Protein AF-0000000074435686 (afdb_homodimer)

Radius of gyration: 21.26 Å; Cα contacts (8 Å, |Δi|>4): 760; chains: 2; bounding box: 57×52×47 Å

InterPro domains:
  IPR000595 Cyclic nucleotide-binding domain [PF00027] (15-99)
  IPR000595 Cyclic nucleotide-binding domain [PS50042] (17-116)
  IPR000595 Cyclic nucleotide-binding domain [SM00100] (2-114)
  IPR000595 Cyclic nucleotide-binding domain [cd00038] (12-105)
  IPR012318 Crp-type HTH domain [PF13545] (135-194)
  IPR012318 Crp-type HTH domain [PR00034] (158-174)
  IPR012318 Crp-type HTH domain [PR00034] (174-189)
  IPR012318 Crp-type HTH domain [PS51063] (130-198)
  IPR012318 Crp-type HTH domain [SM00419] (152-195)
  IPR014710 RmlC-like jelly roll fold [G3DSA:2.60.120.10] (7-198)
  IPR018490 Cyclic nucleotide-binding domain superfamily [SSF51206] (7-120)
  IPR036390 Winged helix DNA-binding domain superfamily [SSF46785] (133-196)
  IPR050397 Global Transcriptional Regulators in Environmental Response [PTHR24567] (13-187)

Sequence (396 aa):
MIHNELLLKYGAKTQEYTKNKIIFSENEYAKNYYQIISGAVKMSNFNDDGKEFIQGIFYKQQSFGEPPLFINVTYPANAITLVKTTLFILPKKALLQLLYAQPEIHLNITKSLANKLYYKAIIASEISNQEPTHRIIRFFDYLKNDVHHINGSFNFKVPYTRQQIADILGLRVETVIRTIKNLEQKKALKIINRKVFWMIHNELLLKYGAKTQEYTKNKIIFSENEYAKNYYQIISGAVKMSNFNDDGKEFIQGIFYKQQSFGEPPLFINVTYPANAITLVKTTLFILPKKALLQLLYAQPEIHLNITKSLANKLYYKAIIASEISNQEPTHRIIRFFDYLKNDVHHINGSFNFKVPYTRQQIADILGLRVETVIRTIKNLEQKKALKIINRKVFW

Secondary structure (DSSP, 8-state):
---HHHHHHTT-EEEEE-TT-EEE-TTSBP-EEEEEEESEEEEEEE-TT--EEEEEEEETT-EESHHHHHHT-B-SSEEEESSSEEEEEEEHHHHHHHHHH-HHHHHHHHHHHHHHHHHHHHHHHHHTT--HHHHHHHHHHIIIIIIS---STT--B--S-HHHHHHHHT--HHHHHHHHHHHHHTTSSEEETTEEE-/---HHHHHHTT-EEEEE-TT-EEE-TTSBP-EEEEEEES-EEEEEE-TT--EEEEEEE-TT-EESHHHHHHT-B-SSEEEESSSEEEEEEEHHHHHHHHHH-HHHHHHHHHHHHHHHHHHHHHHHHHTT--HHHHHHHHHHIIIIIIS---STT--B--S-HHHHHHHHT--HHHHHHHHHHHHHTTSSEEETTEEE-

Organism: NCBI:txid1349785

Nearest PDB structures (foldseek):
  4cyd-assembly2_A  TM=8.153E-01  e=1.118E-13  Corynebacterium glutamicum
  3i54-assembly2_C  TM=7.977E-01  e=1.118E-13  Mycobacterium tuberculosis
  5e44-assembly1_A-2  TM=8.253E-01  e=4.066E-12  Aliivibrio fischeri
  8qto-assembly1_A-2  TM=7.982E-01  e=2.727E-12  Aliivibrio fischeri
  7ff9-assembly4_H  TM=6.372E-01  e=3.627E-12  Pseudomonas aeruginosa PAO1

pLDDT: mean 81.06, std 16.25, range [44.53, 98.62]

Foldseek 3Di:
DDDPVLLVVLPWDKDKDAAFDWPDAFFAWDWKKKAWQAAKKWWWDADPVRDIATQDMDGHGDIDPCVSLVVGGTGHTIITTHHTTMITIGTSVSVVVSCVVDVVVVVVVVVVVVLVVVLVVQLVVQVVVPQLLSNLVSVQCSCQCVVVVHDDAQADWDPDALVNSCSNSVHDSVSSVVSLVVCVVVVRWDADPNIIGD/DDDPVLLVVLPWDKDKDAAFDWPDAFFAWDWKKKAWQAAKKWWWDADPVRDIFTQDMDGHGDIDPCVSLVVGGTGRTIITTHHTTMITIGTSVSVVVSCVVDVVVVVVVVVVVVLVVVLVVQLVVQVVVPQLLSNLVSVQCCCQCVVVVHDDAQADWDPDALVNSCSNSVHDSVSSVVSLVVCVVVVRWDADPNIIGD

Solvent-accessible surface area (backbone atoms only — not comparable to full-atom values): 20500 Å² total; per-residue (Å²): 107,72,58,65,69,57,43,47,74,58,63,31,43,78,49,77,42,54,55,69,35,73,78,48,47,51,69,37,70,44,58,47,40,38,34,27,69,38,46,28,38,34,30,32,39,64,50,98,88,61,50,70,34,45,79,46,74,42,40,60,47,34,66,54,67,47,38,30,41,64,63,71,35,45,31,81,33,23,33,32,23,71,32,61,24,33,30,37,41,28,49,48,71,43,48,53,53,48,37,59,75,31,46,69,57,36,49,50,53,43,29,52,52,20,50,54,48,46,49,50,51,50,47,51,61,36,54,59,65,64,48,67,52,57,40,53,49,50,52,49,47,42,46,27,47,70,68,61,59,49,77,72,82,54,67,31,70,52,92,60,53,56,58,53,48,8,36,57,69,56,44,53,44,67,54,40,50,51,37,52,51,49,34,33,73,66,66,68,32,42,72,57,95,91,36,48,18,55,108,71,59,66,68,57,43,48,73,59,62,32,43,77,49,78,43,54,55,70,36,74,78,46,49,52,68,37,71,42,58,46,39,38,35,26,68,38,45,30,37,33,29,33,38,65,47,96,85,61,50,69,34,48,80,46,74,43,40,60,48,33,64,55,68,47,37,30,41,64,64,71,36,43,31,83,32,22,31,31,23,70,31,62,24,33,30,38,41,28,48,47,70,44,48,52,51,46,36,59,76,30,45,68,59,37,49,49,52,43,28,54,53,20,51,54,46,46,50,51,50,52,48,54,62,35,53,60,65,63,47,68,54,57,39,54,50,51,52,50,46,43,47,28,48,70,70,60,58,50,76,72,80,54,67,31,71,54,92,61,52,57,57,53,48,9,37,57,70,56,44,55,45,66,55,41,49,52,37,52,50,50,33,33,74,66,65,68,30,43,73,58,94,92,37,48,18,55

Structure (mmCIF, N/CA/C/O backbone):
data_AF-0000000074435686-model_v1
#
loop_
_entity.id
_entity.type
_entity.pdbx_description
1 polymer 'Probable transcriptional regulatory protein, Crp/Fnr family'
#
loop_
_atom_site.group_PDB
_atom_site.id
_atom_site.type_symbol
_atom_site.label_atom_id
_atom_site.label_alt_id
_atom_site.label_comp_id
_atom_site.label_asym_id
_atom_site.label_entity_id
_atom_site.label_seq_id
_atom_site.pdbx_PDB_ins_code
_atom_site.Cartn_x
_atom_site.Cartn_y
_atom_site.Cartn_z
_atom_site.occupancy
_atom_site.B_iso_or_equiv
_atom_site.auth_seq_id
_atom_site.auth_comp_id
_atom_site.auth_asym_id
_atom_site.auth_atom_id
_atom_site.pdbx_PDB_model_num
ATOM 1 N N . MET A 1 1 ? 14.773 -9.242 -3.174 1 86.12 1 MET A N 1
ATOM 2 C CA . MET A 1 1 ? 13.398 -9.586 -3.529 1 86.12 1 MET A CA 1
ATOM 3 C C . MET A 1 1 ? 13.367 -10.781 -4.473 1 86.12 1 MET A C 1
ATOM 5 O O . MET A 1 1 ? 12.961 -11.875 -4.082 1 86.12 1 MET A O 1
ATOM 9 N N . ILE A 1 2 ? 13.82 -10.68 -5.648 1 93.44 2 ILE A N 1
ATOM 10 C CA . ILE A 1 2 ? 14.008 -11.781 -6.578 1 93.44 2 ILE A CA 1
ATOM 11 C C . ILE A 1 2 ? 15.492 -12.102 -6.715 1 93.44 2 ILE A C 1
ATOM 13 O O . ILE A 1 2 ? 16.312 -11.195 -6.887 1 93.44 2 ILE A O 1
ATOM 17 N N . HIS A 1 3 ? 15.758 -13.352 -6.609 1 93.69 3 HIS A N 1
ATOM 18 C CA . HIS A 1 3 ? 17.156 -13.766 -6.703 1 93.69 3 HIS A CA 1
ATOM 19 C C . HIS A 1 3 ? 17.766 -13.328 -8.023 1 93.69 3 HIS A C 1
ATOM 21 O O . HIS A 1 3 ? 17.125 -13.414 -9.078 1 93.69 3 HIS A O 1
ATOM 27 N N . ASN A 1 4 ? 19.031 -12.906 -7.934 1 93.56 4 ASN A N 1
ATOM 28 C CA . ASN A 1 4 ? 19.75 -12.359 -9.086 1 93.56 4 ASN A CA 1
ATOM 29 C C . ASN A 1 4 ? 19.75 -13.336 -10.258 1 93.56 4 ASN A C 1
ATOM 31 O O . ASN A 1 4 ? 19.469 -12.953 -11.391 1 93.56 4 ASN A O 1
ATOM 35 N N . GLU A 1 5 ? 20.109 -14.562 -9.977 1 94.5 5 GLU A N 1
ATOM 36 C CA . GLU A 1 5 ? 20.234 -15.57 -11.023 1 94.5 5 GLU A CA 1
ATOM 37 C C . GLU A 1 5 ? 18.906 -15.75 -11.773 1 94.5 5 GLU A C 1
ATOM 39 O O . GLU A 1 5 ? 18.906 -15.953 -12.992 1 94.5 5 GLU A O 1
ATOM 44 N N . LEU A 1 6 ? 17.891 -15.703 -11.055 1 95.69 6 LEU A N 1
ATOM 45 C CA . LEU A 1 6 ? 16.562 -15.859 -11.656 1 95.69 6 LEU A CA 1
ATOM 46 C C . LEU A 1 6 ? 16.234 -14.672 -12.547 1 95.69 6 LEU A C 1
ATOM 48 O O . LEU A 1 6 ? 15.664 -14.844 -13.633 1 95.69 6 LEU A O 1
ATOM 52 N N . LEU A 1 7 ? 16.531 -13.469 -12.07 1 97 7 LEU A N 1
ATOM 53 C CA . LEU A 1 7 ? 16.312 -12.273 -12.883 1 97 7 LEU A CA 1
ATOM 54 C C . LEU A 1 7 ? 17.062 -12.367 -14.203 1 97 7 LEU A C 1
ATOM 56 O O . LEU A 1 7 ? 16.5 -12.062 -15.266 1 97 7 LEU A O 1
ATOM 60 N N . LEU A 1 8 ? 18.281 -12.812 -14.078 1 96.75 8 LEU A N 1
ATOM 61 C CA . LEU A 1 8 ? 19.094 -12.945 -15.281 1 96.75 8 LEU A CA 1
ATOM 62 C C . LEU A 1 8 ? 18.531 -14.023 -16.203 1 96.75 8 LEU A C 1
ATOM 64 O O . LEU A 1 8 ? 18.516 -13.852 -17.422 1 96.75 8 LEU A O 1
ATOM 68 N N . LYS A 1 9 ? 18.109 -15.086 -15.664 1 96.94 9 LYS A N 1
ATOM 69 C CA . LYS A 1 9 ? 17.516 -16.188 -16.422 1 96.94 9 LYS A CA 1
ATOM 70 C C . LYS A 1 9 ? 16.312 -15.719 -17.234 1 96.94 9 LYS A C 1
ATOM 72 O O . LYS A 1 9 ? 16.062 -16.219 -18.328 1 96.94 9 LYS A O 1
ATOM 77 N N . TYR A 1 10 ? 15.602 -14.734 -16.734 1 97.56 10 TYR A N 1
ATOM 78 C CA . TYR A 1 10 ? 14.391 -14.281 -17.406 1 97.56 10 TYR A CA 1
ATOM 79 C C . TYR A 1 10 ? 14.664 -13.031 -18.234 1 97.56 10 TYR A C 1
ATOM 81 O O . TYR A 1 10 ? 13.727 -12.344 -18.656 1 97.56 10 TYR A O 1
ATOM 89 N N . GLY A 1 11 ? 15.945 -12.617 -18.328 1 97 11 GLY A N 1
ATOM 90 C CA . GLY A 1 11 ? 16.312 -11.625 -19.344 1 97 11 GLY A CA 1
ATOM 91 C C . GLY A 1 11 ? 16.531 -10.242 -18.766 1 97 11 GLY A C 1
ATOM 92 O O . GLY A 1 11 ? 16.531 -9.25 -19.5 1 97 11 GLY A O 1
ATOM 93 N N . ALA A 1 12 ? 16.688 -10.172 -17.469 1 98.06 12 ALA A N 1
ATOM 94 C CA . ALA A 1 12 ? 16.984 -8.867 -16.875 1 98.06 12 ALA A CA 1
ATOM 95 C C . ALA A 1 12 ? 18.312 -8.336 -17.391 1 98.06 12 ALA A C 1
ATOM 97 O O . ALA A 1 12 ? 19.266 -9.094 -17.562 1 98.06 12 ALA A O 1
ATOM 98 N N . LYS A 1 13 ? 18.406 -7.059 -17.609 1 98.25 13 LYS A N 1
ATOM 99 C CA . LYS A 1 13 ? 19.656 -6.371 -17.938 1 98.25 13 LYS A CA 1
ATOM 100 C C . LYS A 1 13 ? 20.188 -5.582 -16.75 1 98.25 13 LYS A C 1
ATOM 102 O O . LYS A 1 13 ? 19.422 -5.246 -15.836 1 98.25 13 LYS A O 1
ATOM 107 N N . THR A 1 14 ? 21.469 -5.375 -16.781 1 98.19 14 THR A N 1
ATOM 108 C CA . THR A 1 14 ? 22.078 -4.543 -15.758 1 98.19 14 THR A CA 1
ATOM 109 C C . THR A 1 14 ? 22.422 -3.162 -16.312 1 98.19 14 THR A C 1
ATOM 111 O O . THR A 1 14 ? 22.875 -3.035 -17.438 1 98.19 14 THR A O 1
ATOM 114 N N . GLN A 1 15 ? 22.125 -2.141 -15.547 1 98.38 15 GLN A N 1
ATOM 115 C CA . GLN A 1 15 ? 22.438 -0.77 -15.953 1 98.38 15 GLN A CA 1
ATOM 116 C C . GLN A 1 15 ? 23 0.031 -14.781 1 98.38 15 GLN A C 1
ATOM 118 O O . GLN A 1 15 ? 22.516 -0.068 -13.656 1 98.38 15 GLN A O 1
ATOM 123 N N . GLU A 1 16 ? 24 0.733 -15.039 1 98.38 16 GLU A N 1
ATOM 124 C CA . GLU A 1 16 ? 24.609 1.599 -14.039 1 98.38 16 GLU A CA 1
ATOM 125 C C . GLU A 1 16 ? 24.141 3.043 -14.195 1 98.38 16 GLU A C 1
ATOM 127 O O . GLU A 1 16 ? 24 3.537 -15.312 1 98.38 16 GLU A O 1
ATOM 132 N N . TYR A 1 17 ? 23.969 3.688 -13.109 1 98.25 17 TYR A N 1
ATOM 133 C CA . TYR A 1 17 ? 23.578 5.094 -13.055 1 98.25 17 TYR A CA 1
ATOM 134 C C . TYR A 1 17 ? 24.516 5.875 -12.133 1 98.25 17 TYR A C 1
ATOM 136 O O . TYR A 1 17 ? 24.906 5.375 -11.078 1 98.25 17 TYR A O 1
ATOM 144 N N . THR A 1 18 ? 24.812 7.066 -12.523 1 97.81 18 THR A N 1
ATOM 145 C CA . THR A 1 18 ? 25.547 7.957 -11.633 1 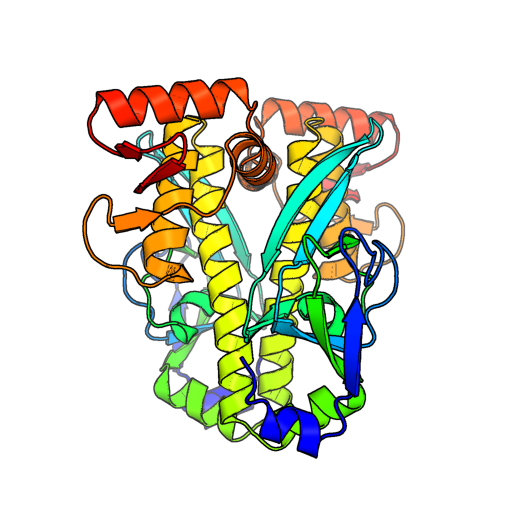97.81 18 THR A CA 1
ATOM 146 C C . THR A 1 18 ? 24.625 8.578 -10.594 1 97.81 18 THR A C 1
ATOM 148 O O . THR A 1 18 ? 23.406 8.398 -10.664 1 97.81 18 THR A O 1
ATOM 151 N N . LYS A 1 19 ? 25.203 9.195 -9.656 1 94.69 19 LYS A N 1
ATOM 152 C CA . LYS A 1 19 ? 24.438 9.891 -8.625 1 94.69 19 LYS A CA 1
ATOM 153 C C . LYS A 1 19 ? 23.531 10.953 -9.234 1 94.69 19 LYS A C 1
ATOM 155 O O . LYS A 1 19 ? 23.922 11.648 -10.172 1 94.69 19 LYS A O 1
ATOM 160 N N . ASN A 1 20 ? 22.344 11.039 -8.695 1 94.25 20 ASN A N 1
ATOM 161 C CA . ASN A 1 20 ? 21.359 12.07 -9.023 1 94.25 20 ASN A CA 1
ATOM 162 C C . ASN A 1 20 ? 20.828 11.906 -10.445 1 94.25 20 ASN A C 1
ATOM 164 O O . ASN A 1 20 ? 20.516 12.898 -11.109 1 94.25 20 ASN A O 1
ATOM 168 N N . LYS A 1 21 ? 20.844 10.703 -10.93 1 97.94 21 LYS A N 1
ATOM 169 C CA . LYS A 1 21 ? 20.266 10.43 -12.242 1 97.94 21 LYS A CA 1
ATOM 170 C C . LYS A 1 21 ? 18.812 9.984 -12.125 1 97.94 21 LYS A C 1
ATOM 172 O O . LYS A 1 21 ? 18.469 9.219 -11.227 1 97.94 21 LYS A O 1
ATOM 177 N N . ILE A 1 22 ? 17.984 10.414 -13.023 1 97.88 22 ILE A N 1
ATOM 178 C CA . ILE A 1 22 ? 16.578 10.016 -13.078 1 97.88 22 ILE A CA 1
ATOM 179 C C . ILE A 1 22 ? 16.453 8.672 -13.789 1 97.88 22 ILE A C 1
ATOM 181 O O . ILE A 1 22 ? 16.906 8.523 -14.93 1 97.88 22 ILE A O 1
ATOM 185 N N . ILE A 1 23 ? 15.922 7.746 -13.117 1 98.38 23 ILE A N 1
ATOM 186 C CA . ILE A 1 23 ? 15.664 6.434 -13.695 1 98.38 23 ILE A CA 1
ATOM 187 C C . ILE A 1 23 ? 14.352 6.469 -14.477 1 98.38 23 ILE A C 1
ATOM 189 O O . ILE A 1 23 ? 14.273 5.965 -15.602 1 98.38 23 ILE A O 1
ATOM 193 N N . PHE A 1 24 ? 13.336 6.973 -13.875 1 97.88 24 PHE A N 1
ATOM 194 C CA . PHE A 1 24 ? 12.062 7.281 -14.523 1 97.88 24 PHE A CA 1
ATOM 195 C C . PHE A 1 24 ? 11.422 8.516 -13.891 1 97.88 24 PHE A C 1
ATOM 197 O O . PHE A 1 24 ? 11.773 8.906 -12.781 1 97.88 24 PHE A O 1
ATOM 204 N N . SER A 1 25 ? 10.484 9.07 -14.625 1 96.69 25 SER A N 1
ATOM 205 C CA . SER A 1 25 ? 9.875 10.312 -14.188 1 96.69 25 SER A CA 1
ATOM 206 C C . SER A 1 25 ? 8.406 10.117 -13.812 1 96.69 25 SER A C 1
ATOM 208 O O . SER A 1 25 ? 7.742 9.227 -14.352 1 96.69 25 SER A O 1
ATOM 210 N N . GLU A 1 26 ? 8.07 10.914 -12.945 1 93.19 26 GLU A N 1
ATOM 211 C CA . GLU A 1 26 ? 6.641 10.992 -12.648 1 93.19 26 GLU A CA 1
ATOM 212 C C . GLU A 1 26 ? 5.816 11.164 -13.922 1 93.19 26 GLU A C 1
ATOM 214 O O . GLU A 1 26 ? 6.219 11.883 -14.836 1 93.19 26 GLU A O 1
ATOM 219 N N . ASN A 1 27 ? 4.699 10.383 -14.055 1 92.12 27 ASN A N 1
ATOM 220 C CA . ASN A 1 27 ? 3.729 10.461 -15.141 1 92.12 27 ASN A CA 1
ATOM 221 C C . ASN A 1 27 ? 4.199 9.695 -16.375 1 92.12 27 ASN A C 1
ATOM 223 O O . ASN A 1 27 ? 3.531 9.711 -17.406 1 92.12 27 ASN A O 1
ATOM 227 N N . GLU A 1 28 ? 5.359 9.141 -16.328 1 95.88 28 GLU A N 1
ATOM 228 C CA . GLU A 1 28 ? 5.738 8.164 -17.344 1 95.88 28 GLU A CA 1
ATOM 229 C C . GLU A 1 28 ? 5.105 6.801 -17.078 1 95.88 28 GLU A C 1
ATOM 231 O O . GLU A 1 28 ? 4.965 6.398 -15.922 1 95.88 28 GLU A O 1
ATOM 236 N N . TYR A 1 29 ? 4.785 6.105 -18.125 1 96.25 29 TYR A N 1
ATOM 237 C CA . TYR A 1 29 ? 4.211 4.777 -17.938 1 96.25 29 TYR A CA 1
ATOM 238 C C . TYR A 1 29 ? 5.254 3.793 -17.422 1 96.25 29 TYR A C 1
ATOM 240 O O . TYR A 1 29 ? 6.398 3.797 -17.891 1 96.25 29 TYR A O 1
ATOM 248 N N . ALA A 1 30 ? 4.84 3.008 -16.469 1 96.75 30 ALA A N 1
ATOM 249 C CA . ALA A 1 30 ? 5.719 1.967 -15.945 1 96.75 30 ALA A CA 1
ATOM 250 C C . ALA A 1 30 ? 5.906 0.844 -16.953 1 96.75 30 ALA A C 1
ATOM 252 O O . ALA A 1 30 ? 4.926 0.272 -17.453 1 96.75 30 ALA A O 1
ATOM 253 N N . LYS A 1 31 ? 7.172 0.453 -17.234 1 96.62 31 LYS A N 1
ATOM 254 C CA . LYS A 1 31 ? 7.426 -0.537 -18.281 1 96.62 31 LYS A CA 1
ATOM 255 C C . LYS A 1 31 ? 8.312 -1.664 -17.766 1 96.62 31 LYS A C 1
ATOM 257 O O . LYS A 1 31 ? 8.344 -2.754 -18.328 1 96.62 31 LYS A O 1
ATOM 262 N N . ASN A 1 32 ? 8.992 -1.293 -16.688 1 97.94 32 ASN A N 1
ATOM 263 C CA . ASN A 1 32 ? 9.992 -2.256 -16.234 1 97.94 32 ASN A CA 1
ATOM 264 C C . ASN A 1 32 ? 9.938 -2.457 -14.719 1 97.94 32 ASN A C 1
ATOM 266 O O . ASN A 1 32 ? 9.461 -1.585 -13.992 1 97.94 32 ASN A O 1
ATOM 270 N N . TYR A 1 33 ? 10.328 -3.623 -14.367 1 98.06 33 TYR A N 1
ATOM 271 C CA . TYR A 1 33 ? 10.68 -3.938 -12.984 1 98.06 33 TYR A CA 1
ATOM 272 C C . TYR A 1 33 ? 12.125 -3.557 -12.695 1 98.06 33 TYR A C 1
ATOM 274 O O . TYR A 1 33 ? 13.023 -3.865 -13.477 1 98.06 33 TYR A O 1
ATOM 282 N N . TYR A 1 34 ? 12.352 -2.834 -11.609 1 98.44 34 TYR A N 1
ATOM 283 C CA . TYR A 1 34 ? 13.68 -2.406 -11.195 1 98.44 34 TYR A CA 1
ATOM 284 C C . TYR A 1 34 ? 14.062 -3.018 -9.852 1 98.44 34 TYR A C 1
ATOM 286 O O . TYR A 1 34 ? 13.273 -2.982 -8.906 1 98.44 34 TYR A O 1
ATOM 294 N N . GLN A 1 35 ? 15.234 -3.57 -9.758 1 97.75 35 GLN A N 1
ATOM 295 C CA . GLN A 1 35 ? 15.789 -4.062 -8.5 1 97.75 35 GLN A CA 1
ATOM 296 C C . GLN A 1 35 ? 17.234 -3.611 -8.32 1 97.75 35 GLN A C 1
ATOM 298 O O . GLN A 1 35 ? 18.031 -3.695 -9.258 1 97.75 35 GLN A O 1
ATOM 303 N N . ILE A 1 36 ? 17.562 -3.211 -7.102 1 96.44 36 ILE A N 1
ATOM 304 C CA . ILE A 1 36 ? 18.859 -2.594 -6.852 1 96.44 36 ILE A CA 1
ATOM 305 C C . ILE A 1 36 ? 19.906 -3.676 -6.586 1 96.44 36 ILE A C 1
ATOM 307 O O . ILE A 1 36 ? 19.719 -4.531 -5.719 1 96.44 36 ILE A O 1
ATOM 311 N N . ILE A 1 37 ? 20.906 -3.689 -7.352 1 96.94 37 ILE A N 1
ATOM 312 C CA . ILE A 1 37 ? 22.062 -4.547 -7.109 1 96.94 37 ILE A CA 1
ATOM 313 C C . ILE A 1 37 ? 22.984 -3.893 -6.082 1 96.94 37 ILE A C 1
ATOM 315 O O . ILE A 1 37 ? 23.391 -4.527 -5.105 1 96.94 37 ILE A O 1
ATOM 319 N N . SER A 1 38 ? 23.281 -2.643 -6.344 1 95.81 38 SER A N 1
ATOM 320 C CA . SER A 1 38 ? 24.062 -1.806 -5.453 1 95.81 38 SER A CA 1
ATOM 321 C C . SER A 1 38 ? 23.672 -0.338 -5.57 1 95.81 38 SER A C 1
ATOM 323 O O . SER A 1 38 ? 23.219 0.103 -6.625 1 95.81 38 SER A O 1
ATOM 325 N N . GLY A 1 39 ? 23.797 0.399 -4.391 1 94.06 39 GLY A N 1
ATOM 326 C CA . GLY A 1 39 ? 23.469 1.814 -4.367 1 94.06 39 GLY A CA 1
ATOM 327 C C . GLY A 1 39 ? 22.141 2.107 -3.678 1 94.06 39 GLY A C 1
ATOM 328 O O . GLY A 1 39 ? 21.766 1.415 -2.73 1 94.06 39 GLY A O 1
ATOM 329 N N . ALA A 1 40 ? 21.531 3.305 -4.117 1 90.25 40 ALA A N 1
ATOM 330 C CA . ALA A 1 40 ? 20.297 3.76 -3.469 1 90.25 40 ALA A CA 1
ATOM 331 C C . ALA A 1 40 ? 19.484 4.648 -4.402 1 90.25 40 ALA A C 1
ATOM 333 O O . ALA A 1 40 ? 20.047 5.441 -5.164 1 90.25 40 ALA A O 1
ATOM 334 N N . VAL A 1 41 ? 18.203 4.445 -4.305 1 93.44 41 VAL A N 1
ATOM 335 C CA . VAL A 1 41 ? 17.281 5.199 -5.148 1 93.44 41 VAL A CA 1
ATOM 336 C C . VAL A 1 41 ? 16.203 5.84 -4.285 1 93.44 41 VAL A C 1
ATOM 338 O O . VAL A 1 41 ? 15.68 5.211 -3.363 1 93.44 41 VAL A O 1
ATOM 341 N N . LYS A 1 42 ? 15.906 7.078 -4.527 1 87.25 42 LYS A N 1
ATOM 342 C CA . LYS A 1 42 ? 14.758 7.719 -3.889 1 87.25 42 LYS A CA 1
ATOM 343 C C . LYS A 1 42 ? 13.625 7.934 -4.883 1 87.25 42 LYS A C 1
ATOM 345 O O . LYS A 1 42 ? 13.867 8.234 -6.055 1 87.25 42 LYS A O 1
ATOM 350 N N . MET A 1 43 ? 12.438 7.73 -4.438 1 91.25 43 MET A N 1
ATOM 351 C CA . MET A 1 43 ? 11.25 8.133 -5.18 1 91.25 43 MET A CA 1
ATOM 352 C C . MET A 1 43 ? 10.648 9.406 -4.594 1 91.25 43 MET A C 1
ATOM 354 O O . MET A 1 43 ? 10.336 9.461 -3.404 1 91.25 43 MET A O 1
ATOM 358 N N . SER A 1 44 ? 10.508 10.422 -5.418 1 83.38 44 SER A N 1
ATOM 359 C CA . SER A 1 44 ? 10.086 11.695 -4.855 1 83.38 44 SER A CA 1
ATOM 360 C C . SER A 1 44 ? 9.266 12.5 -5.863 1 83.38 44 SER A C 1
ATOM 362 O O . SER A 1 44 ? 9.352 12.258 -7.07 1 83.38 44 SER A O 1
ATOM 364 N N . ASN A 1 45 ? 8.414 13.312 -5.242 1 81.56 45 ASN A N 1
ATOM 365 C CA . ASN A 1 45 ? 7.633 14.305 -5.969 1 81.56 45 ASN A CA 1
ATOM 366 C C . ASN A 1 45 ? 8.078 15.727 -5.625 1 81.56 45 ASN A C 1
ATOM 368 O O . ASN A 1 45 ? 8.695 15.953 -4.586 1 81.56 45 ASN A O 1
ATOM 372 N N . PHE A 1 46 ? 7.812 16.578 -6.594 1 74.69 46 PHE A N 1
ATOM 373 C CA . PHE A 1 46 ? 8.031 17.984 -6.344 1 74.69 46 PHE A CA 1
ATOM 374 C C . PHE A 1 46 ? 6.734 18.781 -6.492 1 74.69 46 PHE A C 1
ATOM 376 O O . PHE A 1 46 ? 5.961 18.531 -7.418 1 74.69 46 PHE A O 1
ATOM 383 N N . ASN A 1 47 ? 6.469 19.562 -5.473 1 66.19 47 ASN A N 1
ATOM 384 C CA . ASN A 1 47 ? 5.277 20.391 -5.598 1 66.19 47 ASN A CA 1
ATOM 385 C C . ASN A 1 47 ? 5.535 21.609 -6.484 1 66.19 47 ASN A C 1
ATOM 387 O O . ASN A 1 47 ? 6.62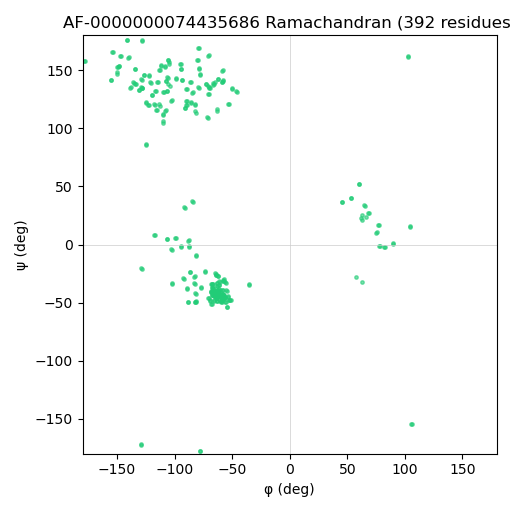1 21.75 -7.047 1 66.19 47 ASN A O 1
ATOM 391 N N . ASP A 1 48 ? 4.469 22.422 -6.582 1 66.06 48 ASP A N 1
ATOM 392 C CA . ASP A 1 48 ? 4.551 23.578 -7.48 1 66.06 48 ASP A CA 1
ATOM 393 C C . ASP A 1 48 ? 5.613 24.562 -7.012 1 66.06 48 ASP A C 1
ATOM 395 O O . ASP A 1 48 ? 6.184 25.297 -7.82 1 66.06 48 ASP A O 1
ATOM 399 N N . ASP A 1 49 ? 5.922 24.594 -5.746 1 62.59 49 ASP A N 1
ATOM 400 C CA . ASP A 1 49 ? 6.922 25.5 -5.18 1 62.59 49 ASP A CA 1
ATOM 401 C C . ASP A 1 49 ? 8.312 24.875 -5.242 1 62.59 49 ASP A C 1
ATOM 403 O O . ASP A 1 49 ? 9.289 25.484 -4.781 1 62.59 49 ASP A O 1
ATOM 407 N N . GLY A 1 50 ? 8.367 23.703 -5.723 1 65.06 50 GLY A N 1
ATOM 408 C CA . GLY A 1 50 ? 9.648 23.031 -5.863 1 65.06 50 GLY A CA 1
ATOM 409 C C . GLY A 1 50 ? 10.039 22.234 -4.633 1 65.06 50 GLY A C 1
ATOM 410 O O . GLY A 1 50 ? 11.164 21.719 -4.547 1 65.06 50 GLY A O 1
ATOM 411 N N . LYS A 1 51 ? 9.219 22.266 -3.736 1 65.06 51 LYS A N 1
ATOM 412 C CA . LYS A 1 51 ? 9.5 21.484 -2.537 1 65.06 51 LYS A CA 1
ATOM 413 C C . LYS A 1 51 ? 9.398 19.984 -2.822 1 65.06 51 LYS A C 1
ATOM 415 O O . LYS A 1 51 ? 8.438 19.547 -3.453 1 65.06 51 LYS A O 1
ATOM 420 N N . GLU A 1 52 ? 10.414 19.266 -2.316 1 71.5 52 GLU A N 1
ATOM 421 C CA . GLU A 1 52 ? 10.5 17.828 -2.586 1 71.5 52 GLU A CA 1
ATOM 422 C C . GLU A 1 52 ? 9.75 17.016 -1.531 1 71.5 52 GLU A C 1
ATOM 424 O O . GLU A 1 52 ? 9.82 17.328 -0.339 1 71.5 52 GLU A O 1
ATOM 429 N N . PHE A 1 53 ? 8.945 16.031 -1.979 1 71.69 53 PHE A N 1
ATOM 430 C CA . PHE A 1 53 ? 8.305 15.031 -1.127 1 71.69 53 PHE A CA 1
ATOM 431 C C . PHE A 1 53 ? 8.82 13.633 -1.445 1 71.69 53 PHE A C 1
ATOM 433 O O . PHE A 1 53 ? 8.609 13.125 -2.547 1 71.69 53 PHE A O 1
ATOM 440 N N . ILE A 1 54 ? 9.461 13.055 -0.481 1 74.75 54 ILE A N 1
ATOM 441 C CA . ILE A 1 54 ? 10.062 11.742 -0.697 1 74.75 54 ILE A CA 1
ATOM 442 C C . ILE A 1 54 ? 9.062 10.656 -0.318 1 74.75 54 ILE A C 1
ATOM 444 O O . ILE A 1 54 ? 8.633 10.562 0.837 1 74.75 54 ILE A O 1
ATOM 448 N N . GLN A 1 55 ? 8.695 9.875 -1.27 1 76.62 55 GLN A N 1
ATOM 449 C CA . GLN A 1 55 ? 7.77 8.766 -1.066 1 76.62 55 GLN A CA 1
ATOM 450 C C . GLN A 1 55 ? 8.461 7.582 -0.399 1 76.62 55 GLN A C 1
ATOM 452 O O . GLN A 1 55 ? 7.836 6.832 0.353 1 76.62 55 GLN A O 1
ATOM 457 N N . GLY A 1 56 ? 9.742 7.371 -0.773 1 78.25 56 GLY A N 1
ATOM 458 C CA . GLY A 1 56 ? 10.516 6.266 -0.234 1 78.25 56 GLY A CA 1
ATOM 459 C C . GLY A 1 56 ? 11.938 6.219 -0.762 1 78.25 56 GLY A C 1
ATOM 460 O O . GLY A 1 56 ? 12.242 6.836 -1.785 1 78.25 56 GLY A O 1
ATOM 461 N N . ILE A 1 57 ? 12.75 5.551 0.043 1 80.75 57 ILE A N 1
ATOM 462 C CA . ILE A 1 57 ? 14.125 5.277 -0.356 1 80.75 57 ILE A CA 1
ATOM 463 C C . ILE A 1 57 ? 14.367 3.77 -0.381 1 80.75 57 ILE A C 1
ATOM 465 O O . ILE A 1 57 ? 13.93 3.049 0.518 1 80.75 57 ILE A O 1
ATOM 469 N N . PHE A 1 58 ? 15.047 3.344 -1.33 1 86.38 58 PHE A N 1
ATOM 470 C CA . PHE A 1 58 ? 15.258 1.92 -1.564 1 86.38 58 PHE A CA 1
ATOM 471 C C . PHE A 1 58 ? 16.75 1.603 -1.672 1 86.38 58 PHE A C 1
ATOM 473 O O . PHE A 1 58 ? 17.516 2.385 -2.236 1 86.38 58 PHE A O 1
ATOM 480 N N . TYR A 1 59 ? 17.047 0.438 -1.188 1 86.25 59 TYR A N 1
ATOM 481 C CA . TYR A 1 59 ? 18.438 0.053 -1.102 1 86.25 59 TYR A CA 1
ATOM 482 C C . TYR A 1 59 ? 18.672 -1.318 -1.727 1 86.25 59 TYR A C 1
ATOM 484 O O . TYR A 1 59 ? 17.781 -1.876 -2.361 1 86.25 59 TYR A O 1
ATOM 492 N N . LYS A 1 60 ? 19.906 -1.811 -1.537 1 88.88 60 LYS A N 1
ATOM 493 C CA . LYS A 1 60 ? 20.359 -3.07 -2.119 1 88.88 60 LYS A CA 1
ATOM 494 C C . LYS A 1 60 ? 19.312 -4.172 -1.925 1 88.88 60 LYS A C 1
ATOM 496 O O . LYS A 1 60 ? 18.75 -4.316 -0.837 1 88.88 60 LYS A O 1
ATOM 501 N N . GLN A 1 61 ? 18.984 -4.895 -2.994 1 89.31 61 GLN A N 1
ATOM 502 C CA . GLN A 1 61 ? 18.125 -6.078 -3.049 1 89.31 61 GLN A CA 1
ATOM 503 C C . GLN A 1 61 ? 16.656 -5.699 -3.004 1 89.31 61 GLN A C 1
ATOM 505 O O . GLN A 1 61 ? 15.781 -6.562 -3.111 1 89.31 61 GLN A O 1
ATOM 510 N N . GLN A 1 62 ? 16.359 -4.406 -2.902 1 89.75 62 GLN A N 1
ATOM 511 C CA . GLN A 1 62 ? 14.984 -3.945 -2.926 1 89.75 62 GLN A CA 1
ATOM 512 C C . GLN A 1 62 ? 14.562 -3.539 -4.336 1 89.75 62 GLN A C 1
ATOM 514 O O . GLN A 1 62 ? 15.406 -3.193 -5.164 1 89.75 62 GLN A O 1
ATOM 519 N N . SER A 1 63 ? 13.305 -3.693 -4.551 1 95.56 63 SER A N 1
ATOM 520 C CA . SER A 1 63 ? 12.711 -3.242 -5.809 1 95.56 63 SER A CA 1
ATOM 521 C C . SER A 1 63 ? 11.898 -1.969 -5.609 1 95.56 63 SER A C 1
ATOM 523 O O . SER A 1 63 ? 11.562 -1.609 -4.48 1 95.56 63 SER A O 1
ATOM 525 N N . PHE A 1 64 ? 11.688 -1.257 -6.672 1 93.56 64 PHE A N 1
ATOM 526 C CA . PHE A 1 64 ? 10.906 -0.028 -6.617 1 93.56 64 PHE A CA 1
ATOM 527 C C . PHE A 1 64 ? 10.148 0.193 -7.922 1 93.56 64 PHE A C 1
ATOM 529 O O . PHE A 1 64 ? 10.531 -0.344 -8.961 1 93.56 64 PHE A O 1
ATOM 536 N N . GLY A 1 65 ? 9.031 0.917 -7.816 1 94.31 65 GLY A N 1
ATOM 537 C CA . GLY A 1 65 ? 8.25 1.272 -8.992 1 94.31 65 GLY A CA 1
ATOM 538 C C . GLY A 1 65 ? 7.402 0.127 -9.516 1 94.31 65 GLY A C 1
ATOM 539 O O . GLY A 1 65 ? 6.922 0.172 -10.648 1 94.31 65 GLY A O 1
ATOM 540 N N . GLU A 1 66 ? 7.203 -0.861 -8.734 1 94.88 66 GLU A N 1
ATOM 541 C CA . GLU A 1 66 ? 6.523 -2.059 -9.227 1 94.88 66 GLU A CA 1
ATOM 542 C C . GLU A 1 66 ? 5.008 -1.888 -9.195 1 94.88 66 GLU A C 1
ATOM 544 O O . GLU A 1 66 ? 4.301 -2.449 -10.031 1 94.88 66 GLU A O 1
ATOM 549 N N . PRO A 1 67 ? 4.457 -1.134 -8.203 1 94.94 67 PRO A N 1
ATOM 550 C CA . PRO A 1 67 ? 2.994 -1.094 -8.125 1 94.94 67 PRO A CA 1
ATOM 551 C C . PRO A 1 67 ? 2.35 -0.555 -9.398 1 94.94 67 PRO A C 1
ATOM 553 O O . PRO A 1 67 ? 1.466 -1.2 -9.969 1 94.94 67 PRO A O 1
ATOM 556 N N . PRO A 1 68 ? 2.791 0.57 -9.93 1 94.81 68 PRO A N 1
ATOM 557 C CA . PRO A 1 68 ? 2.168 1.036 -11.172 1 94.81 68 PRO A CA 1
ATOM 558 C C . PRO A 1 68 ? 2.363 0.063 -12.328 1 94.81 68 PRO A C 1
ATOM 560 O O . PRO A 1 68 ? 1.553 0.032 -13.258 1 94.81 68 PRO A O 1
ATOM 563 N N . LEU A 1 69 ? 3.416 -0.715 -12.297 1 96.44 69 LEU A N 1
ATOM 564 C CA . LEU A 1 69 ? 3.688 -1.707 -13.328 1 96.44 69 LEU A CA 1
ATOM 565 C C . LEU A 1 69 ? 2.576 -2.752 -13.383 1 96.44 69 LEU A C 1
ATOM 567 O O . LEU A 1 69 ? 2.131 -3.133 -14.469 1 96.44 69 LEU A O 1
ATOM 571 N N . PHE A 1 70 ? 2.09 -3.17 -12.242 1 96.56 70 PHE A N 1
ATOM 572 C CA . PHE A 1 70 ? 1.098 -4.23 -12.133 1 96.56 70 PHE A CA 1
ATOM 573 C C . PHE A 1 70 ? -0.275 -3.734 -12.57 1 96.56 70 PHE A C 1
ATOM 575 O O . PHE A 1 70 ? -1.126 -4.527 -12.984 1 96.56 70 PHE A O 1
ATOM 582 N N . ILE A 1 71 ? -0.495 -2.426 -12.508 1 93.06 71 ILE A N 1
ATOM 583 C CA . ILE A 1 71 ? -1.845 -1.939 -12.766 1 93.06 71 ILE A CA 1
ATOM 584 C C . ILE A 1 71 ? -1.838 -1.04 -14 1 93.06 71 ILE A C 1
ATOM 586 O O . ILE A 1 71 ? -2.805 -0.319 -14.258 1 93.06 71 ILE A O 1
ATOM 590 N N . ASN A 1 72 ? -0.786 -0.979 -14.672 1 93.38 72 ASN A N 1
ATOM 591 C CA . ASN A 1 72 ? -0.655 -0.328 -15.977 1 93.38 72 ASN A CA 1
ATOM 592 C C . ASN A 1 72 ? -0.991 1.158 -15.898 1 93.38 72 ASN A C 1
ATOM 594 O O . ASN A 1 72 ? -1.808 1.656 -16.672 1 93.38 72 ASN A O 1
ATOM 598 N N . VAL A 1 73 ? -0.382 1.854 -14.992 1 89.44 73 VAL A N 1
ATOM 599 C CA . VAL A 1 73 ? -0.557 3.295 -14.844 1 89.44 73 VAL A CA 1
ATOM 600 C C . VAL A 1 73 ? 0.806 3.98 -14.82 1 89.44 73 VAL A C 1
ATOM 602 O O . VAL A 1 73 ? 1.844 3.318 -14.891 1 89.44 73 VAL A O 1
ATOM 605 N N . THR A 1 74 ? 0.805 5.297 -14.773 1 92.94 74 THR A N 1
ATOM 606 C CA . THR A 1 74 ? 2.029 6.09 -14.766 1 92.94 74 THR A CA 1
ATOM 607 C C . THR A 1 74 ? 2.631 6.129 -13.359 1 92.94 74 THR A C 1
ATOM 609 O O . THR A 1 74 ? 1.94 5.863 -12.375 1 92.94 74 THR A O 1
ATOM 612 N N . TYR A 1 75 ? 3.871 6.406 -13.289 1 94.81 75 TYR A N 1
ATOM 613 C CA . TYR A 1 75 ? 4.539 6.516 -12 1 94.81 75 TYR A CA 1
ATOM 614 C C . TYR A 1 75 ? 4.008 7.707 -11.211 1 94.81 75 TYR A C 1
ATOM 616 O O . TYR A 1 75 ? 3.793 8.789 -11.773 1 94.81 75 TYR A O 1
ATOM 624 N N . PRO A 1 76 ? 3.787 7.562 -9.938 1 88.88 76 PRO A N 1
ATOM 625 C CA . PRO A 1 76 ? 3.32 8.672 -9.102 1 88.88 76 PRO A CA 1
ATOM 626 C C . PRO A 1 76 ? 4.453 9.594 -8.664 1 88.88 76 PRO A C 1
ATOM 628 O O . PRO A 1 76 ? 4.199 10.648 -8.078 1 88.88 76 PRO A O 1
ATOM 631 N N . ALA A 1 77 ? 5.664 9.195 -8.891 1 89.94 77 ALA A N 1
ATOM 632 C CA . ALA A 1 77 ? 6.84 9.945 -8.453 1 89.94 77 ALA A CA 1
ATOM 633 C C . ALA A 1 77 ? 8.039 9.664 -9.352 1 89.94 77 ALA A C 1
ATOM 635 O O . ALA A 1 77 ? 8.031 8.703 -10.117 1 89.94 77 ALA A O 1
ATOM 636 N N . ASN A 1 78 ? 9.023 10.516 -9.203 1 94.06 78 ASN A N 1
ATOM 637 C CA . ASN A 1 78 ? 10.305 10.266 -9.859 1 94.06 78 ASN A CA 1
ATOM 638 C C . ASN A 1 78 ? 11.133 9.234 -9.094 1 94.06 78 ASN A C 1
ATOM 640 O O . ASN A 1 78 ? 10.969 9.078 -7.879 1 94.06 78 ASN A O 1
ATOM 644 N N . ALA A 1 79 ? 11.906 8.562 -9.797 1 97.19 79 ALA A N 1
ATOM 645 C CA . ALA A 1 79 ? 12.945 7.754 -9.172 1 97.19 79 ALA A CA 1
ATOM 646 C C . ALA A 1 79 ? 14.336 8.297 -9.5 1 97.19 79 ALA A C 1
ATOM 648 O O . ALA A 1 79 ? 14.703 8.398 -10.672 1 97.19 79 ALA A O 1
ATOM 649 N N . ILE A 1 80 ? 15.078 8.68 -8.484 1 95.38 80 ILE A N 1
ATOM 650 C CA . ILE A 1 80 ? 16.359 9.344 -8.656 1 95.38 80 ILE A CA 1
ATOM 651 C C . ILE A 1 80 ? 17.438 8.625 -7.832 1 95.38 80 ILE A C 1
ATOM 653 O O . ILE A 1 80 ? 17.203 8.266 -6.676 1 95.38 80 ILE A O 1
ATOM 657 N N . THR A 1 81 ? 18.609 8.398 -8.438 1 96.44 81 THR A N 1
ATOM 658 C CA . THR A 1 81 ? 19.703 7.75 -7.719 1 96.44 81 THR A CA 1
ATOM 659 C C . THR A 1 81 ? 20.312 8.703 -6.691 1 96.44 81 THR A C 1
ATOM 661 O O . THR A 1 81 ? 20.469 9.891 -6.961 1 96.44 81 THR A O 1
ATOM 664 N N . LEU A 1 82 ? 20.578 8.133 -5.559 1 87.75 82 LEU A N 1
ATOM 665 C CA . LEU A 1 82 ? 21.188 8.922 -4.496 1 87.75 82 LEU A CA 1
ATOM 666 C C . LEU A 1 82 ? 22.703 8.812 -4.543 1 87.75 82 LEU A C 1
ATOM 668 O O . LEU A 1 82 ? 23.406 9.703 -4.059 1 87.75 82 LEU A O 1
ATOM 672 N N . VAL A 1 83 ? 23.234 7.738 -5.008 1 90.06 83 VAL A N 1
ATOM 673 C CA . VAL A 1 83 ? 24.656 7.414 -5.203 1 90.06 83 VAL A CA 1
ATOM 674 C C . VAL A 1 83 ? 24.828 6.625 -6.5 1 90.06 83 VAL A C 1
ATOM 676 O O . VAL A 1 83 ? 23.844 6.359 -7.207 1 90.06 83 VAL A O 1
ATOM 679 N N . LYS A 1 84 ? 26.078 6.359 -6.797 1 97 84 LYS A N 1
ATOM 680 C CA . LYS A 1 84 ? 26.281 5.426 -7.898 1 97 84 LYS A CA 1
ATOM 681 C C . LYS A 1 84 ? 25.5 4.133 -7.676 1 97 84 LYS A C 1
ATOM 683 O O . LYS A 1 84 ? 25.625 3.5 -6.625 1 97 84 LYS A O 1
ATOM 688 N N . THR A 1 85 ? 24.594 3.82 -8.633 1 97.88 85 THR A N 1
ATOM 689 C CA . THR A 1 85 ? 23.641 2.742 -8.422 1 97.88 85 THR A CA 1
ATOM 690 C C . THR A 1 85 ? 23.625 1.792 -9.617 1 97.88 85 THR A C 1
ATOM 692 O O . THR A 1 85 ? 23.672 2.232 -10.766 1 97.88 85 THR A O 1
ATOM 695 N N . THR A 1 86 ? 23.672 0.523 -9.391 1 98.56 86 THR A N 1
ATOM 696 C CA . THR A 1 86 ? 23.484 -0.508 -10.406 1 98.56 86 THR A CA 1
ATOM 697 C C . THR A 1 86 ? 22.156 -1.23 -10.211 1 98.56 86 THR A C 1
ATOM 699 O O . THR A 1 86 ? 21.828 -1.652 -9.102 1 98.56 86 THR A O 1
ATOM 702 N N . LEU A 1 87 ? 21.391 -1.362 -11.328 1 98.62 87 LEU A N 1
ATOM 703 C CA . LEU A 1 87 ? 20.047 -1.929 -11.25 1 98.62 87 LEU A CA 1
ATOM 704 C C . LEU A 1 87 ? 19.922 -3.148 -12.156 1 98.62 87 LEU A C 1
ATOM 706 O O . LEU A 1 87 ? 20.547 -3.213 -13.211 1 98.62 87 LEU A O 1
ATOM 710 N N . PHE A 1 88 ? 19.141 -4.102 -11.727 1 98.56 88 PHE A N 1
ATOM 711 C CA . PHE A 1 88 ? 18.5 -5.008 -12.664 1 98.56 88 PHE A CA 1
ATOM 712 C C . PHE A 1 88 ? 17.266 -4.359 -13.281 1 98.56 88 PHE A C 1
ATOM 714 O O . PHE A 1 88 ? 16.484 -3.715 -12.586 1 98.56 88 PHE 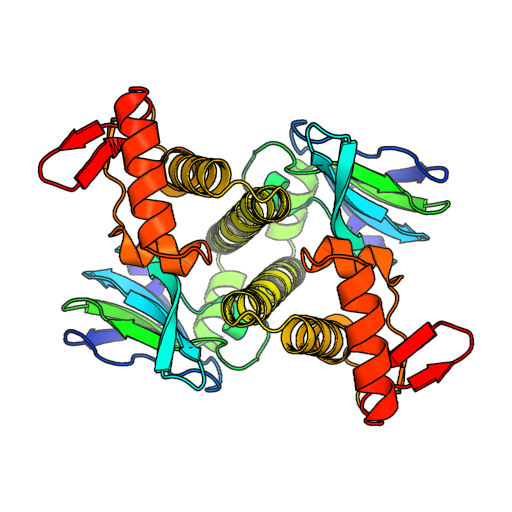A O 1
ATOM 721 N N . ILE A 1 89 ? 17.125 -4.488 -14.508 1 98.62 89 ILE A N 1
ATOM 722 C CA . ILE A 1 89 ? 15.953 -4.02 -15.234 1 98.62 89 ILE A CA 1
ATOM 723 C C . ILE A 1 89 ? 15.312 -5.184 -15.984 1 98.62 89 ILE A C 1
ATOM 725 O O . ILE A 1 89 ? 15.953 -5.832 -16.812 1 98.62 89 ILE A O 1
ATOM 729 N N . LEU A 1 90 ? 14.086 -5.492 -15.695 1 98.44 90 LEU A N 1
ATOM 730 C CA . LEU A 1 90 ? 13.352 -6.59 -16.312 1 98.44 90 LEU A CA 1
ATOM 731 C C . LEU A 1 90 ? 12.047 -6.09 -16.922 1 98.44 90 LEU A C 1
ATOM 733 O O . LEU A 1 90 ? 11.219 -5.496 -16.219 1 98.44 90 LEU A O 1
ATOM 737 N N . PRO A 1 91 ? 11.812 -6.285 -18.219 1 98.12 91 PRO A N 1
ATOM 738 C CA . PRO A 1 91 ? 10.562 -5.844 -18.844 1 98.12 91 PRO A CA 1
ATOM 739 C C . PRO A 1 91 ? 9.328 -6.477 -18.203 1 98.12 91 PRO A C 1
ATOM 741 O O . PRO A 1 91 ? 9.383 -7.621 -17.75 1 98.12 91 PRO A O 1
ATOM 744 N N . LYS A 1 92 ? 8.25 -5.789 -18.203 1 97.81 92 LYS A N 1
ATOM 745 C CA . LYS A 1 92 ? 7.004 -6.219 -17.578 1 97.81 92 LYS A CA 1
ATOM 746 C C . LYS A 1 92 ? 6.609 -7.621 -18.031 1 97.81 92 LYS A C 1
ATOM 748 O O . LYS A 1 92 ? 6.27 -8.477 -17.203 1 97.81 92 LYS A O 1
ATOM 753 N N . LYS A 1 93 ? 6.656 -7.84 -19.328 1 97.56 93 LYS A N 1
ATOM 754 C CA . LYS A 1 93 ? 6.25 -9.133 -19.875 1 97.56 93 LYS A CA 1
ATOM 755 C C . LYS A 1 93 ? 7.059 -10.273 -19.266 1 97.56 93 LYS A C 1
ATOM 757 O O . LYS A 1 93 ? 6.5 -11.297 -18.891 1 97.56 93 LYS A O 1
ATOM 762 N N . ALA A 1 94 ? 8.336 -10.117 -19.172 1 98.12 94 ALA A N 1
ATOM 763 C CA . ALA A 1 94 ? 9.211 -11.133 -18.594 1 98.12 94 ALA A CA 1
ATOM 764 C C . ALA A 1 94 ? 8.93 -11.312 -17.109 1 98.12 94 ALA A C 1
ATOM 766 O O . ALA A 1 94 ? 8.977 -12.438 -16.594 1 98.12 94 ALA A O 1
ATOM 767 N N . LEU A 1 95 ? 8.688 -10.203 -16.391 1 97.94 95 LEU A N 1
ATOM 768 C CA . LEU A 1 95 ? 8.344 -10.297 -14.977 1 97.94 95 LEU A CA 1
ATOM 769 C C . LEU A 1 95 ? 7.09 -11.141 -14.773 1 97.94 95 LEU A C 1
ATOM 771 O O . LEU A 1 95 ? 7.066 -12.031 -13.922 1 97.94 95 LEU A O 1
ATOM 775 N N . LEU A 1 96 ? 6.07 -10.867 -15.555 1 97.44 96 LEU A N 1
ATOM 776 C CA . LEU A 1 96 ? 4.812 -11.594 -15.422 1 97.44 96 LEU A CA 1
ATOM 777 C C . LEU A 1 96 ? 5.008 -13.078 -15.695 1 97.44 96 LEU A C 1
ATOM 779 O O . LEU A 1 96 ? 4.422 -13.922 -15.016 1 97.44 96 LEU A O 1
ATOM 783 N N . GLN A 1 97 ? 5.844 -13.391 -16.656 1 97.62 97 GLN A N 1
ATOM 784 C CA . GLN A 1 97 ? 6.168 -14.789 -16.938 1 97.62 97 GLN A CA 1
ATOM 785 C C . GLN A 1 97 ? 6.871 -15.438 -15.758 1 97.62 97 GLN A C 1
ATOM 787 O O . GLN A 1 97 ? 6.57 -16.578 -15.398 1 97.62 97 GLN A O 1
ATOM 792 N N . LEU A 1 98 ? 7.77 -14.711 -15.227 1 97.62 98 LEU A N 1
ATOM 793 C CA . LEU A 1 98 ? 8.508 -15.188 -14.062 1 97.62 98 LEU A CA 1
ATOM 794 C C . LEU A 1 98 ? 7.559 -15.477 -12.898 1 97.62 98 LEU A C 1
ATOM 796 O O . LEU A 1 98 ? 7.633 -16.531 -12.281 1 97.62 98 LEU A O 1
ATOM 800 N N . LEU A 1 99 ? 6.637 -14.555 -12.625 1 96.94 99 LEU A N 1
ATOM 801 C CA . LEU A 1 99 ? 5.711 -14.695 -11.508 1 96.94 99 LEU A CA 1
ATOM 802 C C . LEU A 1 99 ? 4.75 -15.859 -11.734 1 96.94 99 LEU A C 1
ATOM 804 O O . LEU A 1 99 ? 4.363 -16.547 -10.781 1 96.94 99 LEU A O 1
ATOM 808 N N . TYR A 1 100 ? 4.398 -16.078 -12.953 1 96.56 100 TYR A N 1
ATOM 809 C CA . TYR A 1 100 ? 3.529 -17.188 -13.305 1 96.56 100 TYR A CA 1
ATOM 810 C C . TYR A 1 100 ? 4.23 -18.516 -13.07 1 96.56 100 TYR A C 1
ATOM 812 O O . TYR A 1 100 ? 3.617 -19.469 -12.586 1 96.56 100 TYR A O 1
ATOM 820 N N . ALA A 1 101 ? 5.504 -18.578 -13.344 1 96.19 101 ALA A N 1
ATOM 821 C CA . ALA A 1 101 ? 6.277 -19.828 -13.305 1 96.19 101 ALA A CA 1
ATOM 822 C C . ALA A 1 101 ? 6.805 -20.094 -11.898 1 96.19 101 ALA A C 1
ATOM 824 O O . ALA A 1 101 ? 7.129 -21.234 -11.562 1 96.19 101 ALA A O 1
ATOM 825 N N . GLN A 1 102 ? 6.926 -19.062 -11.133 1 96.56 102 GLN A N 1
ATOM 826 C CA . GLN A 1 102 ? 7.543 -19.188 -9.82 1 96.56 102 GLN A CA 1
ATOM 827 C C . GLN A 1 102 ? 6.621 -18.672 -8.727 1 96.56 102 GLN A C 1
ATOM 829 O O . GLN A 1 102 ? 6.816 -17.562 -8.211 1 96.56 102 GLN A O 1
ATOM 834 N N . PRO A 1 103 ? 5.738 -19.5 -8.234 1 96.25 103 PRO A N 1
ATOM 835 C CA . PRO A 1 103 ? 4.742 -19.047 -7.254 1 96.25 103 PRO A CA 1
ATOM 836 C C . PRO A 1 103 ? 5.371 -18.562 -5.953 1 96.25 103 PRO A C 1
ATOM 838 O O . PRO A 1 103 ? 4.844 -17.641 -5.32 1 96.25 103 PRO A O 1
ATOM 841 N N . GLU A 1 104 ? 6.449 -19.141 -5.578 1 95.62 104 GLU A N 1
ATOM 842 C CA . GLU A 1 104 ? 7.102 -18.719 -4.34 1 95.62 104 GLU A CA 1
ATOM 843 C C . GLU A 1 104 ? 7.652 -17.312 -4.461 1 95.62 104 GLU A C 1
ATOM 845 O O . GLU A 1 104 ? 7.562 -16.516 -3.518 1 95.62 104 GLU A O 1
ATOM 850 N N . ILE A 1 105 ? 8.18 -17.016 -5.594 1 95.88 105 ILE A N 1
ATOM 851 C CA . ILE A 1 105 ? 8.695 -15.68 -5.844 1 95.88 105 ILE A CA 1
ATOM 852 C C . ILE A 1 105 ? 7.539 -14.688 -5.906 1 95.88 105 ILE A C 1
ATOM 854 O O . ILE A 1 105 ? 7.641 -13.57 -5.379 1 95.88 105 ILE A O 1
ATOM 858 N N . HIS A 1 106 ? 6.48 -15.117 -6.527 1 97.25 106 HIS A N 1
ATOM 859 C CA . HIS A 1 106 ? 5.289 -14.273 -6.574 1 97.25 106 HIS A CA 1
ATOM 860 C C . HIS A 1 106 ? 4.797 -13.938 -5.172 1 97.25 106 HIS A C 1
ATOM 862 O O . HIS A 1 106 ? 4.441 -12.789 -4.895 1 97.25 106 HIS A O 1
ATOM 868 N N . LEU A 1 107 ? 4.801 -14.922 -4.348 1 96.62 107 LEU A N 1
ATOM 869 C CA . LEU A 1 107 ? 4.367 -14.695 -2.975 1 96.62 107 LEU A CA 1
ATOM 870 C C . LEU A 1 107 ? 5.285 -13.703 -2.27 1 96.62 107 LEU A C 1
ATOM 872 O O . LEU A 1 107 ? 4.82 -12.875 -1.488 1 96.62 107 LEU A O 1
ATOM 876 N N . ASN A 1 108 ? 6.543 -13.75 -2.566 1 94.06 108 ASN A N 1
ATOM 877 C CA . ASN A 1 108 ? 7.484 -12.805 -1.974 1 94.06 108 ASN A CA 1
ATOM 878 C C . ASN A 1 108 ? 7.184 -11.367 -2.4 1 94.06 108 ASN A C 1
ATOM 880 O O . ASN A 1 108 ? 7.285 -10.445 -1.595 1 94.06 108 ASN A O 1
ATOM 884 N N . ILE A 1 109 ? 6.832 -11.203 -3.631 1 95.56 109 ILE A N 1
ATOM 885 C CA . ILE A 1 109 ? 6.441 -9.891 -4.133 1 95.56 109 ILE A CA 1
ATOM 886 C C . ILE A 1 109 ? 5.176 -9.422 -3.42 1 95.56 109 ILE A C 1
ATOM 888 O O . ILE A 1 109 ? 5.09 -8.273 -2.984 1 95.56 109 ILE A O 1
ATOM 892 N N . THR A 1 110 ? 4.27 -10.352 -3.299 1 96.62 110 THR A N 1
ATOM 893 C CA . THR A 1 110 ? 3.021 -10.055 -2.604 1 96.62 110 THR A CA 1
ATOM 894 C C . THR A 1 110 ? 3.291 -9.617 -1.168 1 96.62 110 THR A C 1
ATOM 896 O O . THR A 1 110 ? 2.734 -8.625 -0.703 1 96.62 110 THR A O 1
ATOM 899 N N . LYS A 1 111 ? 4.156 -10.312 -0.534 1 94.31 111 LYS A N 1
ATOM 900 C CA . LYS A 1 111 ? 4.523 -9.984 0.841 1 94.31 111 LYS A CA 1
ATOM 901 C C . LYS A 1 111 ? 5.16 -8.602 0.924 1 94.31 111 LYS A C 1
ATOM 903 O O . LYS A 1 111 ? 4.895 -7.848 1.862 1 94.31 111 LYS A O 1
ATOM 908 N N . SER A 1 112 ? 5.949 -8.297 -0.01 1 91 112 SER A N 1
ATOM 909 C CA . SER A 1 112 ? 6.602 -6.992 -0.039 1 91 112 SER A CA 1
ATOM 910 C C . SER A 1 112 ? 5.586 -5.863 -0.167 1 91 112 SER A C 1
ATOM 912 O O . SER A 1 112 ? 5.66 -4.871 0.555 1 91 112 SER A O 1
ATOM 914 N N . LEU A 1 113 ? 4.648 -6.062 -1.083 1 93.69 113 LEU A N 1
ATOM 915 C CA . LEU A 1 113 ? 3.588 -5.078 -1.26 1 93.69 113 LEU A CA 1
ATOM 916 C C . LEU A 1 113 ? 2.738 -4.961 0.001 1 93.69 113 LEU A C 1
ATOM 918 O O . LEU A 1 113 ? 2.396 -3.852 0.424 1 93.69 113 LEU A O 1
ATOM 922 N N . ALA A 1 114 ? 2.439 -6.102 0.574 1 94.19 114 ALA A N 1
ATOM 923 C CA . ALA A 1 114 ? 1.645 -6.141 1.8 1 94.19 114 ALA A CA 1
ATOM 924 C C . ALA A 1 114 ? 2.344 -5.395 2.932 1 94.19 114 ALA A C 1
ATOM 926 O O . ALA A 1 114 ? 1.705 -4.656 3.684 1 94.19 114 ALA A O 1
ATOM 927 N N . ASN A 1 115 ? 3.598 -5.625 3.021 1 88.69 115 ASN A N 1
ATOM 928 C CA . ASN A 1 115 ? 4.395 -4.953 4.043 1 88.69 115 ASN A CA 1
ATOM 929 C C . ASN A 1 115 ? 4.332 -3.436 3.896 1 88.69 115 ASN A C 1
ATOM 931 O O . ASN A 1 115 ? 4.188 -2.717 4.887 1 88.69 115 ASN A O 1
ATOM 935 N N . LYS A 1 116 ? 4.457 -2.99 2.713 1 85.81 116 LYS A N 1
ATOM 936 C CA . LYS A 1 116 ? 4.398 -1.556 2.447 1 85.81 116 LYS A CA 1
ATOM 937 C C . LYS A 1 116 ? 3.035 -0.984 2.822 1 85.81 116 LYS A C 1
ATOM 939 O O . LYS A 1 116 ? 2.949 0.094 3.412 1 85.81 116 LYS A O 1
ATOM 944 N N . LEU A 1 117 ? 2.006 -1.709 2.479 1 89.81 117 LEU A N 1
ATOM 945 C CA . LEU A 1 117 ? 0.65 -1.274 2.799 1 89.81 117 LEU A CA 1
ATOM 946 C C . LEU A 1 117 ? 0.429 -1.252 4.309 1 89.81 117 LEU A C 1
ATOM 948 O O . LEU A 1 117 ? -0.189 -0.325 4.836 1 89.81 117 LEU A O 1
ATOM 952 N N . TYR A 1 118 ? 0.904 -2.297 4.93 1 86.31 118 TYR A N 1
ATOM 953 C CA . TYR A 1 118 ? 0.759 -2.395 6.379 1 86.31 118 TYR A CA 1
ATOM 954 C C . TYR A 1 118 ? 1.408 -1.204 7.074 1 86.31 118 TYR A C 1
ATOM 956 O O . TYR A 1 118 ? 0.805 -0.586 7.953 1 86.31 118 TYR A O 1
ATOM 964 N N . TYR A 1 119 ? 2.514 -0.896 6.605 1 74.5 119 TYR A N 1
ATOM 965 C CA . TYR A 1 119 ? 3.258 0.219 7.18 1 74.5 119 TYR A CA 1
ATOM 966 C C . TYR A 1 119 ? 2.512 1.532 6.984 1 74.5 119 TYR A C 1
ATOM 968 O O . TYR A 1 119 ? 2.418 2.344 7.91 1 74.5 119 TYR A O 1
ATOM 976 N N . LYS A 1 120 ? 2.068 1.714 5.855 1 76.88 120 LYS A N 1
ATOM 977 C CA . LYS A 1 120 ? 1.331 2.938 5.559 1 76.88 120 LYS A CA 1
ATOM 978 C C . LYS A 1 120 ? 0.075 3.047 6.418 1 76.88 120 LYS A C 1
ATOM 980 O O . LYS A 1 120 ? -0.305 4.145 6.836 1 76.88 120 LYS A O 1
ATOM 985 N N . ALA A 1 121 ? -0.546 1.956 6.703 1 81.94 121 ALA A N 1
ATOM 986 C CA . ALA A 1 121 ? -1.742 1.941 7.543 1 81.94 121 ALA A CA 1
ATOM 987 C C . ALA A 1 121 ? -1.412 2.35 8.977 1 81.94 121 ALA A C 1
ATOM 989 O O . ALA A 1 121 ? -2.156 3.109 9.594 1 81.94 121 ALA A O 1
ATOM 990 N N . ILE A 1 122 ? -0.357 1.865 9.445 1 74.31 122 ILE A N 1
ATOM 991 C CA . ILE A 1 122 ? 0.068 2.17 10.812 1 74.31 122 ILE A CA 1
ATOM 992 C C . ILE A 1 122 ? 0.386 3.658 10.93 1 74.31 122 ILE A C 1
ATOM 994 O O . ILE A 1 122 ? -0.035 4.312 11.883 1 74.31 122 ILE A O 1
ATOM 998 N N . ILE A 1 123 ? 1.032 4.168 9.93 1 63.94 123 ILE A N 1
ATOM 999 C CA . ILE A 1 123 ? 1.447 5.566 9.945 1 63.94 123 ILE A CA 1
ATOM 1000 C C . ILE A 1 123 ? 0.223 6.473 9.812 1 63.94 123 ILE A C 1
ATOM 1002 O O . ILE A 1 123 ? 0.143 7.516 10.461 1 63.94 123 ILE A O 1
ATOM 1006 N N . ALA A 1 124 ? -0.66 6.16 8.883 1 66.38 124 ALA A N 1
ATOM 1007 C CA . ALA A 1 124 ? -1.852 6.969 8.633 1 66.38 124 ALA A CA 1
ATOM 1008 C C . ALA A 1 124 ? -2.648 7.18 9.914 1 66.38 124 ALA A C 1
ATOM 1010 O O . ALA A 1 124 ? -3.201 8.258 10.141 1 66.38 124 ALA A O 1
ATOM 1011 N N . SER A 1 125 ? -2.822 6.152 10.672 1 64.25 125 SER A N 1
ATOM 1012 C CA . SER A 1 125 ? -3.578 6.254 11.914 1 64.25 125 SER A CA 1
ATOM 1013 C C . SER A 1 125 ? -2.875 7.168 12.914 1 64.25 125 SER A C 1
ATOM 1015 O O . SER A 1 125 ? -3.52 7.754 13.789 1 64.25 125 SER A O 1
ATOM 1017 N N . GLU A 1 126 ? -1.59 7.289 12.766 1 55.88 126 GLU A N 1
ATOM 1018 C CA . GLU A 1 126 ? -0.795 8.117 13.664 1 55.88 126 GLU A CA 1
ATOM 1019 C C . GLU A 1 126 ? -0.859 9.594 13.258 1 55.88 126 GLU A C 1
ATOM 1021 O O . GLU A 1 126 ? -0.851 10.477 14.117 1 55.88 126 GLU A O 1
ATOM 1026 N N . ILE A 1 127 ? -0.784 9.82 11.984 1 48.44 127 ILE A N 1
ATOM 1027 C CA . ILE A 1 127 ? -0.796 11.172 11.445 1 48.44 127 ILE A CA 1
ATOM 1028 C C . ILE A 1 127 ? -2.074 11.891 11.883 1 48.44 127 ILE A C 1
ATOM 1030 O O . ILE A 1 127 ? -2.039 13.07 12.25 1 48.44 127 ILE A O 1
ATOM 1034 N N . SER A 1 128 ? -3.156 11.125 11.734 1 45.44 128 SER A N 1
ATOM 1035 C CA . SER A 1 128 ? -4.414 11.766 12.109 1 45.44 128 SER A CA 1
ATOM 1036 C C . SER A 1 128 ? -4.387 12.25 13.555 1 45.44 128 SER A C 1
ATOM 1038 O O . SER A 1 128 ? -5.109 13.18 13.914 1 45.44 128 SER A O 1
ATOM 1040 N N . ASN A 1 129 ? -3.604 11.531 14.375 1 44.75 129 ASN A N 1
ATOM 1041 C CA . ASN A 1 129 ? -3.645 11.867 15.797 1 44.75 129 ASN A CA 1
ATOM 1042 C C . ASN A 1 129 ? -2.574 12.891 16.156 1 44.75 129 ASN A C 1
ATOM 1044 O O . ASN A 1 129 ? -2.402 13.234 17.328 1 44.75 129 ASN A O 1
ATOM 1048 N N . GLN A 1 130 ? -2.203 13.781 15.32 1 48.03 130 GLN A N 1
ATOM 1049 C CA . GLN A 1 130 ? -1.67 15.133 15.234 1 48.03 130 GLN A CA 1
ATOM 1050 C C . GLN A 1 130 ? -0.288 15.219 15.875 1 48.03 130 GLN A C 1
ATOM 1052 O O . GLN A 1 130 ? 0.475 16.156 15.602 1 48.03 130 GLN A O 1
ATOM 1057 N N . GLU A 1 131 ? 0.165 14.445 17 1 52.06 131 GLU A N 1
ATOM 1058 C CA . GLU A 1 131 ? 1.38 15.008 17.578 1 52.06 131 GLU A CA 1
ATOM 1059 C C . GLU A 1 131 ? 2.617 14.562 16.812 1 52.06 131 GLU A C 1
ATOM 1061 O O . GLU A 1 131 ? 2.779 13.383 16.516 1 52.06 131 GLU A O 1
ATOM 1066 N N . PRO A 1 132 ? 3.34 15.414 16.172 1 55.88 132 PRO A N 1
ATOM 1067 C CA . PRO A 1 132 ? 4.582 15.156 15.438 1 55.88 132 PRO A CA 1
ATOM 1068 C C . PRO A 1 132 ? 5.445 14.078 16.094 1 55.88 132 PRO A C 1
ATOM 1070 O O . PRO A 1 132 ? 6.035 13.25 15.398 1 55.88 132 PRO A O 1
ATOM 1073 N N . THR A 1 133 ? 5.453 13.992 17.391 1 55.09 133 THR A N 1
ATOM 1074 C CA . THR A 1 133 ? 6.285 13.039 18.125 1 55.09 133 THR A CA 1
ATOM 1075 C C . THR A 1 133 ? 5.848 11.609 17.844 1 55.09 133 THR A C 1
ATOM 1077 O O . THR A 1 133 ? 6.68 10.75 17.531 1 55.09 133 THR A O 1
ATOM 1080 N N . HIS A 1 134 ? 4.648 11.508 17.875 1 55.97 134 HIS A N 1
ATOM 1081 C CA . HIS A 1 134 ? 4.133 10.156 17.703 1 55.97 134 HIS A CA 1
ATOM 1082 C C . HIS A 1 134 ? 4.383 9.648 16.281 1 55.97 134 HIS A C 1
ATOM 1084 O O . HIS A 1 134 ? 4.711 8.477 16.094 1 55.97 134 HIS A O 1
ATOM 1090 N N . ARG A 1 135 ? 4.324 10.508 15.383 1 57.28 135 ARG A N 1
ATOM 1091 C CA . ARG A 1 135 ? 4.578 10.156 13.992 1 57.28 135 ARG A CA 1
ATOM 1092 C C . ARG A 1 135 ? 6.02 9.703 13.789 1 57.28 135 ARG A C 1
ATOM 1094 O O . ARG A 1 135 ? 6.277 8.695 13.125 1 57.28 135 ARG A O 1
ATOM 1101 N N . ILE A 1 136 ? 6.902 10.422 14.383 1 57.06 136 ILE A N 1
ATOM 1102 C CA . ILE A 1 136 ? 8.328 10.141 14.234 1 57.06 136 ILE A CA 1
ATOM 1103 C C . ILE A 1 136 ? 8.664 8.805 14.891 1 57.06 136 ILE A C 1
ATOM 1105 O O . ILE A 1 136 ? 9.383 7.988 14.312 1 57.06 136 ILE A O 1
ATOM 1109 N N . ILE A 1 137 ? 8.055 8.5 15.992 1 55.91 137 ILE A N 1
ATOM 1110 C CA . ILE A 1 137 ? 8.32 7.277 16.734 1 55.91 137 ILE A CA 1
ATOM 1111 C C . ILE A 1 137 ? 7.82 6.07 15.953 1 55.91 137 ILE A C 1
ATOM 1113 O O . ILE A 1 137 ? 8.531 5.07 15.82 1 55.91 137 ILE A O 1
ATOM 1117 N N . ARG A 1 138 ? 6.648 6.234 15.523 1 57.88 138 ARG A N 1
ATOM 1118 C CA . ARG A 1 138 ? 6.066 5.125 14.781 1 57.88 138 ARG A CA 1
ATOM 1119 C C . ARG A 1 138 ? 6.859 4.836 13.516 1 57.88 138 ARG A C 1
ATOM 1121 O O . ARG A 1 138 ? 7.039 3.678 13.133 1 57.88 138 ARG A O 1
ATOM 1128 N N . PHE A 1 139 ? 7.242 5.879 12.883 1 58.09 139 PHE A N 1
ATOM 1129 C CA . PHE A 1 139 ? 8.086 5.754 11.703 1 58.09 139 PHE A CA 1
ATOM 1130 C C . PHE A 1 139 ? 9.383 5.016 12.039 1 58.09 139 PHE A C 1
ATOM 1132 O O . PHE A 1 139 ? 9.781 4.098 11.32 1 58.09 139 PHE A O 1
ATOM 1139 N N . PHE A 1 140 ? 9.969 5.344 13.164 1 60.16 140 PHE A N 1
ATOM 1140 C CA . PHE A 1 140 ? 11.211 4.703 13.578 1 60.16 140 PHE A CA 1
ATOM 1141 C C . PHE A 1 140 ? 10.977 3.238 13.922 1 60.16 140 PHE A C 1
ATOM 1143 O O . PHE A 1 140 ? 11.781 2.375 13.555 1 60.16 140 PHE A O 1
ATOM 1150 N N . ASP A 1 141 ? 9.906 2.971 14.57 1 57 141 ASP A N 1
ATOM 1151 C CA . ASP A 1 141 ? 9.57 1.603 14.953 1 57 141 ASP A CA 1
ATOM 1152 C C . ASP A 1 141 ? 9.359 0.724 13.727 1 57 141 ASP A C 1
ATOM 1154 O O . ASP A 1 141 ? 9.828 -0.416 13.68 1 57 141 ASP A O 1
ATOM 1158 N N . TYR A 1 142 ? 8.617 1.27 12.938 1 54.12 142 TYR A N 1
ATOM 1159 C CA . TYR A 1 142 ? 8.375 0.56 11.688 1 54.12 142 TYR A CA 1
ATOM 1160 C C . TYR A 1 142 ? 9.68 0.224 10.984 1 54.12 142 TYR A C 1
ATOM 1162 O O . TYR A 1 142 ? 9.891 -0.913 10.555 1 54.12 142 TYR A O 1
ATOM 1170 N N . LEU A 1 143 ? 10.523 1.242 10.75 1 54.22 143 LEU A N 1
ATOM 1171 C CA . LEU A 1 143 ? 11.812 1.014 10.109 1 54.22 143 LEU A CA 1
ATOM 1172 C C . LEU A 1 143 ? 12.586 -0.081 10.828 1 54.22 143 LEU A C 1
ATOM 1174 O O . LEU A 1 143 ? 13.117 -0.999 10.195 1 54.22 143 LEU A O 1
ATOM 1178 N N . LYS A 1 144 ? 12.633 0.043 12.062 1 55.47 144 LYS A N 1
ATOM 1179 C CA . LYS A 1 144 ? 13.453 -0.842 12.883 1 55.47 144 LYS A CA 1
ATOM 1180 C C . LYS A 1 144 ? 12.914 -2.268 12.867 1 55.47 144 LYS A C 1
ATOM 1182 O O . LYS A 1 144 ? 13.641 -3.211 12.555 1 55.47 144 LYS A O 1
ATOM 1187 N N . ASN A 1 145 ? 11.703 -2.342 13.141 1 54.34 145 ASN A N 1
ATOM 1188 C CA . ASN A 1 145 ? 11.125 -3.648 13.43 1 54.34 145 ASN A CA 1
ATOM 1189 C C . ASN A 1 145 ? 10.625 -4.332 12.156 1 54.34 145 ASN A C 1
ATOM 1191 O O . ASN A 1 145 ? 10.812 -5.535 11.977 1 54.34 145 ASN A O 1
ATOM 1195 N N . ASP A 1 146 ? 10.117 -3.605 11.383 1 47.12 146 ASP A N 1
ATOM 1196 C CA . ASP A 1 146 ? 9.375 -4.238 10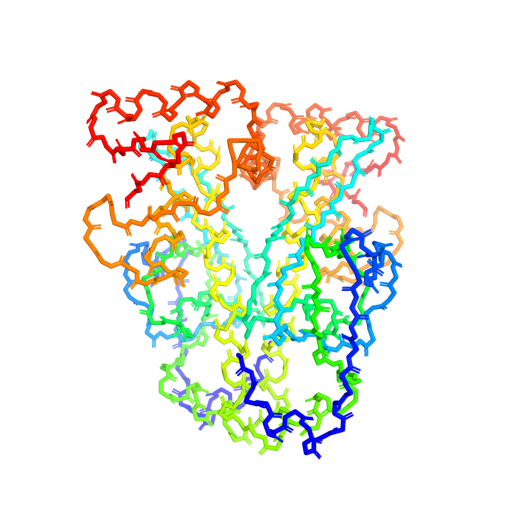.305 1 47.12 146 ASP A CA 1
ATOM 1197 C C . ASP A 1 146 ? 10.188 -4.234 9.008 1 47.12 146 ASP A C 1
ATOM 1199 O O . ASP A 1 146 ? 10.094 -5.172 8.211 1 47.12 146 ASP A O 1
ATOM 1203 N N . VAL A 1 147 ? 10.984 -3.162 8.844 1 46.69 147 VAL A N 1
ATOM 1204 C CA . VAL A 1 147 ? 11.797 -3.055 7.645 1 46.69 147 VAL A CA 1
ATOM 1205 C C . VAL A 1 147 ? 13.141 -3.742 7.867 1 46.69 147 VAL A C 1
ATOM 1207 O O . VAL A 1 147 ? 13.562 -4.57 7.055 1 46.69 147 VAL A O 1
ATOM 1210 N N . HIS A 1 148 ? 13.695 -3.391 8.922 1 51.91 148 HIS A N 1
ATOM 1211 C CA . HIS A 1 148 ? 15.07 -3.842 9.148 1 51.91 148 HIS A CA 1
ATOM 1212 C C . HIS A 1 148 ? 15.109 -5.008 10.133 1 51.91 148 HIS A C 1
ATOM 1214 O O . HIS A 1 148 ? 16.156 -5.641 10.305 1 51.91 148 HIS A O 1
ATOM 1220 N N . HIS A 1 149 ? 13.906 -5.355 10.688 1 53.75 149 HIS A N 1
ATOM 1221 C CA . HIS A 1 149 ? 13.781 -6.477 11.609 1 53.75 149 HIS A CA 1
ATOM 1222 C C . HIS A 1 149 ? 14.883 -6.457 12.656 1 53.75 149 HIS A C 1
ATOM 1224 O O . HIS A 1 149 ? 15.539 -7.477 12.898 1 53.75 149 HIS A O 1
ATOM 1230 N N . ILE A 1 150 ? 15.281 -5.348 13.102 1 55.19 150 ILE A N 1
ATOM 1231 C CA . ILE A 1 150 ? 16.281 -5.176 14.148 1 55.19 150 ILE A CA 1
ATOM 1232 C C . ILE A 1 150 ? 15.602 -5.141 15.508 1 55.19 150 ILE A C 1
ATOM 1234 O O . ILE A 1 150 ? 14.594 -4.449 15.695 1 55.19 150 ILE A O 1
ATOM 1238 N N . ASN A 1 151 ? 16.094 -6.086 16.344 1 59.69 151 ASN A N 1
ATOM 1239 C CA . ASN A 1 151 ? 15.578 -6.133 17.703 1 59.69 151 ASN A CA 1
ATOM 1240 C C . ASN A 1 151 ? 16.469 -5.355 18.656 1 59.69 151 ASN A C 1
ATOM 1242 O O . ASN A 1 151 ? 17.641 -5.113 18.375 1 59.69 151 ASN A O 1
ATOM 1246 N N . GLY A 1 152 ? 16.016 -4.852 19.781 1 59.5 152 GLY A N 1
ATOM 1247 C CA . GLY A 1 152 ? 16.812 -4.172 20.797 1 59.5 152 GLY A CA 1
ATOM 1248 C C . GLY A 1 152 ? 16.656 -2.662 20.766 1 59.5 152 GLY A C 1
ATOM 1249 O O . GLY A 1 152 ? 16.094 -2.113 19.812 1 59.5 152 GLY A O 1
ATOM 1250 N N . SER A 1 153 ? 17.031 -2.039 21.844 1 60.41 153 SER A N 1
ATOM 1251 C CA . SER A 1 153 ? 16.906 -0.59 21.953 1 60.41 153 SER A CA 1
ATOM 1252 C C . SER A 1 153 ? 18.125 0.117 21.375 1 60.41 153 SER A C 1
ATOM 1254 O O . SER A 1 153 ? 19.25 -0.352 21.547 1 60.41 153 SER A O 1
ATOM 1256 N N . PHE A 1 154 ? 17.953 1.24 20.656 1 63 154 PHE A N 1
ATOM 1257 C CA . PHE A 1 154 ? 18.969 2.188 20.203 1 63 154 PHE A CA 1
ATOM 1258 C C . PHE A 1 154 ? 19.953 1.509 19.25 1 63 154 PHE A C 1
ATOM 1260 O O . PHE A 1 154 ? 21.125 1.889 19.203 1 63 154 PHE A O 1
ATOM 1267 N N . ASN A 1 155 ? 19.516 0.359 18.641 1 63.53 155 ASN A N 1
ATOM 1268 C CA . ASN A 1 155 ? 20.453 -0.37 17.781 1 63.53 155 ASN A CA 1
ATOM 1269 C C . ASN A 1 155 ? 20.109 -0.204 16.312 1 63.53 155 ASN A C 1
ATOM 1271 O O . ASN A 1 155 ? 20.688 -0.869 15.453 1 63.53 155 ASN A O 1
ATOM 1275 N N . PHE A 1 156 ? 19.172 0.591 16.188 1 65.94 156 PHE A N 1
ATOM 1276 C CA . PHE A 1 156 ? 18.766 0.84 14.812 1 65.94 156 PHE A CA 1
ATOM 1277 C C . PHE A 1 156 ? 19.141 2.252 14.383 1 65.94 156 PHE A C 1
ATOM 1279 O O . PHE A 1 156 ? 18.625 3.23 14.922 1 65.94 156 PHE A O 1
ATOM 1286 N N . LYS A 1 157 ? 20.234 2.26 13.555 1 68.75 157 LYS A N 1
ATOM 1287 C CA . LYS A 1 157 ? 20.609 3.541 12.961 1 68.75 157 LYS A CA 1
ATOM 1288 C C . LYS A 1 157 ? 19.594 3.977 11.906 1 68.75 157 LYS A C 1
ATOM 1290 O O . LYS A 1 157 ? 19.453 3.326 10.875 1 68.75 157 LYS A O 1
ATOM 1295 N N . VAL A 1 158 ? 18.797 5.008 12.195 1 68.06 158 VAL A N 1
ATOM 1296 C CA . VAL A 1 158 ? 17.797 5.504 11.258 1 68.06 158 VAL A CA 1
ATOM 1297 C C . VAL A 1 158 ? 18.484 6.043 10 1 68.06 158 VAL A C 1
ATOM 1299 O O . VAL A 1 158 ? 19.312 6.957 10.086 1 68.06 158 VAL A O 1
ATOM 1302 N N . PRO A 1 159 ? 18.25 5.469 8.945 1 58.28 159 PRO A N 1
ATOM 1303 C CA . PRO A 1 159 ? 18.984 5.816 7.723 1 58.28 159 PRO A CA 1
ATOM 1304 C C . PRO A 1 159 ? 18.375 7.008 6.988 1 58.28 159 PRO A C 1
ATOM 1306 O O . PRO A 1 159 ? 18.219 6.969 5.766 1 58.28 159 PRO A O 1
ATOM 1309 N N . TYR A 1 160 ? 17.891 7.969 7.703 1 67.5 160 TYR A N 1
ATOM 1310 C CA . TYR A 1 160 ? 17.281 9.156 7.121 1 67.5 160 TYR A CA 1
ATOM 1311 C C . TYR A 1 160 ? 17.75 10.414 7.84 1 67.5 160 TYR A C 1
ATOM 1313 O O . TYR A 1 160 ? 17.969 10.406 9.055 1 67.5 160 TYR A O 1
ATOM 1321 N N . THR A 1 161 ? 18.016 11.492 7.094 1 66.12 161 THR A N 1
ATOM 1322 C CA . THR A 1 161 ? 18.281 12.797 7.703 1 66.12 161 THR A CA 1
ATOM 1323 C C . THR A 1 161 ? 17.016 13.391 8.289 1 66.12 161 THR A C 1
ATOM 1325 O O . THR A 1 161 ? 15.914 12.898 8.016 1 66.12 161 THR A O 1
ATOM 1328 N N . ARG A 1 162 ? 17.219 14.375 9.164 1 70.31 162 ARG A N 1
ATOM 1329 C CA . ARG A 1 162 ? 16.078 15.07 9.75 1 70.31 162 ARG A CA 1
ATOM 1330 C C . ARG A 1 162 ? 15.164 15.617 8.664 1 70.31 162 ARG A C 1
ATOM 1332 O O . ARG A 1 162 ? 13.938 15.562 8.789 1 70.31 162 ARG A O 1
ATOM 1339 N N . GLN A 1 163 ? 15.797 16.125 7.625 1 66.25 163 GLN A N 1
ATOM 1340 C CA . GLN A 1 163 ? 15.031 16.672 6.508 1 66.25 163 GLN A CA 1
ATOM 1341 C C . GLN A 1 163 ? 14.242 15.578 5.793 1 66.25 163 GLN A C 1
ATOM 1343 O O . GLN A 1 163 ? 13.07 15.766 5.461 1 66.25 163 GLN A O 1
ATOM 1348 N N . GLN A 1 164 ? 14.836 14.492 5.598 1 56.59 164 GLN A N 1
ATOM 1349 C CA . GLN A 1 164 ? 14.172 13.359 4.949 1 56.59 164 GLN A CA 1
ATOM 1350 C C . GLN A 1 164 ? 12.992 12.867 5.785 1 56.59 164 GLN A C 1
ATOM 1352 O O . GLN A 1 164 ? 11.93 12.555 5.246 1 56.59 164 GLN A O 1
ATOM 1357 N N . ILE A 1 165 ? 13.234 12.742 7.062 1 66.38 165 ILE A N 1
ATOM 1358 C CA . ILE A 1 165 ? 12.172 12.328 7.98 1 66.38 165 ILE A CA 1
ATOM 1359 C C . ILE A 1 165 ? 11.008 13.305 7.891 1 66.38 165 ILE A C 1
ATOM 1361 O O . ILE A 1 165 ? 9.844 12.891 7.805 1 66.38 165 ILE A O 1
ATOM 1365 N N . ALA A 1 166 ? 11.344 14.625 7.918 1 63.25 166 ALA A N 1
ATOM 1366 C CA . ALA A 1 166 ? 10.328 15.672 7.805 1 63.25 166 ALA A CA 1
ATOM 1367 C C . ALA A 1 166 ? 9.516 15.508 6.527 1 63.25 166 ALA A C 1
ATOM 1369 O O . ALA A 1 166 ? 8.281 15.562 6.559 1 63.25 166 ALA A O 1
ATOM 1370 N N . ASP A 1 167 ? 10.18 15.297 5.496 1 57.91 167 ASP A N 1
ATOM 1371 C CA . ASP A 1 167 ? 9.547 15.172 4.184 1 57.91 167 ASP A CA 1
ATOM 1372 C C . ASP A 1 167 ? 8.633 13.953 4.125 1 57.91 167 ASP A C 1
ATOM 1374 O O . ASP A 1 167 ? 7.527 14.023 3.586 1 57.91 167 ASP A O 1
ATOM 1378 N N . ILE A 1 168 ? 9.109 12.852 4.707 1 52.06 168 ILE A N 1
ATOM 1379 C CA . ILE A 1 168 ? 8.375 11.586 4.703 1 52.06 168 ILE A CA 1
ATOM 1380 C C . ILE A 1 168 ? 7.109 11.727 5.547 1 52.06 168 ILE A C 1
ATOM 1382 O O . ILE A 1 168 ? 6.043 11.25 5.16 1 52.06 168 ILE A O 1
ATOM 1386 N N . LEU A 1 169 ? 7.242 12.391 6.648 1 59.56 169 LEU A N 1
ATOM 1387 C CA . LEU A 1 169 ? 6.16 12.422 7.625 1 59.56 169 LEU A CA 1
ATOM 1388 C C . LEU A 1 169 ? 5.285 13.648 7.43 1 59.56 169 LEU A C 1
ATOM 1390 O O . LEU A 1 169 ? 4.266 13.805 8.109 1 59.56 169 LEU A O 1
ATOM 1394 N N . GLY A 1 170 ? 5.699 14.5 6.422 1 57.47 170 GLY A N 1
ATOM 1395 C CA . GLY A 1 170 ? 4.957 15.727 6.203 1 57.47 170 GLY A CA 1
ATOM 1396 C C . GLY A 1 170 ? 5.055 16.703 7.367 1 57.47 170 GLY A C 1
ATOM 1397 O O . GLY A 1 170 ? 4.055 17.297 7.762 1 57.47 170 GLY A O 1
ATOM 1398 N N . LEU A 1 171 ? 6.137 16.703 8 1 60.12 171 LEU A N 1
ATOM 1399 C CA . LEU A 1 171 ? 6.406 17.609 9.117 1 60.12 171 LEU A CA 1
ATOM 1400 C C . LEU A 1 171 ? 7.418 18.672 8.719 1 60.12 171 LEU A C 1
ATOM 1402 O O . LEU A 1 171 ? 8.094 18.547 7.695 1 60.12 171 LEU A O 1
ATOM 1406 N N . ARG A 1 172 ? 7.316 19.781 9.383 1 64.94 172 ARG A N 1
ATOM 1407 C CA . ARG A 1 172 ? 8.422 20.719 9.281 1 64.94 172 ARG A CA 1
ATOM 1408 C C . ARG A 1 172 ? 9.695 20.141 9.898 1 64.94 172 ARG A C 1
ATOM 1410 O O . ARG A 1 172 ? 9.641 19.469 10.93 1 64.94 172 ARG A O 1
ATOM 1417 N N . VAL A 1 173 ? 10.875 20.438 9.148 1 72.44 173 VAL A N 1
ATOM 1418 C CA . VAL A 1 173 ? 12.148 19.906 9.633 1 72.44 173 VAL A CA 1
ATOM 1419 C C . VAL A 1 173 ? 12.383 20.375 11.062 1 72.44 173 VAL A C 1
ATOM 1421 O O . VAL A 1 173 ? 12.93 19.625 11.883 1 72.44 173 VAL A O 1
ATOM 1424 N N . GLU A 1 174 ? 11.891 21.547 11.312 1 76.38 174 GLU A N 1
ATOM 1425 C CA . GLU A 1 174 ? 12.047 22.078 12.664 1 76.38 174 GLU A CA 1
ATOM 1426 C C . GLU A 1 174 ? 11.312 21.219 13.688 1 76.38 174 GLU A C 1
ATOM 1428 O O . GLU A 1 174 ? 11.812 21 14.789 1 76.38 174 GLU A O 1
ATOM 1433 N N . THR A 1 175 ? 10.203 20.812 13.359 1 74.12 175 THR A N 1
ATOM 1434 C CA . THR A 1 175 ? 9.398 19.969 14.227 1 74.12 175 THR A CA 1
ATOM 1435 C C . THR A 1 175 ? 10.078 18.625 14.453 1 74.12 175 THR A C 1
ATOM 1437 O O . THR A 1 175 ? 10.109 18.109 15.578 1 74.12 175 THR A O 1
ATOM 1440 N N . VAL A 1 176 ? 10.625 18.016 13.414 1 72.62 176 VAL A N 1
ATOM 1441 C CA . VAL A 1 176 ? 11.352 16.766 13.516 1 72.62 176 VAL A CA 1
ATOM 1442 C C . VAL A 1 176 ? 12.539 16.922 14.453 1 72.62 176 VAL A C 1
ATOM 1444 O O . VAL A 1 176 ? 12.758 16.109 15.344 1 72.62 176 VAL A O 1
ATOM 1447 N N . ILE A 1 177 ? 13.258 18.031 14.148 1 78.06 177 ILE A N 1
ATOM 1448 C CA . ILE A 1 177 ? 14.453 18.281 14.953 1 78.06 177 ILE A CA 1
ATOM 1449 C C . ILE A 1 177 ? 14.07 18.406 16.422 1 78.06 177 ILE A C 1
ATOM 1451 O O . ILE A 1 177 ? 14.672 17.766 17.281 1 78.06 177 ILE A O 1
ATOM 1455 N N . ARG A 1 178 ? 12.977 19.156 16.672 1 78.94 178 ARG A N 1
ATOM 1456 C CA . ARG A 1 178 ? 12.539 19.391 18.047 1 78.94 178 ARG A CA 1
ATOM 1457 C C . ARG A 1 178 ? 12.055 18.078 18.688 1 78.94 178 ARG A C 1
ATOM 1459 O O . ARG A 1 178 ? 12.352 17.812 19.859 1 78.94 178 ARG A O 1
ATOM 1466 N N . THR A 1 179 ? 11.344 17.359 17.969 1 77.81 179 THR A N 1
ATOM 1467 C CA . THR A 1 179 ? 10.781 16.109 18.469 1 77.81 179 THR A CA 1
ATOM 1468 C C . THR A 1 179 ? 11.891 15.102 18.766 1 77.81 179 THR A C 1
ATOM 1470 O O . THR A 1 179 ? 11.867 14.438 19.812 1 77.81 179 THR A O 1
ATOM 1473 N N . ILE A 1 180 ? 12.773 14.961 17.812 1 78.12 180 ILE A N 1
ATOM 1474 C CA . ILE A 1 180 ? 13.883 14.031 18 1 78.12 180 ILE A CA 1
ATOM 1475 C C . ILE A 1 180 ? 14.703 14.445 19.219 1 78.12 180 ILE A C 1
ATOM 1477 O O . ILE A 1 180 ? 15.125 13.594 20 1 78.12 180 ILE A O 1
ATOM 1481 N N . LYS A 1 181 ? 14.93 15.758 19.281 1 79.12 181 LYS A N 1
ATOM 1482 C CA . LYS A 1 181 ? 15.656 16.266 20.453 1 79.12 181 LYS A CA 1
ATOM 1483 C C . LYS A 1 181 ? 14.914 15.922 21.75 1 79.12 181 LYS A C 1
ATOM 1485 O O . LYS A 1 181 ? 15.531 15.492 22.719 1 79.12 181 LYS A O 1
ATOM 1490 N N . ASN A 1 182 ? 13.68 16.078 21.719 1 75.88 182 ASN A N 1
ATOM 1491 C CA . ASN A 1 182 ? 12.867 15.758 22.875 1 75.88 182 ASN A CA 1
ATOM 1492 C C . ASN A 1 182 ? 12.93 14.266 23.203 1 75.88 182 ASN A C 1
ATOM 1494 O O . ASN A 1 182 ? 13 13.891 24.375 1 75.88 182 ASN A O 1
ATOM 1498 N N . LEU A 1 183 ? 12.844 13.492 22.188 1 75.81 183 LEU A N 1
ATOM 1499 C CA . LEU A 1 183 ? 12.93 12.047 22.359 1 75.81 183 LEU A CA 1
ATOM 1500 C C . LEU A 1 183 ? 14.297 11.656 22.922 1 75.81 183 LEU A C 1
ATOM 1502 O O . LEU A 1 183 ? 14.398 10.727 23.734 1 75.81 183 LEU A O 1
ATOM 1506 N N . GLU A 1 184 ? 15.266 12.328 22.438 1 79.94 184 GLU A N 1
ATOM 1507 C CA . GLU A 1 184 ? 16.609 12.078 22.969 1 79.94 184 GLU A CA 1
ATOM 1508 C C . GLU A 1 184 ? 16.703 12.438 24.438 1 79.94 184 GLU A C 1
ATOM 1510 O O . GLU A 1 184 ? 17.281 11.688 25.234 1 79.94 184 GLU A O 1
ATOM 1515 N N . GLN A 1 185 ? 16.141 13.516 24.766 1 74.5 185 GLN A N 1
ATOM 1516 C CA . GLN A 1 185 ? 16.125 13.977 26.156 1 74.5 185 GLN A CA 1
ATOM 1517 C C . GLN A 1 185 ? 15.414 12.977 27.062 1 74.5 185 GLN A C 1
ATOM 1519 O O . GLN A 1 185 ? 15.812 12.766 28.203 1 74.5 185 GLN A O 1
ATOM 1524 N N . LYS A 1 186 ? 14.508 12.398 26.453 1 72.19 186 LYS A N 1
ATOM 1525 C CA . LYS A 1 186 ? 13.742 11.414 27.203 1 72.19 186 LYS A CA 1
ATOM 1526 C C . LYS A 1 186 ? 14.398 10.039 27.141 1 72.19 186 LYS A C 1
ATOM 1528 O O . LYS A 1 186 ? 13.797 9.039 27.547 1 72.19 186 LYS A O 1
ATOM 1533 N N . LYS A 1 187 ? 15.492 9.984 26.547 1 73 187 LYS A N 1
ATOM 1534 C CA . LYS A 1 187 ? 16.297 8.766 26.391 1 73 187 LYS A CA 1
ATOM 1535 C C . LYS A 1 187 ? 15.555 7.719 25.578 1 73 187 LYS A C 1
ATOM 1537 O O . LYS A 1 187 ? 15.719 6.516 25.797 1 73 187 LYS A O 1
ATOM 1542 N N . ALA A 1 188 ? 14.664 8.227 24.766 1 72 188 ALA A N 1
ATOM 1543 C CA . ALA A 1 188 ? 13.914 7.312 23.906 1 72 188 ALA A CA 1
ATOM 1544 C C . ALA A 1 188 ? 14.703 6.973 22.656 1 72 188 ALA A C 1
ATOM 1546 O O . ALA A 1 188 ? 14.422 5.977 21.984 1 72 188 ALA A O 1
ATOM 1547 N N . LEU A 1 189 ? 15.547 7.848 22.234 1 72.69 189 LEU A N 1
ATOM 1548 C CA . LEU A 1 189 ? 16.484 7.605 21.141 1 72.69 189 LEU A CA 1
ATOM 1549 C C . LEU A 1 189 ? 17.844 8.211 21.453 1 72.69 189 LEU A C 1
ATOM 1551 O O . LEU A 1 189 ? 18 8.922 22.438 1 72.69 189 LEU A O 1
ATOM 1555 N N . LYS A 1 190 ? 18.875 7.777 20.781 1 75.19 190 LYS A N 1
ATOM 1556 C CA . LYS A 1 190 ? 20.234 8.305 20.953 1 75.19 190 LYS A CA 1
ATOM 1557 C C . LYS A 1 190 ? 20.719 8.992 19.672 1 75.19 190 LYS A C 1
ATOM 1559 O O . LYS A 1 190 ? 20.359 8.578 18.562 1 75.19 190 LYS A O 1
ATOM 1564 N N . ILE A 1 191 ? 21.359 10.047 19.922 1 76.81 191 ILE A N 1
ATOM 1565 C CA . ILE A 1 191 ? 22 10.734 18.812 1 76.81 191 ILE A CA 1
ATOM 1566 C C . ILE A 1 191 ? 23.516 10.602 18.922 1 76.81 191 ILE A C 1
ATOM 1568 O O . ILE A 1 191 ? 24.109 11.047 19.906 1 76.81 191 ILE A O 1
ATOM 1572 N N . ILE A 1 192 ? 24.109 9.883 18.031 1 74.62 192 ILE A N 1
ATOM 1573 C CA . ILE A 1 192 ? 25.547 9.695 17.969 1 74.62 192 ILE A CA 1
ATOM 1574 C C . ILE A 1 192 ? 26.094 10.258 16.672 1 74.62 192 ILE A C 1
ATOM 1576 O O . ILE A 1 192 ? 25.688 9.836 15.586 1 74.62 192 ILE A O 1
ATOM 1580 N N . ASN A 1 193 ? 26.969 11.203 16.703 1 70.44 193 ASN A N 1
ATOM 1581 C CA . ASN A 1 193 ? 27.531 11.836 15.508 1 70.44 193 ASN A CA 1
ATOM 1582 C C . ASN A 1 193 ? 26.438 12.352 14.586 1 70.44 193 ASN A C 1
ATOM 1584 O O . ASN A 1 193 ? 26.438 12.047 13.391 1 70.44 193 ASN A O 1
ATOM 1588 N N . ARG A 1 194 ? 25.453 12.891 15.109 1 75.06 194 ARG A N 1
ATOM 1589 C CA . ARG A 1 194 ? 24.359 13.57 14.438 1 75.06 194 ARG A CA 1
ATOM 1590 C C . ARG A 1 194 ? 23.406 12.555 13.797 1 75.06 194 ARG A C 1
ATOM 1592 O O . ARG A 1 194 ? 22.531 12.93 13.008 1 75.06 194 ARG A O 1
ATOM 1599 N N . LYS A 1 195 ? 23.594 11.258 14.141 1 72.12 195 LYS A N 1
ATOM 1600 C CA . LYS A 1 195 ? 22.734 10.203 13.609 1 72.12 195 LYS A CA 1
ATOM 1601 C C . LYS A 1 195 ? 21.781 9.688 14.68 1 72.12 195 LYS A C 1
ATOM 1603 O O . LYS A 1 195 ? 22.156 9.562 15.852 1 72.12 195 LYS A O 1
ATOM 1608 N N . VAL A 1 196 ? 20.562 9.359 14.234 1 74.56 196 VAL A N 1
ATOM 1609 C CA . VAL A 1 196 ? 19.531 8.914 15.164 1 74.56 196 VAL A CA 1
ATOM 1610 C C . VAL A 1 196 ? 19.594 7.395 15.312 1 74.56 196 VAL A C 1
ATOM 1612 O O . VAL A 1 196 ? 19.656 6.664 14.32 1 74.56 196 VAL A O 1
ATOM 1615 N N . PHE A 1 197 ? 19.812 7.004 16.516 1 71 197 PHE A N 1
ATOM 1616 C CA . PHE A 1 197 ? 19.781 5.586 16.859 1 71 197 PHE A CA 1
ATOM 1617 C C . PHE A 1 197 ? 18.531 5.262 17.672 1 71 197 PHE A C 1
ATOM 1619 O O . PHE A 1 197 ? 18.281 5.875 18.719 1 71 197 PHE A O 1
ATOM 1626 N N . TRP A 1 198 ? 17.781 4.473 17.031 1 71.38 198 TRP A N 1
ATOM 1627 C CA . TRP A 1 198 ? 16.516 4.062 17.641 1 71.38 198 TRP A CA 1
ATOM 1628 C C . TRP A 1 198 ? 16.609 2.635 18.156 1 71.38 198 TRP A C 1
ATOM 1630 O O . TRP A 1 198 ? 17.297 1.795 17.594 1 71.38 198 TRP A O 1
ATOM 1640 N N . MET B 1 1 ? -12.836 -10.031 -6.258 1 86.19 1 MET B N 1
ATOM 1641 C CA . MET B 1 1 ? -11.414 -10.336 -6.207 1 86.19 1 MET B CA 1
ATOM 1642 C C . MET B 1 1 ? -11.156 -11.797 -6.555 1 86.19 1 MET B C 1
ATOM 1644 O O . MET B 1 1 ? -10.625 -12.102 -7.625 1 86.19 1 MET B O 1
ATOM 1648 N N . ILE B 1 2 ? -11.547 -12.711 -5.781 1 93.5 2 ILE B N 1
ATOM 1649 C CA . ILE B 1 2 ? -11.523 -14.141 -6.086 1 93.5 2 ILE B CA 1
ATOM 1650 C C . ILE B 1 2 ? -12.938 -14.633 -6.348 1 93.5 2 ILE B C 1
ATOM 1652 O O . ILE B 1 2 ? -13.867 -14.328 -5.59 1 93.5 2 ILE B O 1
ATOM 1656 N N . HIS B 1 3 ? -13.039 -15.336 -7.41 1 93.69 3 HIS B N 1
ATOM 1657 C CA . HIS B 1 3 ? -14.359 -15.852 -7.773 1 93.69 3 HIS B CA 1
ATOM 1658 C C . HIS B 1 3 ? -14.938 -16.719 -6.656 1 93.69 3 HIS B C 1
ATOM 1660 O O . HIS B 1 3 ? -14.219 -17.516 -6.043 1 93.69 3 HIS B O 1
ATOM 1666 N N . ASN B 1 4 ? -16.25 -16.562 -6.465 1 93.56 4 ASN B N 1
ATOM 1667 C CA . ASN B 1 4 ? -16.953 -17.234 -5.371 1 93.56 4 ASN B CA 1
ATOM 1668 C C . ASN B 1 4 ? -16.75 -18.734 -5.422 1 93.56 4 ASN B C 1
ATOM 1670 O O . ASN B 1 4 ? -16.453 -19.359 -4.402 1 93.56 4 ASN B O 1
ATOM 1674 N N . GLU B 1 5 ? -16.969 -19.312 -6.586 1 94.56 5 GLU B N 1
ATOM 1675 C CA . GLU B 1 5 ? -16.875 -20.766 -6.746 1 94.56 5 GLU B CA 1
ATOM 1676 C C . GLU B 1 5 ? -15.5 -21.281 -6.344 1 94.56 5 GLU B C 1
ATOM 1678 O O . GLU B 1 5 ? -15.383 -22.359 -5.75 1 94.56 5 GLU B O 1
ATOM 1683 N N . LEU B 1 6 ? -14.547 -20.547 -6.676 1 95.75 6 LEU B N 1
ATOM 1684 C CA . LEU B 1 6 ? -13.172 -20.922 -6.344 1 95.75 6 LEU B CA 1
ATOM 1685 C C . LEU B 1 6 ? -12.938 -20.859 -4.84 1 95.75 6 LEU B C 1
ATOM 1687 O O . LEU B 1 6 ? -12.289 -21.75 -4.27 1 95.75 6 LEU B O 1
ATOM 1691 N N . LEU B 1 7 ? -13.438 -19.797 -4.199 1 97 7 LEU B N 1
ATOM 1692 C CA . LEU B 1 7 ? -13.328 -19.688 -2.75 1 97 7 LEU B CA 1
ATOM 1693 C C . LEU B 1 7 ? -13.969 -20.891 -2.059 1 97 7 LEU B C 1
ATOM 1695 O O . LEU B 1 7 ? -13.383 -21.453 -1.137 1 97 7 LEU B O 1
ATOM 1699 N N . LEU B 1 8 ? -15.117 -21.234 -2.562 1 96.81 8 LEU B N 1
ATOM 1700 C CA . LEU B 1 8 ? -15.82 -22.375 -1.983 1 96.81 8 LEU B CA 1
ATOM 1701 C C . LEU B 1 8 ? -15.055 -23.672 -2.225 1 96.81 8 LEU B C 1
ATOM 1703 O O . LEU B 1 8 ? -14.977 -24.516 -1.339 1 96.81 8 LEU B O 1
ATOM 1707 N N . LYS B 1 9 ? -14.531 -23.828 -3.369 1 97 9 LYS B N 1
ATOM 1708 C CA . LYS B 1 9 ? -13.758 -25 -3.729 1 97 9 LYS B CA 1
ATOM 1709 C C . LYS B 1 9 ? -12.57 -25.188 -2.785 1 97 9 LYS B C 1
ATOM 1711 O O . LYS B 1 9 ? -12.188 -26.328 -2.48 1 97 9 LYS B O 1
ATOM 1716 N N . TYR B 1 10 ? -12.031 -24.125 -2.271 1 97.56 10 TYR B N 1
ATOM 1717 C CA . TYR B 1 10 ? -10.844 -24.203 -1.423 1 97.56 10 TYR B CA 1
ATOM 1718 C C . TYR B 1 10 ? -11.227 -24.141 0.051 1 97.56 10 TYR B C 1
ATOM 1720 O O . TYR B 1 10 ? -10.367 -23.938 0.913 1 97.56 10 TYR B O 1
ATOM 1728 N N . GLY B 1 11 ? -12.547 -24.141 0.348 1 97 11 GLY B N 1
ATOM 1729 C CA . GLY B 1 11 ? -12.969 -24.375 1.716 1 97 11 GLY B CA 1
ATOM 1730 C C . GLY B 1 11 ? -13.422 -23.125 2.434 1 97 11 GLY B C 1
ATOM 1731 O O . GLY B 1 11 ? -13.508 -23.094 3.662 1 97 11 GLY B O 1
ATOM 1732 N N . ALA B 1 12 ? -13.664 -22.078 1.692 1 98 12 ALA B N 1
ATOM 1733 C CA . ALA B 1 12 ? -14.172 -20.875 2.336 1 98 12 ALA B CA 1
ATOM 1734 C C . ALA B 1 12 ? -15.531 -21.125 2.98 1 98 12 ALA B C 1
ATOM 1736 O O . ALA B 1 12 ? -16.359 -21.844 2.424 1 98 12 ALA B O 1
ATOM 1737 N N . LYS B 1 13 ? -15.797 -20.562 4.094 1 98.25 13 LYS B N 1
ATOM 1738 C CA . LYS B 1 13 ? -17.109 -20.562 4.754 1 98.25 13 LYS B CA 1
ATOM 1739 C C . LYS B 1 13 ? -17.797 -19.219 4.609 1 98.25 13 LYS B C 1
ATOM 1741 O O . LYS B 1 13 ? -17.156 -18.203 4.363 1 98.25 13 LYS B O 1
ATOM 1746 N N . THR B 1 14 ? -19.094 -19.297 4.738 1 98.19 14 THR B N 1
ATOM 1747 C CA . THR B 1 14 ? -19.875 -18.062 4.723 1 98.19 14 THR B CA 1
ATOM 1748 C C . THR B 1 14 ? -20.344 -17.719 6.125 1 98.19 14 THR B C 1
ATOM 1750 O O . THR B 1 14 ? -20.75 -18.594 6.891 1 98.19 14 THR B O 1
ATOM 1753 N N . GLN B 1 15 ? -20.266 -16.469 6.477 1 98.38 15 GLN B N 1
ATOM 1754 C CA . GLN B 1 15 ? -20.719 -16 7.781 1 98.38 15 GLN B CA 1
ATOM 1755 C C . GLN B 1 15 ? -21.469 -14.672 7.656 1 98.38 15 GLN B C 1
ATOM 1757 O O . GLN B 1 15 ? -21.031 -13.773 6.926 1 98.38 15 GLN B O 1
ATOM 1762 N N . GLU B 1 16 ? -22.531 -14.602 8.305 1 98.38 16 GLU B N 1
ATOM 1763 C CA . GLU B 1 16 ? -23.312 -13.367 8.328 1 98.38 16 GLU B CA 1
ATOM 1764 C C . GLU B 1 16 ? -23.031 -12.562 9.594 1 98.38 16 GLU B C 1
ATOM 1766 O O . GLU B 1 16 ? -22.875 -13.125 10.68 1 98.38 16 GLU B O 1
ATOM 1771 N N . TYR B 1 17 ? -23 -11.281 9.438 1 98.31 17 TYR B N 1
ATOM 1772 C CA . TYR B 1 17 ? -22.812 -10.336 10.531 1 98.31 17 TYR B CA 1
ATOM 1773 C C . TYR B 1 17 ? -23.906 -9.266 10.523 1 98.31 17 TYR B C 1
ATOM 1775 O O . TYR B 1 17 ? -24.312 -8.797 9.453 1 98.31 17 TYR B O 1
ATOM 1783 N N . THR B 1 18 ? -24.328 -8.906 11.672 1 97.88 18 THR B N 1
ATOM 1784 C CA . THR B 1 18 ? -25.234 -7.77 11.781 1 97.88 18 THR B CA 1
ATOM 1785 C C . THR B 1 18 ? -24.469 -6.453 11.688 1 97.88 18 THR B C 1
ATOM 1787 O O . THR B 1 18 ? -23.234 -6.449 11.672 1 97.88 18 THR B O 1
ATOM 1790 N N . LYS B 1 19 ? -25.188 -5.414 11.562 1 94.81 19 LYS B N 1
ATOM 1791 C CA . LYS B 1 19 ? -24.594 -4.082 11.531 1 94.81 19 LYS B CA 1
ATOM 1792 C C . LYS B 1 19 ? -23.797 -3.801 12.797 1 94.81 19 LYS B C 1
ATOM 1794 O O . LYS B 1 19 ? -24.219 -4.172 13.898 1 94.81 19 LYS B O 1
ATOM 1799 N N . ASN B 1 20 ? -22.672 -3.168 12.617 1 94.38 20 ASN B N 1
ATOM 1800 C CA . ASN B 1 20 ? -21.828 -2.674 13.695 1 94.38 20 ASN B CA 1
ATOM 1801 C C . ASN B 1 20 ? -21.188 -3.818 14.484 1 94.38 20 ASN B C 1
ATOM 1803 O O . ASN B 1 20 ? -20.969 -3.707 15.688 1 94.38 20 ASN B O 1
ATOM 1807 N N . LYS B 1 21 ? -21 -4.93 13.828 1 97.94 21 LYS B N 1
ATOM 1808 C CA . LYS B 1 21 ? -20.297 -6.051 14.453 1 97.94 21 LYS B CA 1
ATOM 1809 C C . LYS B 1 21 ? -18.812 -6.031 14.133 1 97.94 21 LYS B C 1
ATOM 1811 O O . LYS B 1 21 ? -18.422 -5.746 12.992 1 97.94 21 LYS B O 1
ATOM 1816 N N . ILE B 1 22 ? -18 -6.371 15.078 1 97.88 22 ILE B N 1
ATOM 1817 C CA . ILE B 1 22 ? -16.547 -6.469 14.898 1 97.88 22 ILE B CA 1
ATOM 1818 C C . ILE B 1 22 ? -16.203 -7.82 14.281 1 97.88 22 ILE B C 1
ATOM 1820 O O . ILE B 1 22 ? -16.547 -8.867 14.828 1 97.88 22 ILE B O 1
ATOM 1824 N N . ILE B 1 23 ? -15.609 -7.77 13.164 1 98.38 23 ILE B N 1
ATOM 1825 C CA . ILE B 1 23 ? -15.133 -8.984 12.508 1 98.38 23 ILE B CA 1
ATOM 1826 C C . ILE B 1 23 ? -13.789 -9.406 13.102 1 98.38 23 ILE B C 1
ATOM 1828 O O . ILE B 1 23 ? -13.578 -10.578 13.398 1 98.38 23 ILE B O 1
ATOM 1832 N N . PHE B 1 24 ? -12.883 -8.484 13.211 1 97.88 24 PHE B N 1
ATOM 1833 C CA . PHE B 1 24 ? -11.625 -8.641 13.93 1 97.88 24 PHE B CA 1
ATOM 1834 C C . PHE B 1 24 ? -11.195 -7.316 14.562 1 97.88 24 PHE B C 1
ATOM 1836 O O . PHE B 1 24 ? -11.664 -6.25 14.156 1 97.88 24 PHE B O 1
ATOM 1843 N N . SER B 1 25 ? -10.297 -7.438 15.5 1 96.69 25 SER B N 1
ATOM 1844 C CA . SER B 1 25 ? -9.891 -6.254 16.25 1 96.69 25 SER B CA 1
ATOM 1845 C C . SER B 1 25 ? -8.438 -5.891 15.961 1 96.69 25 SER B C 1
ATOM 1847 O O . SER B 1 25 ? -7.629 -6.758 15.633 1 96.69 25 SER B O 1
ATOM 1849 N N . GLU B 1 26 ? -8.266 -4.676 16.078 1 93.19 26 GLU B N 1
ATOM 1850 C CA . GLU B 1 26 ? -6.887 -4.199 16.047 1 93.19 26 GLU B CA 1
ATOM 1851 C C . GLU B 1 26 ? -6.008 -4.992 17.016 1 93.19 26 GLU B C 1
ATOM 1853 O O . GLU B 1 26 ? -6.438 -5.336 18.109 1 93.19 26 GLU B O 1
ATOM 1858 N N . ASN B 1 27 ? -4.789 -5.422 16.547 1 92.12 27 ASN B N 1
ATOM 1859 C CA . ASN B 1 27 ? -3.764 -6.094 17.344 1 92.12 27 ASN B CA 1
ATOM 1860 C C . ASN B 1 27 ? -4.039 -7.59 17.469 1 92.12 27 ASN B C 1
ATOM 1862 O O . ASN B 1 27 ? -3.301 -8.305 18.141 1 92.12 27 ASN B O 1
ATOM 1866 N N . GLU B 1 28 ? -5.125 -8.047 16.922 1 95.81 28 GLU B N 1
ATOM 1867 C CA . GLU B 1 28 ? -5.301 -9.484 16.75 1 95.81 28 GLU B CA 1
ATOM 1868 C C . GLU B 1 28 ? -4.508 -10.008 15.547 1 95.81 28 GLU B C 1
ATOM 1870 O O . GLU B 1 28 ? -4.391 -9.32 14.531 1 95.81 28 GLU B O 1
ATOM 1875 N N . TYR B 1 29 ? -4.02 -11.203 15.664 1 96.25 29 TYR B N 1
ATOM 1876 C CA . TYR B 1 29 ? -3.281 -11.789 14.547 1 96.25 29 TYR B CA 1
ATOM 1877 C C . TYR B 1 29 ? -4.215 -12.117 13.383 1 96.25 29 TYR B C 1
ATOM 1879 O O .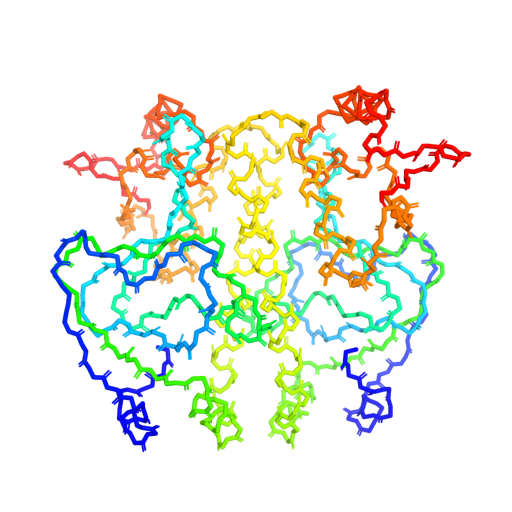 TYR B 1 29 ? -5.316 -12.633 13.594 1 96.25 29 TYR B O 1
ATOM 1887 N N . ALA B 1 30 ? -3.777 -11.766 12.211 1 96.75 30 ALA B N 1
ATOM 1888 C CA . ALA B 1 30 ? -4.543 -12.094 11.016 1 96.75 30 ALA B CA 1
ATOM 1889 C C . ALA B 1 30 ? -4.512 -13.594 10.734 1 96.75 30 ALA B C 1
ATOM 1891 O O . ALA B 1 30 ? -3.438 -14.195 10.648 1 96.75 30 ALA B O 1
ATOM 1892 N N . LYS B 1 31 ? -5.691 -14.219 10.523 1 96.56 31 LYS B N 1
ATOM 1893 C CA . LYS B 1 31 ? -5.742 -15.664 10.367 1 96.56 31 LYS B CA 1
ATOM 1894 C C . LYS B 1 31 ? -6.504 -16.062 9.102 1 96.56 31 LYS B C 1
ATOM 1896 O O . LYS B 1 31 ? -6.348 -17.172 8.594 1 96.56 31 LYS B O 1
ATOM 1901 N N . ASN B 1 32 ? -7.305 -15.086 8.695 1 97.94 32 ASN B N 1
ATOM 1902 C CA . ASN B 1 32 ? -8.195 -15.445 7.594 1 97.94 32 ASN B CA 1
ATOM 1903 C C . ASN B 1 32 ? -8.211 -14.367 6.512 1 97.94 32 ASN B C 1
ATOM 1905 O O . ASN B 1 32 ? -7.906 -13.203 6.785 1 97.94 32 ASN B O 1
ATOM 1909 N N . TYR B 1 33 ? -8.453 -14.836 5.355 1 98.06 33 TYR B N 1
ATOM 1910 C CA . TYR B 1 33 ? -8.859 -13.984 4.238 1 98.06 33 TYR B CA 1
ATOM 1911 C C . TYR B 1 33 ? -10.359 -13.727 4.266 1 98.06 33 TYR B C 1
ATOM 1913 O O . TYR B 1 33 ? -11.156 -14.648 4.449 1 98.06 33 TYR B O 1
ATOM 1921 N N . TYR B 1 34 ? -10.75 -12.469 4.141 1 98.44 34 TYR B N 1
ATOM 1922 C CA . TYR B 1 34 ? -12.148 -12.07 4.137 1 98.44 34 TYR B CA 1
ATOM 1923 C C . TYR B 1 34 ? -12.531 -11.43 2.807 1 98.44 34 TYR B C 1
ATOM 1925 O O . TYR B 1 34 ? -11.812 -10.562 2.301 1 98.44 34 TYR B O 1
ATOM 1933 N N . GLN B 1 35 ? -13.633 -11.852 2.248 1 97.69 35 GLN B N 1
ATOM 1934 C CA . GLN B 1 35 ? -14.203 -11.234 1.054 1 97.69 35 GLN B CA 1
ATOM 1935 C C . GLN B 1 35 ? -15.703 -11.023 1.21 1 97.69 35 GLN B C 1
ATOM 1937 O O . GLN B 1 35 ? -16.422 -11.914 1.668 1 97.69 35 GLN B O 1
ATOM 1942 N N . ILE B 1 36 ? -16.156 -9.859 0.75 1 96.38 36 ILE B N 1
ATOM 1943 C CA . ILE B 1 36 ? -17.547 -9.469 1.001 1 96.38 36 ILE B CA 1
ATOM 1944 C C . ILE B 1 36 ? -18.453 -10.055 -0.08 1 96.38 36 ILE B C 1
ATOM 1946 O O . ILE B 1 36 ? -18.203 -9.859 -1.273 1 96.38 36 ILE B O 1
ATOM 1950 N N . ILE B 1 37 ? -19.391 -10.797 0.317 1 97 37 ILE B N 1
ATOM 1951 C CA . ILE B 1 37 ? -20.422 -11.281 -0.579 1 97 37 ILE B CA 1
ATOM 1952 C C . ILE B 1 37 ? -21.5 -10.203 -0.751 1 97 37 ILE B C 1
ATOM 1954 O O . ILE B 1 37 ? -21.875 -9.867 -1.877 1 97 37 ILE B O 1
ATOM 1958 N N . SER B 1 38 ? -21.938 -9.695 0.373 1 95.88 38 SER B N 1
ATOM 1959 C CA . SER B 1 38 ? -22.891 -8.602 0.431 1 95.88 38 SER B CA 1
ATOM 1960 C C . SER B 1 38 ? -22.688 -7.75 1.683 1 95.88 38 SER B C 1
ATOM 1962 O O . SER B 1 38 ? -22.234 -8.258 2.711 1 95.88 38 SER B O 1
ATOM 1964 N N . GLY B 1 39 ? -22.969 -6.391 1.522 1 94.12 39 GLY B N 1
ATOM 1965 C CA . GLY B 1 39 ? -22.828 -5.477 2.643 1 94.12 39 GLY B CA 1
ATOM 1966 C C . GLY B 1 39 ? -21.609 -4.578 2.535 1 94.12 39 GLY B C 1
ATOM 1967 O O . GLY B 1 39 ? -21.219 -4.203 1.433 1 94.12 39 GLY B O 1
ATOM 1968 N N . ALA B 1 40 ? -21.141 -4.125 3.781 1 90.38 40 ALA B N 1
ATOM 1969 C CA . ALA B 1 40 ? -20.031 -3.176 3.818 1 90.38 40 ALA B CA 1
ATOM 1970 C C . ALA B 1 40 ? -19.281 -3.264 5.145 1 90.38 40 ALA B C 1
ATOM 1972 O O . ALA B 1 40 ? -19.891 -3.461 6.199 1 90.38 40 ALA B O 1
ATOM 1973 N N . VAL B 1 41 ? -18 -3.133 5.016 1 93.56 41 VAL B N 1
ATOM 1974 C CA . VAL B 1 41 ? -17.125 -3.219 6.184 1 93.56 41 VAL B CA 1
ATOM 1975 C C . VAL B 1 41 ? -16.203 -2.008 6.23 1 93.56 41 VAL B C 1
ATOM 1977 O O . VAL B 1 41 ? -15.656 -1.594 5.203 1 93.56 41 VAL B O 1
ATOM 1980 N N . LYS B 1 42 ? -16.062 -1.41 7.371 1 87.38 42 LYS B N 1
ATOM 1981 C CA . LYS B 1 42 ? -15.055 -0.367 7.559 1 87.38 42 LYS B CA 1
ATOM 1982 C C . LYS B 1 42 ? -13.898 -0.869 8.406 1 87.38 42 LYS B C 1
ATOM 1984 O O . LYS B 1 42 ? -14.094 -1.642 9.352 1 87.38 42 LYS B O 1
ATOM 1989 N N . MET B 1 43 ? -12.727 -0.486 8.055 1 91.19 43 MET B N 1
ATOM 1990 C CA . MET B 1 43 ? -11.555 -0.666 8.906 1 91.19 43 MET B CA 1
ATOM 1991 C C . MET B 1 43 ? -11.172 0.644 9.586 1 91.19 43 MET B C 1
ATOM 1993 O O . MET B 1 43 ? -10.953 1.655 8.914 1 91.19 43 MET B O 1
ATOM 1997 N N . SER B 1 44 ? -11.102 0.624 10.898 1 83.5 44 SER B N 1
ATOM 1998 C CA . SER B 1 44 ? -10.891 1.893 11.586 1 83.5 44 SER B CA 1
ATOM 1999 C C . SER B 1 44 ? -10.117 1.691 12.891 1 83.5 44 SER B C 1
ATOM 2001 O O . SER B 1 44 ? -10.086 0.586 13.438 1 83.5 44 SER B O 1
ATOM 2003 N N . ASN B 1 45 ? -9.438 2.795 13.203 1 81.69 45 ASN B N 1
ATOM 2004 C CA . ASN B 1 45 ? -8.75 2.928 14.477 1 81.69 45 ASN B CA 1
ATOM 2005 C C . ASN B 1 45 ? -9.406 3.984 15.359 1 81.69 45 ASN B C 1
ATOM 2007 O O . ASN B 1 45 ? -10.117 4.855 14.867 1 81.69 45 ASN B O 1
ATOM 2011 N N . PHE B 1 46 ? -9.195 3.76 16.641 1 75 46 PHE B N 1
ATOM 2012 C CA . PHE B 1 46 ? -9.625 4.777 17.594 1 75 46 PHE B CA 1
ATOM 2013 C C . PHE B 1 46 ? -8.438 5.305 18.391 1 75 46 PHE B C 1
ATOM 2015 O O . PHE B 1 46 ? -7.578 4.531 18.828 1 75 46 PHE B O 1
ATOM 2022 N N . ASN B 1 47 ? -8.336 6.621 18.406 1 66.38 47 ASN B N 1
ATOM 2023 C CA . ASN B 1 47 ? -7.27 7.18 19.219 1 66.38 47 ASN B CA 1
ATOM 2024 C C . ASN B 1 47 ? -7.633 7.172 20.703 1 66.38 47 ASN B C 1
ATOM 2026 O O . ASN B 1 47 ? -8.688 6.668 21.078 1 66.38 47 ASN B O 1
ATOM 2030 N N . ASP B 1 48 ? -6.68 7.73 21.469 1 66.5 48 ASP B N 1
ATOM 2031 C CA . ASP B 1 48 ? -6.863 7.707 22.922 1 66.5 48 ASP B CA 1
ATOM 2032 C C . ASP B 1 48 ? -8.078 8.531 23.344 1 66.5 48 ASP B C 1
ATOM 2034 O O . ASP B 1 48 ? -8.688 8.266 24.375 1 66.5 48 ASP B O 1
ATOM 2038 N N . ASP B 1 49 ? -8.453 9.5 22.562 1 62.69 49 ASP B N 1
ATOM 2039 C CA . ASP B 1 49 ? -9.602 10.359 22.859 1 62.69 49 ASP B CA 1
ATOM 2040 C C . ASP B 1 49 ? -10.891 9.758 22.312 1 62.69 49 ASP B C 1
ATOM 2042 O O . ASP B 1 49 ? -11.969 10.352 22.453 1 62.69 49 ASP B O 1
ATOM 2046 N N . GLY B 1 50 ? -10.766 8.68 21.688 1 65.12 50 GLY B N 1
ATOM 2047 C CA . GLY B 1 50 ? -11.938 7.992 21.156 1 65.12 50 GLY B CA 1
ATOM 2048 C C . GLY B 1 50 ? -12.289 8.43 19.734 1 65.12 50 GLY B C 1
ATOM 2049 O O . GLY B 1 50 ? -13.336 8.039 19.203 1 65.12 50 GLY B O 1
ATOM 2050 N N . LYS B 1 51 ? -11.539 9.266 19.281 1 65.06 51 LYS B N 1
ATOM 2051 C CA . LYS B 1 51 ? -11.781 9.695 17.906 1 65.06 51 LYS B CA 1
ATOM 2052 C C . LYS B 1 51 ? -11.461 8.586 16.922 1 65.06 51 LYS B C 1
ATOM 2054 O O . LYS B 1 51 ? -10.414 7.934 17.016 1 65.06 51 LYS B O 1
ATOM 2059 N N . GLU B 1 52 ? -12.398 8.406 15.961 1 71.56 52 GLU B N 1
ATOM 2060 C CA . GLU B 1 52 ? -12.273 7.32 14.992 1 71.56 52 GLU B CA 1
ATOM 2061 C C . GLU B 1 52 ? -11.5 7.766 13.758 1 71.56 52 GLU B C 1
ATOM 2063 O O . GLU B 1 52 ? -11.688 8.875 13.266 1 71.56 52 GLU B O 1
ATOM 2068 N N . PHE B 1 53 ? -10.531 6.922 13.305 1 71.69 53 PHE B N 1
ATOM 2069 C CA . PHE B 1 53 ? -9.82 7.078 12.047 1 71.69 53 PHE B CA 1
ATOM 2070 C C . PHE B 1 53 ? -10.125 5.918 11.102 1 71.69 53 PHE B C 1
ATOM 2072 O O . PHE B 1 53 ? -9.773 4.773 11.391 1 71.69 53 PHE B O 1
ATOM 2079 N N . ILE B 1 54 ? -10.75 6.246 10.016 1 74.69 54 ILE B N 1
ATOM 2080 C CA . ILE B 1 54 ? -11.156 5.207 9.078 1 74.69 54 ILE B CA 1
ATOM 2081 C C . ILE B 1 54 ? -10.039 4.984 8.055 1 74.69 54 ILE B C 1
ATOM 2083 O O . ILE B 1 54 ? -9.688 5.895 7.301 1 74.69 54 ILE B O 1
ATOM 2087 N N . GLN B 1 55 ? -9.508 3.826 8.039 1 76.69 55 GLN B N 1
ATOM 2088 C CA . GLN B 1 55 ? -8.453 3.441 7.102 1 76.69 55 GLN B CA 1
ATOM 2089 C C . GLN B 1 55 ? -9.031 3.16 5.715 1 76.69 55 GLN B C 1
ATOM 2091 O O . GLN B 1 55 ? -8.359 3.389 4.707 1 76.69 55 GLN B O 1
ATOM 2096 N N . GLY B 1 56 ? -10.234 2.553 5.699 1 78.44 56 GLY B N 1
ATOM 2097 C CA . GLY B 1 56 ? -10.891 2.205 4.449 1 78.44 56 GLY B CA 1
ATOM 2098 C C . GLY B 1 56 ? -12.258 1.571 4.645 1 78.44 56 GLY B C 1
ATOM 2099 O O . GLY B 1 56 ? -12.57 1.094 5.738 1 78.44 56 GLY B O 1
ATOM 2100 N N . ILE B 1 57 ? -13.023 1.682 3.57 1 80.94 57 ILE B N 1
ATOM 2101 C CA . ILE B 1 57 ? -14.32 1.019 3.51 1 80.94 57 ILE B CA 1
ATOM 2102 C C . ILE B 1 57 ? -14.359 0.059 2.322 1 80.94 57 ILE B C 1
ATOM 2104 O O . ILE B 1 57 ? -13.891 0.393 1.232 1 80.94 57 ILE B O 1
ATOM 2108 N N . PHE B 1 58 ? -14.922 -1.035 2.533 1 86.31 58 PHE B N 1
ATOM 2109 C CA . PHE B 1 58 ? -14.922 -2.104 1.541 1 86.31 58 PHE B CA 1
ATOM 2110 C C . PHE B 1 58 ? -16.344 -2.58 1.262 1 86.31 58 PHE B C 1
ATOM 2112 O O . PHE B 1 58 ? -17.172 -2.656 2.174 1 86.31 58 PHE B O 1
ATOM 2119 N N . TYR B 1 59 ? -16.516 -2.945 0.032 1 86.31 59 TYR B N 1
ATOM 2120 C CA . TYR B 1 59 ? -17.859 -3.299 -0.414 1 86.31 59 TYR B CA 1
ATOM 2121 C C . TYR B 1 59 ? -17.859 -4.648 -1.123 1 86.31 59 TYR B C 1
ATOM 2123 O O . TYR B 1 59 ? -16.859 -5.363 -1.11 1 86.31 59 TYR B O 1
ATOM 2131 N N . LYS B 1 60 ? -19.016 -4.953 -1.715 1 88.81 60 LYS B N 1
ATOM 2132 C CA . LYS B 1 60 ? -19.266 -6.23 -2.375 1 88.81 60 LYS B CA 1
ATOM 2133 C C . LYS B 1 60 ? -18.094 -6.605 -3.291 1 88.81 60 LYS B C 1
ATOM 2135 O O . LYS B 1 60 ? -17.594 -5.766 -4.035 1 88.81 60 LYS B O 1
ATOM 2140 N N . GLN B 1 61 ? -17.609 -7.844 -3.188 1 89.31 61 GLN B N 1
ATOM 2141 C CA . GLN B 1 61 ? -16.594 -8.492 -4.027 1 89.31 61 GLN B CA 1
ATOM 2142 C C . GLN B 1 61 ? -15.195 -8.023 -3.656 1 89.31 61 GLN B C 1
ATOM 2144 O O . GLN B 1 61 ? -14.211 -8.516 -4.203 1 89.31 61 GLN B O 1
ATOM 2149 N N . GLN B 1 62 ? -15.094 -7.121 -2.688 1 89.88 62 GLN B N 1
ATOM 2150 C CA . GLN B 1 62 ? -13.789 -6.676 -2.221 1 89.88 62 GLN B CA 1
ATOM 2151 C C . GLN B 1 62 ? -13.328 -7.48 -1.01 1 89.88 62 GLN B C 1
ATOM 2153 O O . GLN B 1 62 ? -14.156 -8.047 -0.285 1 89.88 62 GLN B O 1
ATOM 2158 N N . SER B 1 63 ? -12.055 -7.57 -0.913 1 95.62 63 SER B N 1
ATOM 2159 C CA . SER B 1 63 ? -11.445 -8.203 0.251 1 95.62 63 SER B CA 1
ATOM 2160 C C . SER B 1 63 ? -10.82 -7.172 1.183 1 95.62 63 SER B C 1
ATOM 2162 O O . SER B 1 63 ? -10.609 -6.02 0.793 1 95.62 63 SER B O 1
ATOM 2164 N N . PHE B 1 64 ? -10.633 -7.551 2.404 1 93.5 64 PHE B N 1
ATOM 2165 C CA . PHE B 1 64 ? -10.023 -6.664 3.387 1 93.5 64 PHE B CA 1
ATOM 2166 C C . PHE B 1 64 ? -9.219 -7.457 4.41 1 93.5 64 PHE B C 1
ATOM 2168 O O . PHE B 1 64 ? -9.453 -8.648 4.602 1 93.5 64 PHE B O 1
ATOM 2175 N N . GLY B 1 65 ? -8.211 -6.773 4.984 1 94.25 65 GLY B N 1
ATOM 2176 C CA . GLY B 1 65 ? -7.402 -7.375 6.031 1 94.25 65 GLY B CA 1
ATOM 2177 C C . GLY B 1 65 ? -6.387 -8.367 5.5 1 94.25 65 GLY B C 1
ATOM 2178 O O . GLY B 1 65 ? -5.848 -9.18 6.258 1 94.25 65 GLY B O 1
ATOM 2179 N N . GLU B 1 66 ? -6.109 -8.328 4.258 1 94.88 66 GLU B N 1
ATOM 2180 C CA . GLU B 1 66 ? -5.25 -9.344 3.656 1 94.88 66 GLU B CA 1
ATOM 2181 C C . GLU B 1 66 ? -3.775 -9.016 3.877 1 94.88 66 GLU B C 1
ATOM 2183 O O . GLU B 1 66 ? -2.945 -9.922 3.986 1 94.88 66 GLU B O 1
ATOM 2188 N N . PRO B 1 67 ? -3.387 -7.703 3.896 1 94.94 67 PRO B N 1
ATOM 2189 C CA . PRO B 1 67 ? -1.95 -7.426 3.979 1 94.94 67 PRO B CA 1
ATOM 2190 C C . PRO B 1 67 ? -1.304 -8.016 5.227 1 94.94 67 PRO B C 1
ATOM 2192 O O . PRO B 1 67 ? -0.308 -8.742 5.129 1 94.94 67 PRO B O 1
ATOM 2195 N N . PRO B 1 68 ? -1.857 -7.809 6.41 1 94.75 68 PRO B N 1
ATOM 2196 C CA . PRO B 1 68 ? -1.226 -8.422 7.578 1 94.75 68 PRO B CA 1
ATOM 2197 C C . PRO B 1 68 ? -1.213 -9.945 7.512 1 94.75 68 PRO B C 1
ATOM 2199 O O . PRO B 1 68 ? -0.343 -10.586 8.109 1 94.75 68 PRO B O 1
ATOM 2202 N N . LEU B 1 69 ? -2.158 -10.531 6.812 1 96.38 69 LEU B N 1
ATOM 2203 C CA . LEU B 1 69 ? -2.225 -11.984 6.648 1 96.38 69 LEU B CA 1
ATOM 2204 C C . LEU B 1 69 ? -0.983 -12.5 5.93 1 96.38 69 LEU B C 1
ATOM 2206 O O . LEU B 1 69 ? -0.418 -13.523 6.324 1 96.38 69 LEU B O 1
ATOM 2210 N N . PHE B 1 70 ? -0.522 -11.789 4.926 1 96.56 70 PHE B N 1
ATOM 2211 C CA . PHE B 1 70 ? 0.594 -12.211 4.09 1 96.56 70 PHE B CA 1
ATOM 2212 C C . PHE B 1 70 ? 1.915 -12.07 4.836 1 96.56 70 PHE B C 1
ATOM 2214 O O . PHE B 1 70 ? 2.889 -12.758 4.52 1 96.56 70 PHE B O 1
ATOM 2221 N N . ILE B 1 71 ? 1.955 -11.203 5.848 1 93.06 71 ILE B N 1
ATOM 2222 C CA . ILE B 1 71 ? 3.244 -10.938 6.48 1 93.06 71 ILE B CA 1
ATOM 2223 C C . ILE B 1 71 ? 3.201 -11.367 7.941 1 93.06 71 ILE B C 1
ATOM 2225 O O . ILE B 1 71 ? 4.082 -11.008 8.727 1 93.06 71 ILE B O 1
ATOM 2229 N N . ASN B 1 72 ? 2.199 -12 8.344 1 93.38 72 ASN B N 1
ATOM 2230 C CA . ASN B 1 72 ? 2.072 -12.648 9.648 1 93.38 72 ASN B CA 1
ATOM 2231 C C . ASN B 1 72 ? 2.203 -11.648 10.789 1 93.38 72 ASN B C 1
ATOM 2233 O O . ASN B 1 72 ? 2.992 -11.852 11.711 1 93.38 72 ASN B O 1
ATOM 2237 N N . VAL B 1 73 ? 1.445 -10.602 10.742 1 89.38 73 VAL B N 1
ATOM 2238 C CA . VAL B 1 73 ? 1.415 -9.594 11.789 1 89.38 73 VAL B CA 1
ATOM 2239 C C . VAL B 1 73 ? -0.027 -9.344 12.227 1 89.38 73 VAL B C 1
ATOM 2241 O O . VAL B 1 73 ? -0.958 -9.945 11.688 1 89.38 73 VAL B O 1
ATOM 2244 N N . THR B 1 74 ? -0.212 -8.523 13.234 1 92.94 74 THR B N 1
ATOM 2245 C CA . THR B 1 74 ? -1.53 -8.195 13.766 1 92.94 74 THR B CA 1
ATOM 2246 C C . THR B 1 74 ? -2.225 -7.152 12.898 1 92.94 74 THR B C 1
ATOM 2248 O O . THR B 1 74 ? -1.572 -6.453 12.125 1 92.94 74 THR B O 1
ATOM 2251 N N . TYR B 1 75 ? -3.492 -7.098 13 1 94.75 75 TYR B N 1
ATOM 2252 C CA . TYR B 1 75 ? -4.254 -6.105 12.25 1 94.75 75 TYR B CA 1
ATOM 2253 C C . TYR B 1 75 ? -3.939 -4.695 12.734 1 94.75 75 TYR B C 1
ATOM 2255 O O . TYR B 1 75 ? -3.836 -4.457 13.945 1 94.75 75 TYR B O 1
ATOM 2263 N N . PRO B 1 76 ? -3.775 -3.758 11.844 1 88.88 76 PRO B N 1
ATOM 2264 C CA . PRO B 1 76 ? -3.514 -2.369 12.234 1 88.88 76 PRO B CA 1
ATOM 2265 C C . PRO B 1 76 ? -4.781 -1.613 12.617 1 88.88 76 PRO B C 1
ATOM 2267 O O . PRO B 1 76 ? -4.711 -0.481 13.102 1 88.88 76 PRO B O 1
ATOM 2270 N N . ALA B 1 77 ? -5.922 -2.197 12.383 1 89.94 77 ALA B N 1
ATOM 2271 C CA . ALA B 1 77 ? -7.211 -1.556 12.625 1 89.94 77 ALA B CA 1
ATOM 2272 C C . ALA B 1 77 ? -8.297 -2.594 12.875 1 89.94 77 ALA B C 1
ATOM 2274 O O . ALA B 1 77 ? -8.109 -3.781 12.602 1 89.94 77 ALA B O 1
ATOM 2275 N N . ASN B 1 78 ? -9.391 -2.096 13.391 1 94.12 78 ASN B N 1
ATOM 2276 C CA . ASN B 1 78 ? -10.578 -2.932 13.508 1 94.12 78 ASN B CA 1
ATOM 2277 C C . ASN B 1 78 ? -11.312 -3.061 12.18 1 94.12 78 ASN B C 1
ATOM 2279 O O . ASN B 1 78 ? -11.203 -2.186 11.32 1 94.12 78 ASN B O 1
ATOM 2283 N N . ALA B 1 79 ? -11.953 -4.125 12.039 1 97.25 79 ALA B N 1
ATOM 2284 C CA . ALA B 1 79 ? -12.914 -4.254 10.945 1 97.25 79 ALA B CA 1
ATOM 2285 C C . ALA B 1 79 ? -14.336 -4.371 11.492 1 97.25 79 ALA B C 1
ATOM 2287 O O . ALA B 1 79 ? -14.641 -5.277 12.273 1 97.25 79 ALA B O 1
ATOM 2288 N N . ILE B 1 80 ? -15.188 -3.447 11.109 1 95.56 80 ILE B N 1
ATOM 2289 C CA . ILE B 1 80 ? -16.547 -3.352 11.656 1 95.56 80 ILE B CA 1
ATOM 2290 C C . ILE B 1 80 ? -17.547 -3.283 10.516 1 95.56 80 ILE B C 1
ATOM 2292 O O . ILE B 1 80 ? -17.344 -2.559 9.531 1 95.56 80 ILE B O 1
ATOM 2296 N N . THR B 1 81 ? -18.641 -4.055 10.633 1 96.5 81 THR B N 1
ATOM 2297 C CA . THR B 1 81 ? -19.688 -4.023 9.609 1 96.5 81 THR B CA 1
ATOM 2298 C C . THR B 1 81 ? -20.484 -2.725 9.688 1 96.5 81 THR B C 1
ATOM 2300 O O . THR B 1 81 ? -20.781 -2.24 10.781 1 96.5 81 THR B O 1
ATOM 2303 N N . LEU B 1 82 ? -20.75 -2.211 8.531 1 87.81 82 LEU B N 1
ATOM 2304 C CA . LEU B 1 82 ? -21.531 -0.98 8.453 1 87.81 82 LEU B CA 1
ATOM 2305 C C . LEU B 1 82 ? -23.016 -1.289 8.305 1 87.81 82 LEU B C 1
ATOM 2307 O O . LEU B 1 82 ? -23.859 -0.466 8.656 1 87.81 82 LEU B O 1
ATOM 2311 N N . VAL B 1 83 ? -23.359 -2.381 7.699 1 90.38 83 VAL B N 1
ATOM 2312 C CA . VAL B 1 83 ? -24.703 -2.92 7.469 1 90.38 83 VAL B CA 1
ATOM 2313 C C . VAL B 1 83 ? -24.688 -4.438 7.633 1 90.38 83 VAL B C 1
ATOM 2315 O O . VAL B 1 83 ? -23.641 -5.023 7.93 1 90.38 83 VAL B O 1
ATOM 2318 N N . LYS B 1 84 ? -25.859 -5 7.523 1 97.06 84 LYS B N 1
ATOM 2319 C CA . LYS B 1 84 ? -25.859 -6.457 7.449 1 97.06 84 LYS B CA 1
ATOM 2320 C C . LYS B 1 84 ? -24.938 -6.957 6.352 1 97.06 84 LYS B C 1
ATOM 2322 O O . LYS B 1 84 ? -25.047 -6.531 5.199 1 97.06 84 LYS B O 1
ATOM 2327 N N . THR B 1 85 ? -23.938 -7.777 6.75 1 97.94 85 THR B N 1
ATOM 2328 C CA . THR B 1 85 ? -22.859 -8.141 5.836 1 97.94 85 THR B CA 1
ATOM 2329 C C . THR B 1 85 ? -22.641 -9.648 5.828 1 97.94 85 THR B C 1
ATOM 2331 O O . THR B 1 85 ? -22.672 -10.289 6.879 1 97.94 85 THR B O 1
ATOM 2334 N N . THR B 1 86 ? -22.531 -10.227 4.691 1 98.56 86 THR B N 1
ATOM 2335 C CA . THR B 1 86 ? -22.156 -11.625 4.52 1 98.56 86 THR B CA 1
ATOM 2336 C C . THR B 1 86 ? -20.75 -11.734 3.92 1 98.56 86 THR B C 1
ATOM 2338 O O . THR B 1 86 ? -20.438 -11.078 2.926 1 98.56 86 THR B O 1
ATOM 2341 N N . LEU B 1 87 ? -19.906 -12.594 4.559 1 98.62 87 LEU B N 1
ATOM 2342 C CA . LEU B 1 87 ? -18.516 -12.688 4.148 1 98.62 87 LEU B CA 1
ATOM 2343 C C . LEU B 1 87 ? -18.156 -14.117 3.752 1 98.62 87 LEU B C 1
ATOM 2345 O O . LEU B 1 87 ? -18.719 -15.07 4.309 1 98.62 87 LEU B O 1
ATOM 2349 N N . PHE B 1 88 ? -17.297 -14.25 2.781 1 98.56 88 PHE B N 1
ATOM 2350 C CA . PHE B 1 88 ? -16.469 -15.445 2.68 1 98.56 88 PHE B CA 1
ATOM 2351 C C . PHE B 1 88 ? -15.297 -15.375 3.646 1 98.56 88 PHE B C 1
ATOM 2353 O O . PHE B 1 88 ? -14.648 -14.336 3.773 1 98.56 88 PHE B O 1
ATOM 2360 N N . ILE B 1 89 ? -15.062 -16.406 4.309 1 98.62 89 ILE B N 1
ATOM 2361 C CA . ILE B 1 89 ? -13.914 -16.531 5.199 1 98.62 89 ILE B CA 1
ATOM 2362 C C . ILE B 1 89 ? -13.07 -17.734 4.781 1 98.62 89 ILE B C 1
ATOM 2364 O O . ILE B 1 89 ? -13.57 -18.859 4.734 1 98.62 89 ILE B O 1
ATOM 2368 N N . LEU B 1 90 ? -11.844 -17.531 4.438 1 98.44 90 LEU B N 1
ATOM 2369 C CA . LEU B 1 90 ? -10.922 -18.562 4 1 98.44 90 LEU B CA 1
ATOM 2370 C C . LEU B 1 90 ? -9.656 -18.562 4.855 1 98.44 90 LEU B C 1
ATOM 2372 O O . LEU B 1 90 ? -8.969 -17.547 4.953 1 98.44 90 LEU B O 1
ATOM 2376 N N . PRO B 1 91 ? -9.32 -19.672 5.52 1 98.06 91 PRO B N 1
ATOM 2377 C CA . PRO B 1 91 ? -8.102 -19.734 6.332 1 98.06 91 PRO B CA 1
ATOM 2378 C C . PRO B 1 91 ? -6.84 -19.438 5.52 1 98.06 91 PRO B C 1
ATOM 2380 O O . PRO B 1 91 ? -6.77 -19.781 4.34 1 98.06 91 PRO B O 1
ATOM 2383 N N . LYS B 1 92 ? -5.863 -18.891 6.145 1 97.81 92 LYS B N 1
ATOM 2384 C CA . LYS B 1 92 ? -4.617 -18.484 5.504 1 97.81 92 LYS B CA 1
ATOM 2385 C C . LYS B 1 92 ? -4.012 -19.641 4.707 1 97.81 92 LYS B C 1
ATOM 2387 O O . LYS B 1 92 ? -3.613 -19.453 3.553 1 97.81 92 LYS B O 1
ATOM 2392 N N . LYS B 1 93 ? -3.939 -20.797 5.32 1 97.56 93 LYS B N 1
ATOM 2393 C CA . LYS B 1 93 ? -3.328 -21.953 4.668 1 97.56 93 LYS B CA 1
ATOM 2394 C C . LYS B 1 93 ? -4.02 -22.266 3.346 1 97.56 93 LYS B C 1
ATOM 2396 O O . LYS B 1 93 ? -3.355 -22.516 2.336 1 97.56 93 LYS B O 1
ATOM 2401 N N . ALA B 1 94 ? -5.309 -22.266 3.328 1 98.12 94 ALA B N 1
ATOM 2402 C CA . ALA B 1 94 ? -6.082 -22.547 2.119 1 98.12 94 ALA B CA 1
ATOM 2403 C C . ALA B 1 94 ? -5.879 -21.438 1.078 1 98.12 94 ALA B C 1
ATOM 2405 O O . ALA B 1 94 ? -5.805 -21.719 -0.121 1 98.12 94 ALA B O 1
ATOM 2406 N N . LEU B 1 95 ? -5.832 -20.188 1.528 1 97.94 95 LEU B N 1
ATOM 2407 C CA . LEU B 1 95 ? -5.57 -19.078 0.609 1 97.94 95 LEU B CA 1
ATOM 2408 C C . LEU B 1 95 ? -4.23 -19.266 -0.097 1 97.94 95 LEU B C 1
ATOM 2410 O O . LEU B 1 95 ? -4.145 -19.125 -1.319 1 97.94 95 LEU B O 1
ATOM 2414 N N . LEU B 1 96 ? -3.203 -19.578 0.667 1 97.38 96 LEU B N 1
ATOM 2415 C CA . LEU B 1 96 ? -1.868 -19.75 0.099 1 97.38 96 LEU B CA 1
ATOM 2416 C C . LEU B 1 96 ? -1.845 -20.875 -0.917 1 97.38 96 LEU B C 1
ATOM 2418 O O . LEU B 1 96 ? -1.197 -20.766 -1.961 1 97.38 96 LEU B O 1
ATOM 2422 N N . GLN B 1 97 ? -2.566 -21.938 -0.628 1 97.62 97 GLN B N 1
ATOM 2423 C CA . GLN B 1 97 ? -2.682 -23.047 -1.571 1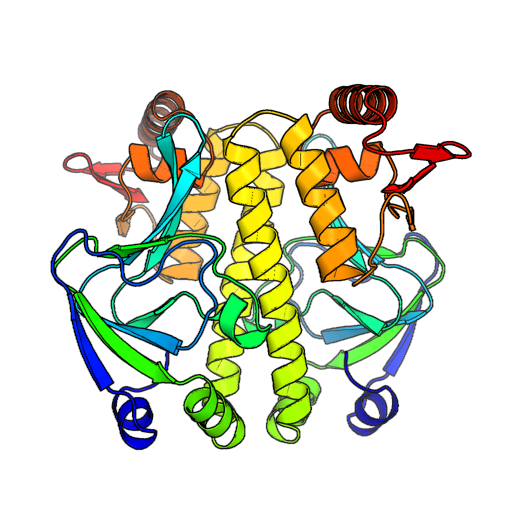 97.62 97 GLN B CA 1
ATOM 2424 C C . GLN B 1 97 ? -3.369 -22.594 -2.859 1 97.62 97 GLN B C 1
ATOM 2426 O O . GLN B 1 97 ? -2.943 -22.969 -3.955 1 97.62 97 GLN B O 1
ATOM 2431 N N . LEU B 1 98 ? -4.402 -21.859 -2.668 1 97.62 98 LEU B N 1
ATOM 2432 C CA . LEU B 1 98 ? -5.141 -21.344 -3.811 1 97.62 98 LEU B CA 1
ATOM 2433 C C . LEU B 1 98 ? -4.246 -20.469 -4.684 1 97.62 98 LEU B C 1
ATOM 2435 O O . LEU B 1 98 ? -4.215 -20.625 -5.906 1 97.62 98 LEU B O 1
ATOM 2439 N N . LEU B 1 99 ? -3.469 -19.578 -4.078 1 96.94 99 LEU B N 1
ATOM 2440 C CA . LEU B 1 99 ? -2.609 -18.656 -4.812 1 96.94 99 LEU B CA 1
ATOM 2441 C C . LEU B 1 99 ? -1.49 -19.406 -5.523 1 96.94 99 LEU B C 1
ATOM 2443 O O . LEU B 1 99 ? -1.077 -19.031 -6.621 1 96.94 99 LEU B O 1
ATOM 2447 N N . TYR B 1 100 ? -1.025 -20.453 -4.914 1 96.62 100 TYR B N 1
ATOM 2448 C CA . TYR B 1 100 ? 0.006 -21.281 -5.52 1 96.62 100 TYR B CA 1
ATOM 2449 C C . TYR B 1 100 ? -0.525 -22 -6.758 1 96.62 100 TYR B C 1
ATOM 2451 O O . TYR B 1 100 ? 0.177 -22.109 -7.766 1 96.62 100 TYR B O 1
ATOM 2459 N N . ALA B 1 101 ? -1.759 -22.422 -6.715 1 96.25 101 ALA B N 1
ATOM 2460 C CA . ALA B 1 101 ? -2.357 -23.234 -7.762 1 96.25 101 ALA B CA 1
ATOM 2461 C C . ALA B 1 101 ? -2.936 -22.375 -8.875 1 96.25 101 ALA B C 1
ATOM 2463 O O . ALA B 1 101 ? -3.127 -22.844 -10 1 96.25 101 ALA B O 1
ATOM 2464 N N . GLN B 1 102 ? -3.246 -21.172 -8.547 1 96.62 102 GLN B N 1
ATOM 2465 C CA . GLN B 1 102 ? -3.928 -20.297 -9.5 1 96.62 102 GLN B CA 1
ATOM 2466 C C . GLN B 1 102 ? -3.154 -19 -9.703 1 96.62 102 GLN B C 1
ATOM 2468 O O . GLN B 1 102 ? -3.525 -17.953 -9.164 1 96.62 102 GLN B O 1
ATOM 2473 N N . PRO B 1 103 ? -2.205 -19 -10.609 1 96.12 103 PRO B N 1
ATOM 2474 C CA . PRO B 1 103 ? -1.345 -17.828 -10.797 1 96.12 103 PRO B CA 1
ATOM 2475 C C . PRO B 1 103 ? -2.119 -16.594 -11.25 1 96.12 103 PRO B C 1
ATOM 2477 O O . PRO B 1 103 ? -1.763 -15.469 -10.883 1 96.12 103 PRO B O 1
ATOM 2480 N N . GLU B 1 104 ? -3.137 -16.797 -12.008 1 95.62 104 GLU B N 1
ATOM 2481 C CA . GLU B 1 104 ? -3.92 -15.648 -12.477 1 95.62 104 GLU B CA 1
ATOM 2482 C C . GLU B 1 104 ? -4.645 -14.961 -11.328 1 95.62 104 GLU B C 1
ATOM 2484 O O . GLU B 1 104 ? -4.719 -13.734 -11.281 1 95.62 104 GLU B O 1
ATOM 2489 N N . ILE B 1 105 ? -5.125 -15.75 -10.438 1 95.88 105 ILE B N 1
ATOM 2490 C CA . ILE B 1 105 ? -5.801 -15.211 -9.266 1 95.88 105 ILE B CA 1
ATOM 2491 C C . ILE B 1 105 ? -4.785 -14.5 -8.375 1 95.88 105 ILE B C 1
ATOM 2493 O O . ILE B 1 105 ? -5.066 -13.43 -7.832 1 95.88 105 ILE B O 1
ATOM 2497 N N . HIS B 1 106 ? -3.639 -15.109 -8.258 1 97.25 106 HIS B N 1
ATOM 2498 C CA . HIS B 1 106 ? -2.57 -14.484 -7.492 1 97.25 106 HIS B CA 1
ATOM 2499 C C . HIS B 1 106 ? -2.219 -13.109 -8.055 1 97.25 106 HIS B C 1
ATOM 2501 O O . HIS B 1 106 ? -2.039 -12.156 -7.301 1 97.25 106 HIS B O 1
ATOM 2507 N N . LEU B 1 107 ? -2.146 -13.062 -9.344 1 96.62 107 LEU B N 1
ATOM 2508 C CA . LEU B 1 107 ? -1.837 -11.789 -9.984 1 96.62 107 LEU B CA 1
ATOM 2509 C C . LEU B 1 107 ? -2.924 -10.758 -9.703 1 96.62 107 LEU B C 1
ATOM 2511 O O . LEU B 1 107 ? -2.629 -9.578 -9.5 1 96.62 107 LEU B O 1
ATOM 2515 N N . ASN B 1 108 ? -4.137 -11.188 -9.641 1 94.12 108 ASN B N 1
ATOM 2516 C CA . ASN B 1 108 ? -5.234 -10.273 -9.328 1 94.12 108 ASN B CA 1
ATOM 2517 C C . ASN B 1 108 ? -5.105 -9.703 -7.914 1 94.12 108 ASN B C 1
ATOM 2519 O O . ASN B 1 108 ? -5.383 -8.523 -7.691 1 94.12 108 ASN B O 1
ATOM 2523 N N . ILE B 1 109 ? -4.703 -10.523 -7 1 95.56 109 ILE B N 1
ATOM 2524 C CA . ILE B 1 109 ? -4.461 -10.07 -5.633 1 95.56 109 ILE B CA 1
ATOM 2525 C C . ILE B 1 109 ? -3.316 -9.055 -5.617 1 95.56 109 ILE B C 1
ATOM 2527 O O . ILE B 1 109 ? -3.414 -8.008 -4.973 1 95.56 109 ILE B O 1
ATOM 2531 N N . THR B 1 110 ? -2.307 -9.398 -6.367 1 96.62 110 THR B N 1
ATOM 2532 C CA . THR B 1 110 ? -1.155 -8.508 -6.48 1 96.62 110 THR B CA 1
ATOM 2533 C C . THR B 1 110 ? -1.575 -7.152 -7.035 1 96.62 110 THR B C 1
ATOM 2535 O O . THR B 1 110 ? -1.188 -6.113 -6.5 1 96.62 110 THR B O 1
ATOM 2538 N N . LYS B 1 111 ? -2.381 -7.184 -8.031 1 94.38 111 LYS B N 1
ATOM 2539 C CA . LYS B 1 111 ? -2.879 -5.957 -8.641 1 94.38 111 LYS B CA 1
ATOM 2540 C C . LYS B 1 111 ? -3.701 -5.141 -7.645 1 94.38 111 LYS B C 1
ATOM 2542 O O . LYS B 1 111 ? -3.602 -3.912 -7.609 1 94.38 111 LYS B O 1
ATOM 2547 N N . SER B 1 112 ? -4.457 -5.805 -6.887 1 91 112 SER B N 1
ATOM 2548 C CA . SER B 1 112 ? -5.281 -5.133 -5.887 1 91 112 SER B CA 1
ATOM 2549 C C . SER B 1 112 ? -4.418 -4.418 -4.852 1 91 112 SER B C 1
ATOM 2551 O O . SER B 1 112 ? -4.672 -3.26 -4.52 1 91 112 SER B O 1
ATOM 2553 N N . LEU B 1 113 ? -3.41 -5.133 -4.387 1 93.75 113 LEU B N 1
ATOM 2554 C CA . LEU B 1 113 ? -2.486 -4.535 -3.428 1 93.75 113 LEU B CA 1
ATOM 2555 C C . LEU B 1 113 ? -1.74 -3.359 -4.051 1 93.75 113 LEU B C 1
ATOM 2557 O O . LEU B 1 113 ? -1.577 -2.316 -3.412 1 93.75 113 LEU B O 1
ATOM 2561 N N . ALA B 1 114 ? -1.317 -3.553 -5.277 1 94.19 114 ALA B N 1
ATOM 2562 C CA . ALA B 1 114 ? -0.604 -2.506 -6.004 1 94.19 114 ALA B CA 1
ATOM 2563 C C . ALA B 1 114 ? -1.469 -1.258 -6.156 1 94.19 114 ALA B C 1
ATOM 2565 O O . ALA B 1 114 ? -0.984 -0.136 -5.992 1 94.19 114 ALA B O 1
ATOM 2566 N N . ASN B 1 115 ? -2.693 -1.492 -6.48 1 88.62 115 ASN B N 1
ATOM 2567 C CA . ASN B 1 115 ? -3.637 -0.39 -6.633 1 88.62 115 ASN B CA 1
ATOM 2568 C C . ASN B 1 115 ? -3.771 0.417 -5.344 1 88.62 115 ASN B C 1
ATOM 2570 O O . ASN B 1 115 ? -3.791 1.648 -5.375 1 88.62 115 ASN B O 1
ATOM 2574 N N . LYS B 1 116 ? -3.873 -0.258 -4.273 1 85.81 116 LYS B N 1
ATOM 2575 C CA . LYS B 1 116 ? -3.988 0.403 -2.977 1 85.81 116 LYS B CA 1
ATOM 2576 C C . LYS B 1 116 ? -2.74 1.224 -2.664 1 85.81 116 LYS B C 1
ATOM 2578 O O . LYS B 1 116 ? -2.838 2.348 -2.168 1 85.81 116 LYS B O 1
ATOM 2583 N N . LEU B 1 117 ? -1.602 0.656 -2.963 1 89.81 117 LEU B N 1
ATOM 2584 C CA . LEU B 1 117 ? -0.342 1.352 -2.729 1 89.81 117 LEU B CA 1
ATOM 2585 C C . LEU B 1 117 ? -0.225 2.582 -3.623 1 89.81 117 LEU B C 1
ATOM 2587 O O . LEU B 1 117 ? 0.229 3.639 -3.176 1 89.81 117 LEU B O 1
ATOM 2591 N N . TYR B 1 118 ? -0.596 2.385 -4.855 1 86.31 118 TYR B N 1
ATOM 2592 C CA . TYR B 1 118 ? -0.532 3.484 -5.812 1 86.31 118 TYR B CA 1
ATOM 2593 C C . TYR B 1 118 ? -1.378 4.664 -5.348 1 86.31 118 TYR B C 1
ATOM 2595 O O . TYR B 1 118 ? -0.922 5.809 -5.367 1 86.31 118 TYR B O 1
ATOM 2603 N N . TYR B 1 119 ? -2.49 4.324 -4.891 1 74.44 119 TYR B N 1
ATOM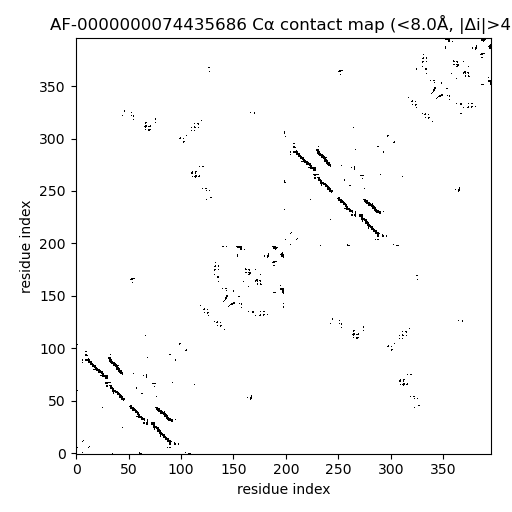 2604 C CA . TYR B 1 119 ? -3.414 5.352 -4.418 1 74.44 119 TYR B CA 1
ATOM 2605 C C . TYR B 1 119 ? -2.838 6.09 -3.217 1 74.44 119 TYR B C 1
ATOM 2607 O O . TYR B 1 119 ? -2.916 7.32 -3.143 1 74.44 119 TYR B O 1
ATOM 2615 N N . LYS B 1 120 ? -2.346 5.371 -2.354 1 76.88 120 LYS B N 1
ATOM 2616 C CA . LYS B 1 120 ? -1.76 5.973 -1.16 1 76.88 120 LYS B CA 1
ATOM 2617 C C . LYS B 1 120 ? -0.588 6.883 -1.521 1 76.88 120 LYS B C 1
ATOM 2619 O O . LYS B 1 120 ? -0.386 7.922 -0.894 1 76.88 120 LYS B O 1
ATOM 2624 N N . ALA B 1 121 ? 0.157 6.531 -2.51 1 82 121 ALA B N 1
ATOM 2625 C CA . ALA B 1 121 ? 1.288 7.34 -2.957 1 82 121 ALA B CA 1
ATOM 2626 C C . ALA B 1 121 ? 0.815 8.664 -3.541 1 82 121 ALA B C 1
ATOM 2628 O O . ALA B 1 121 ? 1.412 9.711 -3.279 1 82 121 ALA B O 1
ATOM 2629 N N . ILE B 1 122 ? -0.199 8.609 -4.27 1 74.19 122 ILE B N 1
ATOM 2630 C CA . ILE B 1 122 ? -0.746 9.805 -4.898 1 74.19 122 ILE B CA 1
ATOM 2631 C C . ILE B 1 122 ? -1.268 10.758 -3.824 1 74.19 122 ILE B C 1
ATOM 2633 O O . ILE B 1 122 ? -0.998 11.961 -3.869 1 74.19 122 ILE B O 1
ATOM 2637 N N . ILE B 1 123 ? -1.909 10.188 -2.848 1 63.91 123 ILE B N 1
ATOM 2638 C CA . ILE B 1 123 ? -2.508 10.992 -1.789 1 63.91 123 ILE B CA 1
ATOM 2639 C C . ILE B 1 123 ? -1.411 11.586 -0.911 1 63.91 123 ILE B C 1
ATOM 2641 O O . ILE B 1 123 ? -1.509 12.742 -0.481 1 63.91 123 ILE B O 1
ATOM 2645 N N . ALA B 1 124 ? -0.436 10.781 -0.523 1 66.31 124 ALA B N 1
ATOM 2646 C CA . ALA B 1 124 ? 0.648 11.227 0.348 1 66.31 124 ALA B CA 1
ATOM 2647 C C . ALA B 1 124 ? 1.331 12.469 -0.217 1 66.31 124 ALA B C 1
ATOM 2649 O O . ALA B 1 124 ? 1.712 13.375 0.533 1 66.31 124 ALA B O 1
ATOM 2650 N N . SER B 1 125 ? 1.613 12.484 -1.473 1 64.19 125 SER B N 1
ATOM 2651 C CA . SER B 1 125 ? 2.271 13.617 -2.102 1 64.19 125 SER B CA 1
ATOM 2652 C C . SER B 1 125 ? 1.396 14.867 -2.047 1 64.19 125 SER B C 1
ATOM 2654 O O . SER B 1 125 ? 1.902 15.992 -2.074 1 64.19 125 SER B O 1
ATOM 2656 N N . GLU B 1 126 ? 0.12 14.648 -1.959 1 55.69 126 GLU B N 1
ATOM 2657 C CA . GLU B 1 126 ? -0.83 15.758 -1.913 1 55.69 126 GLU B CA 1
ATOM 2658 C C . GLU B 1 126 ? -0.937 16.328 -0.504 1 55.69 126 GLU B C 1
ATOM 2660 O O . GLU B 1 126 ? -1.111 17.547 -0.333 1 55.69 126 GLU B O 1
ATOM 2665 N N . ILE B 1 127 ? -0.985 15.445 0.451 1 48.41 127 ILE B N 1
ATOM 2666 C CA . ILE B 1 127 ? -1.117 15.836 1.849 1 48.41 127 ILE B CA 1
ATOM 2667 C C . ILE B 1 127 ? 0.023 16.781 2.229 1 48.41 127 ILE B C 1
ATOM 2669 O O . ILE B 1 127 ? -0.188 17.766 2.939 1 48.41 127 ILE B O 1
ATOM 2673 N N . SER B 1 128 ? 1.199 16.359 1.783 1 45.41 128 SER B N 1
ATOM 2674 C CA . SER B 1 128 ? 2.33 17.203 2.139 1 45.41 128 SER B CA 1
ATOM 2675 C C . SER B 1 128 ? 2.135 18.625 1.625 1 45.41 128 SER B C 1
ATOM 2677 O O . SER B 1 128 ? 2.697 19.578 2.178 1 45.41 128 SER B O 1
ATOM 2679 N N . ASN B 1 129 ? 1.429 18.734 0.504 1 44.53 129 ASN B N 1
ATOM 2680 C CA . ASN B 1 129 ? 1.326 20.062 -0.095 1 44.53 129 ASN B CA 1
ATOM 2681 C C . ASN B 1 129 ? 0.105 20.812 0.422 1 44.53 129 ASN B C 1
ATOM 2683 O O . ASN B 1 129 ? -0.178 21.922 -0.027 1 44.53 129 ASN B O 1
ATOM 2687 N N . GLN B 1 130 ? -0.315 20.609 1.622 1 47.56 130 GLN B N 1
ATOM 2688 C CA . GLN B 1 130 ? -1.052 21.266 2.689 1 47.56 130 GLN B CA 1
ATOM 2689 C C . GLN B 1 130 ? -2.445 21.688 2.225 1 47.56 130 GLN B C 1
ATOM 2691 O O . GLN B 1 130 ? -3.303 22.031 3.041 1 47.56 130 GLN B O 1
ATOM 2696 N N . GLU B 1 131 ? -2.791 22.016 0.876 1 51.81 131 GLU B N 1
ATOM 2697 C CA . GLU B 1 131 ? -4.102 22.656 0.835 1 51.81 131 GLU B CA 1
ATOM 2698 C C . GLU B 1 131 ? -5.223 21.625 0.887 1 51.81 131 GLU B C 1
ATOM 2700 O O . GLU B 1 131 ? -5.215 20.656 0.129 1 51.81 131 GLU B O 1
ATOM 2705 N N . PRO B 1 132 ? -5.996 21.578 1.914 1 55.66 132 PRO B N 1
ATOM 2706 C CA . PRO B 1 132 ? -7.148 20.688 2.088 1 55.66 132 PRO B CA 1
ATOM 2707 C C . PRO B 1 132 ? -7.906 20.438 0.786 1 55.66 132 PRO B C 1
ATOM 2709 O O . PRO B 1 132 ? -8.336 19.312 0.525 1 55.66 132 PRO B O 1
ATOM 2712 N N . THR B 1 133 ? -7.992 21.406 -0.072 1 54.75 133 THR B N 1
ATOM 2713 C CA . THR B 1 133 ? -8.742 21.297 -1.319 1 54.75 133 THR B CA 1
ATOM 2714 C C . THR B 1 133 ? -8.109 20.266 -2.246 1 54.75 133 THR B C 1
ATOM 2716 O O . THR B 1 133 ? -8.797 19.406 -2.791 1 54.75 133 THR B O 1
ATOM 2719 N N . HIS B 1 134 ? -6.918 20.391 -2.281 1 56.06 134 HIS B N 1
ATOM 2720 C CA . HIS B 1 134 ? -6.223 19.5 -3.203 1 56.06 134 HIS B CA 1
ATOM 2721 C C . HIS B 1 134 ? -6.309 18.047 -2.742 1 56.06 134 HIS B C 1
ATOM 2723 O O . HIS B 1 134 ? -6.473 17.141 -3.561 1 56.06 134 HIS B O 1
ATOM 2729 N N . ARG B 1 135 ? -6.305 17.875 -1.502 1 57.28 135 ARG B N 1
ATOM 2730 C CA . ARG B 1 135 ? -6.422 16.531 -0.938 1 57.28 135 ARG B CA 1
ATOM 2731 C C . ARG B 1 135 ? -7.781 15.922 -1.264 1 57.28 135 ARG B C 1
ATOM 2733 O O . ARG B 1 135 ? -7.863 14.758 -1.662 1 57.28 135 ARG B O 1
ATOM 2740 N N . ILE B 1 136 ? -8.773 16.703 -1.122 1 57.12 136 ILE B N 1
ATOM 2741 C CA . ILE B 1 136 ? -10.133 16.234 -1.338 1 57.12 136 ILE B CA 1
ATOM 2742 C C . ILE B 1 136 ? -10.344 15.906 -2.814 1 57.12 136 ILE B C 1
ATOM 2744 O O . ILE B 1 136 ? -10.906 14.859 -3.148 1 57.12 136 ILE B O 1
ATOM 2748 N N . ILE B 1 137 ? -9.766 16.656 -3.697 1 56.06 137 ILE B N 1
ATOM 2749 C CA . ILE B 1 137 ? -9.922 16.484 -5.137 1 56.06 137 ILE B CA 1
ATOM 2750 C C . ILE B 1 137 ? -9.219 15.195 -5.57 1 56.06 137 ILE B C 1
ATOM 2752 O O . ILE B 1 137 ? -9.781 14.391 -6.32 1 56.06 137 ILE B O 1
ATOM 2756 N N . ARG B 1 138 ? -8.047 15.109 -5.098 1 58.03 138 ARG B N 1
ATOM 2757 C CA . ARG B 1 138 ? -7.285 13.93 -5.477 1 58.03 138 ARG B CA 1
ATOM 2758 C C . ARG B 1 1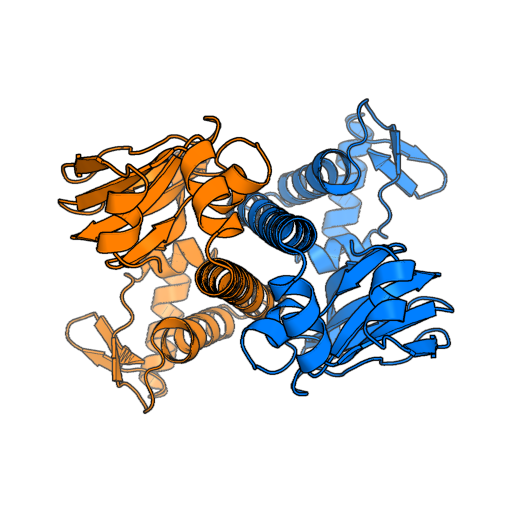38 ? -7.957 12.656 -4.973 1 58.03 138 ARG B C 1
ATOM 2760 O O . ARG B 1 138 ? -7.965 11.633 -5.664 1 58.03 138 ARG B O 1
ATOM 2767 N N . PHE B 1 139 ? -8.438 12.734 -3.799 1 58 139 PHE B N 1
ATOM 2768 C CA . PHE B 1 139 ? -9.188 11.625 -3.225 1 58 139 PHE B CA 1
ATOM 2769 C C . PHE B 1 139 ? -10.391 11.281 -4.094 1 58 139 PHE B C 1
ATOM 2771 O O . PHE B 1 139 ? -10.625 10.109 -4.402 1 58 139 PHE B O 1
ATOM 2778 N N . PHE B 1 140 ? -11.078 12.281 -4.555 1 60.28 140 PHE B N 1
ATOM 2779 C CA . PHE B 1 140 ? -12.25 12.07 -5.391 1 60.28 140 PHE B CA 1
ATOM 2780 C C . PHE B 1 140 ? -11.859 11.484 -6.742 1 60.28 140 PHE B C 1
ATOM 2782 O O . PHE B 1 140 ? -12.516 10.578 -7.25 1 60.28 140 PHE B O 1
ATOM 2789 N N . ASP B 1 141 ? -10.797 11.977 -7.285 1 57 141 ASP B N 1
ATOM 2790 C CA . ASP B 1 141 ? -10.32 11.492 -8.578 1 57 141 ASP B CA 1
ATOM 2791 C C . ASP B 1 141 ? -9.922 10.023 -8.5 1 57 141 ASP B C 1
ATOM 2793 O O . ASP B 1 141 ? -10.242 9.242 -9.398 1 57 141 ASP B O 1
ATOM 2797 N N . TYR B 1 142 ? -9.211 9.828 -7.539 1 53.97 142 TYR B N 1
ATOM 2798 C CA . TYR B 1 142 ? -8.805 8.445 -7.316 1 53.97 142 TYR B CA 1
ATOM 2799 C C . TYR B 1 142 ? -10.008 7.523 -7.23 1 53.97 142 TYR B C 1
ATOM 2801 O O . TYR B 1 142 ? -10.047 6.473 -7.879 1 53.97 142 TYR B O 1
ATOM 2809 N N . LEU B 1 143 ? -10.953 7.848 -6.348 1 54.12 143 LEU B N 1
ATOM 2810 C CA . LEU B 1 143 ? -12.164 7.043 -6.219 1 54.12 143 LEU B CA 1
ATOM 2811 C C . LEU B 1 143 ? -12.836 6.855 -7.57 1 54.12 143 LEU B C 1
ATOM 2813 O O . LEU B 1 143 ? -13.203 5.738 -7.938 1 54.12 143 LEU B O 1
ATOM 2817 N N . LYS B 1 144 ? -12.961 7.906 -8.219 1 55.72 144 LYS B N 1
ATOM 2818 C CA . LYS B 1 144 ? -13.719 7.91 -9.469 1 55.72 144 LYS B CA 1
ATOM 2819 C C . LYS B 1 144 ? -13 7.109 -10.547 1 55.72 144 LYS B C 1
ATOM 2821 O O . LYS B 1 144 ? -13.578 6.207 -11.156 1 55.72 144 LYS B O 1
ATOM 2826 N N . ASN B 1 145 ? -11.805 7.426 -10.703 1 54.56 145 ASN B N 1
ATOM 2827 C CA . ASN B 1 145 ? -11.078 6.938 -11.867 1 54.56 145 ASN B CA 1
ATOM 2828 C C . ASN B 1 145 ? -10.414 5.59 -11.594 1 54.56 145 ASN B C 1
ATOM 2830 O O . ASN B 1 145 ? -10.43 4.703 -12.453 1 54.56 145 ASN B O 1
ATOM 2834 N N . ASP B 1 146 ? -9.984 5.492 -10.508 1 47.34 146 ASP B N 1
ATOM 2835 C CA . ASP B 1 146 ? -9.102 4.348 -10.289 1 47.34 146 ASP B CA 1
ATOM 2836 C C . ASP B 1 146 ? -9.828 3.23 -9.547 1 47.34 146 ASP B C 1
ATOM 2838 O O . ASP B 1 146 ? -9.578 2.049 -9.789 1 47.34 146 ASP B O 1
ATOM 2842 N N . VAL B 1 147 ? -10.734 3.656 -8.656 1 46.81 147 VAL B N 1
ATOM 2843 C CA . VAL B 1 147 ? -11.484 2.674 -7.887 1 46.81 147 VAL B CA 1
ATOM 2844 C C . VAL B 1 147 ? -12.742 2.266 -8.656 1 46.81 147 VAL B C 1
ATOM 2846 O O . VAL B 1 147 ? -13.008 1.076 -8.844 1 46.81 147 VAL B O 1
ATOM 2849 N N . HIS B 1 148 ? -13.391 3.238 -9.07 1 52.12 148 HIS B N 1
ATOM 2850 C CA . HIS B 1 148 ? -14.703 2.973 -9.656 1 52.12 148 HIS B CA 1
ATOM 2851 C C . HIS B 1 148 ? -14.656 3.045 -11.18 1 52.12 148 HIS B C 1
ATOM 2853 O O . HIS B 1 148 ? -15.617 2.672 -11.852 1 52.12 148 HIS B O 1
ATOM 2859 N N . HIS B 1 149 ? -13.469 3.418 -11.703 1 53.84 149 HIS B N 1
ATOM 2860 C CA . HIS B 1 149 ? -13.25 3.488 -13.148 1 53.84 149 HIS B CA 1
ATOM 2861 C C . HIS B 1 149 ? -14.414 4.184 -13.844 1 53.84 149 HIS B C 1
ATOM 2863 O O . HIS B 1 149 ? -14.938 3.684 -14.844 1 53.84 149 HIS B O 1
ATOM 2869 N N . ILE B 1 150 ? -14.984 5.148 -13.266 1 55.59 150 ILE B N 1
ATOM 2870 C CA . ILE B 1 150 ? -16.062 5.949 -13.828 1 55.59 150 ILE B CA 1
ATOM 2871 C C . ILE B 1 150 ? -15.477 7.129 -14.602 1 55.59 150 ILE B C 1
ATOM 2873 O O . ILE B 1 150 ? -14.586 7.82 -14.117 1 55.59 150 ILE B O 1
ATOM 2877 N N . ASN B 1 151 ? -15.898 7.152 -15.875 1 59.81 151 ASN B N 1
ATOM 2878 C CA . ASN B 1 151 ? -15.477 8.258 -16.719 1 59.81 151 ASN B CA 1
ATOM 2879 C C . ASN B 1 151 ? -16.516 9.375 -16.75 1 59.81 151 ASN B C 1
ATOM 2881 O O . ASN B 1 151 ? -17.688 9.141 -16.453 1 59.81 151 ASN B O 1
ATOM 2885 N N . GLY B 1 152 ? -16.203 10.609 -17.016 1 59.78 152 GLY B N 1
ATOM 2886 C CA . GLY B 1 152 ? -17.125 11.727 -17.156 1 59.78 152 GLY B CA 1
ATOM 2887 C C . GLY B 1 152 ? -17.156 12.625 -15.938 1 59.78 152 GLY B C 1
ATOM 2888 O O . GLY B 1 152 ? -16.625 12.281 -14.891 1 59.78 152 GLY B O 1
ATOM 2889 N N . SER B 1 153 ? -17.656 13.805 -16.141 1 60.81 153 SER B N 1
ATOM 2890 C CA . SER B 1 153 ? -17.719 14.789 -15.055 1 60.81 153 SER B CA 1
ATOM 2891 C C . SER B 1 153 ? -18.984 14.602 -14.219 1 60.81 153 SER B C 1
ATOM 2893 O O . SER B 1 153 ? -20.047 14.297 -14.75 1 60.81 153 SER B O 1
ATOM 2895 N N . PHE B 1 154 ? -18.906 14.727 -12.891 1 63.38 154 PHE B N 1
ATOM 2896 C CA . PHE B 1 154 ? -19.984 14.805 -11.914 1 63.38 154 PHE B CA 1
ATOM 2897 C C . PHE B 1 154 ? -20.828 13.531 -11.93 1 63.38 154 PHE B C 1
ATOM 2899 O O . PHE B 1 154 ? -22.031 13.562 -11.656 1 63.38 154 PHE B O 1
ATOM 2906 N N . ASN B 1 155 ? -20.219 12.414 -12.422 1 63.97 155 ASN B N 1
ATOM 2907 C CA . ASN B 1 155 ? -20.984 11.188 -12.531 1 63.97 155 ASN B CA 1
ATOM 2908 C C . ASN B 1 155 ? -20.578 10.164 -11.477 1 63.97 155 ASN B C 1
ATOM 2910 O O . ASN B 1 155 ? -21.016 9.016 -11.516 1 63.97 155 ASN B O 1
ATOM 2914 N N . PHE B 1 156 ? -19.75 10.664 -10.727 1 65.94 156 PHE B N 1
ATOM 2915 C CA . PHE B 1 156 ? -19.312 9.773 -9.656 1 65.94 156 PHE B CA 1
ATOM 2916 C C . PHE B 1 156 ? -19.844 10.242 -8.305 1 65.94 156 PHE B C 1
ATOM 2918 O O . PHE B 1 156 ? -19.484 11.328 -7.832 1 65.94 156 PHE B O 1
ATOM 2925 N N . LYS B 1 157 ? -20.859 9.445 -7.855 1 69.12 157 LYS B N 1
ATOM 2926 C CA . LYS B 1 157 ? -21.359 9.711 -6.508 1 69.12 157 LYS B CA 1
ATOM 2927 C C . LYS B 1 157 ? -20.344 9.273 -5.453 1 69.12 157 LYS B C 1
ATOM 2929 O O . LYS B 1 157 ? -20.047 8.078 -5.32 1 69.12 157 LYS B O 1
ATOM 2934 N N . VAL B 1 158 ? -19.703 10.219 -4.762 1 68.38 158 VAL B N 1
ATOM 2935 C CA . VAL B 1 158 ? -18.719 9.906 -3.729 1 68.38 158 VAL B CA 1
ATOM 2936 C C . VAL B 1 158 ? -19.391 9.156 -2.58 1 68.38 158 VAL B C 1
ATOM 2938 O O . VAL B 1 158 ? -20.328 9.672 -1.964 1 68.38 158 VAL B O 1
ATOM 2941 N N . PRO B 1 159 ? -19.047 8.008 -2.371 1 58.97 159 PRO B N 1
ATOM 2942 C CA . PRO B 1 159 ? -19.734 7.168 -1.396 1 58.97 159 PRO B CA 1
ATOM 2943 C C . PRO B 1 159 ? -19.234 7.387 0.031 1 58.97 159 PRO B C 1
ATOM 2945 O O . PRO B 1 159 ? -19.016 6.422 0.767 1 58.97 159 PRO B O 1
ATOM 2948 N N . TYR B 1 160 ? -18.906 8.578 0.379 1 67.31 160 TYR B N 1
ATOM 2949 C CA . TYR B 1 160 ? -18.422 8.914 1.712 1 67.31 160 TYR B CA 1
ATOM 2950 C C . TYR B 1 160 ? -19.094 10.18 2.234 1 67.31 160 TYR B C 1
ATOM 2952 O O . TYR B 1 160 ? -19.375 11.102 1.468 1 67.31 160 TYR B O 1
ATOM 2960 N N . THR B 1 161 ? -19.469 10.195 3.514 1 66.69 161 THR B N 1
ATOM 2961 C CA . THR B 1 161 ? -19.938 11.43 4.148 1 66.69 161 THR B CA 1
ATOM 2962 C C . THR B 1 161 ? -18.781 12.406 4.336 1 66.69 161 THR B C 1
ATOM 2964 O O . THR B 1 161 ? -17.609 12.047 4.184 1 66.69 161 THR B O 1
ATOM 2967 N N . ARG B 1 162 ? -19.172 13.672 4.566 1 70.25 162 ARG B N 1
ATOM 2968 C CA . ARG B 1 162 ? -18.172 14.695 4.82 1 70.25 162 ARG B CA 1
ATOM 2969 C C . ARG B 1 162 ? -17.266 14.297 5.977 1 70.25 162 ARG B C 1
ATOM 2971 O O . ARG B 1 162 ? -16.047 14.516 5.93 1 70.25 162 ARG B O 1
ATOM 2978 N N . GLN B 1 163 ? -17.875 13.695 6.977 1 66.31 163 GLN B N 1
ATOM 2979 C CA . GLN B 1 163 ? -17.109 13.25 8.141 1 66.31 163 GLN B CA 1
ATOM 2980 C C . GLN B 1 163 ? -16.156 12.125 7.766 1 66.31 163 GLN B C 1
ATOM 2982 O O . GLN B 1 163 ? -14.992 12.125 8.195 1 66.31 163 GLN B O 1
ATOM 2987 N N . GLN B 1 164 ? -16.594 11.25 7.004 1 56.28 164 GLN B N 1
ATOM 2988 C CA . GLN B 1 164 ? -15.75 10.141 6.559 1 56.28 164 GLN B CA 1
ATOM 2989 C C . GLN B 1 164 ? -14.57 10.648 5.727 1 56.28 164 GLN B C 1
ATOM 2991 O O . GLN B 1 164 ? -13.445 10.172 5.883 1 56.28 164 GLN B O 1
ATOM 2996 N N . ILE B 1 165 ? -14.875 11.547 4.82 1 66.25 165 ILE B N 1
ATOM 2997 C CA . ILE B 1 165 ? -13.836 12.156 4 1 66.25 165 ILE B CA 1
ATOM 2998 C C . ILE B 1 165 ? -12.797 12.828 4.898 1 66.25 165 ILE B C 1
ATOM 3000 O O . ILE B 1 165 ? -11.594 12.656 4.699 1 66.25 165 ILE B O 1
ATOM 3004 N N . ALA B 1 166 ? -13.289 13.594 5.898 1 62.84 166 ALA B N 1
ATOM 3005 C CA . ALA B 1 166 ? -12.414 14.266 6.855 1 62.84 166 ALA B CA 1
ATOM 3006 C C . ALA B 1 166 ? -11.508 13.266 7.562 1 62.84 166 ALA B C 1
ATOM 3008 O O . ALA B 1 166 ? -10.297 13.484 7.664 1 62.84 166 ALA B O 1
ATOM 3009 N N . ASP B 1 167 ? -12.07 12.242 7.977 1 57.59 167 ASP B N 1
ATOM 3010 C CA . ASP B 1 167 ? -11.344 11.219 8.727 1 57.59 167 ASP B CA 1
ATOM 3011 C C . ASP B 1 167 ? -10.281 10.547 7.859 1 57.59 167 ASP B C 1
ATOM 3013 O O . ASP B 1 167 ? -9.164 10.312 8.32 1 57.59 167 ASP B O 1
ATOM 3017 N N . ILE B 1 168 ? -10.648 10.281 6.613 1 51.97 168 ILE B N 1
ATOM 3018 C CA . ILE B 1 168 ? -9.758 9.609 5.672 1 51.97 168 ILE B CA 1
ATOM 3019 C C . ILE B 1 168 ? -8.578 10.523 5.344 1 51.97 168 ILE B C 1
ATOM 3021 O O . ILE B 1 168 ? -7.438 10.07 5.273 1 51.97 168 ILE B O 1
ATOM 3025 N N . LEU B 1 169 ? -8.867 11.773 5.176 1 59.16 169 LEU B N 1
ATOM 3026 C CA . LEU B 1 169 ? -7.859 12.703 4.668 1 59.16 169 LEU B CA 1
ATOM 3027 C C . LEU B 1 169 ? -7.141 13.406 5.812 1 59.16 169 LEU B C 1
ATOM 3029 O O . LEU B 1 169 ? -6.195 14.164 5.586 1 59.16 169 LEU B O 1
ATOM 3033 N N . GLY B 1 170 ? -7.586 13.062 7.078 1 57.25 170 GLY B N 1
ATOM 3034 C CA . GLY B 1 170 ? -6.996 13.734 8.227 1 57.25 170 GLY B CA 1
ATOM 3035 C C . GLY B 1 170 ? -7.289 15.219 8.266 1 57.25 170 GLY B C 1
ATOM 3036 O O . GLY B 1 170 ? -6.406 16.031 8.562 1 57.25 170 GLY B O 1
ATOM 3037 N N . LEU B 1 171 ? -8.414 15.586 7.816 1 59.75 171 LEU B N 1
ATOM 3038 C CA . LEU B 1 171 ? -8.867 16.969 7.82 1 59.75 171 LEU B CA 1
ATOM 3039 C C . LEU B 1 171 ? -9.977 17.172 8.844 1 59.75 171 LEU B C 1
ATOM 3041 O O . LEU B 1 171 ? -10.562 16.219 9.336 1 59.75 171 LEU B O 1
ATOM 3045 N N . ARG B 1 172 ? -10.055 18.391 9.297 1 64.81 172 ARG B N 1
ATOM 3046 C CA . ARG B 1 172 ? -11.266 18.734 10.039 1 64.81 172 ARG B CA 1
ATOM 3047 C C . ARG B 1 172 ? -12.484 18.719 9.125 1 64.81 172 ARG B C 1
ATOM 3049 O O . ARG B 1 172 ? -12.414 19.125 7.965 1 64.81 172 ARG B O 1
ATOM 3056 N N . VAL B 1 173 ? -13.648 18.141 9.727 1 72.44 173 VAL B N 1
ATOM 3057 C CA . VAL B 1 173 ? -14.875 18.047 8.945 1 72.44 173 VAL B CA 1
ATOM 3058 C C . VAL B 1 173 ? -15.258 19.422 8.414 1 72.44 173 VAL B C 1
ATOM 3060 O O . VAL B 1 173 ? -15.742 19.547 7.289 1 72.44 173 VAL B O 1
ATOM 3063 N N . GLU B 1 174 ? -14.93 20.391 9.219 1 76.38 174 GLU B N 1
ATOM 3064 C CA . GLU B 1 174 ? -15.234 21.75 8.805 1 76.38 174 GLU B CA 1
ATOM 3065 C C . GLU B 1 174 ? -14.461 22.141 7.543 1 76.38 174 GLU B C 1
ATOM 3067 O O . GLU B 1 174 ? -14.992 22.812 6.66 1 76.38 174 GLU B O 1
ATOM 3072 N N . THR B 1 175 ? -13.297 21.766 7.488 1 74 175 THR B N 1
ATOM 3073 C CA . THR B 1 175 ? -12.438 22.031 6.336 1 74 175 THR B CA 1
ATOM 3074 C C . THR B 1 175 ? -12.953 21.312 5.094 1 74 175 THR B C 1
ATOM 3076 O O . THR B 1 175 ? -12.992 21.891 4.004 1 74 175 THR B O 1
ATOM 3079 N N . VAL B 1 176 ? -13.359 20.062 5.234 1 72.94 176 VAL B N 1
ATOM 3080 C CA . VAL B 1 176 ? -13.922 19.297 4.137 1 72.94 176 VAL B CA 1
ATOM 3081 C C . VAL B 1 176 ? -15.18 19.984 3.611 1 72.94 176 VAL B C 1
ATOM 3083 O O . VAL B 1 176 ? -15.336 20.156 2.402 1 72.94 176 VAL B O 1
ATOM 3086 N N . ILE B 1 177 ? -16.016 20.312 4.609 1 78.25 177 ILE B N 1
ATOM 3087 C CA . ILE B 1 177 ? -17.281 20.953 4.246 1 78.25 177 ILE B CA 1
ATOM 3088 C C . ILE B 1 177 ? -17 22.234 3.473 1 78.25 177 ILE B C 1
ATOM 3090 O O . ILE B 1 177 ? -17.578 22.453 2.398 1 78.25 177 ILE B O 1
ATOM 3094 N N . ARG B 1 178 ? -16.047 23.016 3.973 1 78.94 178 ARG B N 1
ATOM 3095 C CA . ARG B 1 178 ? -15.719 24.297 3.334 1 78.94 178 ARG B CA 1
ATOM 3096 C C . ARG B 1 178 ? -15.117 24.078 1.951 1 78.94 178 ARG B C 1
ATOM 3098 O O . ARG B 1 178 ? -15.445 24.781 1.002 1 78.94 178 ARG B O 1
ATOM 3105 N N . THR B 1 179 ? -14.273 23.156 1.868 1 77.62 179 THR B N 1
ATOM 3106 C CA . THR B 1 179 ? -13.594 22.875 0.612 1 77.62 179 THR B CA 1
ATOM 3107 C C . THR B 1 179 ? -14.578 22.359 -0.435 1 77.62 179 THR B C 1
ATOM 3109 O O . THR B 1 179 ? -14.531 22.781 -1.594 1 77.62 179 THR B O 1
ATOM 3112 N N . ILE B 1 180 ? -15.375 21.422 -0.028 1 78.19 180 ILE B N 1
ATOM 3113 C CA . ILE B 1 180 ? -16.359 20.859 -0.94 1 78.19 180 ILE B CA 1
ATOM 3114 C C . ILE B 1 180 ? -17.312 21.969 -1.416 1 78.19 180 ILE B C 1
ATOM 3116 O O . ILE B 1 180 ? -17.672 22.016 -2.594 1 78.19 180 ILE B O 1
ATOM 3120 N N . LYS B 1 181 ? -17.703 22.781 -0.437 1 79.25 181 LYS B N 1
ATOM 3121 C CA . LYS B 1 181 ? -18.547 23.906 -0.8 1 79.25 181 LYS B CA 1
ATOM 3122 C C . LYS B 1 181 ? -17.859 24.812 -1.812 1 79.25 181 LYS B C 1
ATOM 3124 O O . LYS B 1 181 ? -18.469 25.25 -2.787 1 79.25 181 LYS B O 1
ATOM 3129 N N . ASN B 1 182 ? -16.656 25.047 -1.591 1 75.75 182 ASN B N 1
ATOM 3130 C CA . ASN B 1 182 ? -15.867 25.875 -2.51 1 75.75 182 ASN B CA 1
ATOM 3131 C C . ASN B 1 182 ? -15.758 25.219 -3.887 1 75.75 182 ASN B C 1
ATOM 3133 O O . ASN B 1 182 ? -15.859 25.906 -4.906 1 75.75 182 ASN B O 1
ATOM 3137 N N . LEU B 1 183 ? -15.516 23.953 -3.857 1 75.81 183 LEU B N 1
ATOM 3138 C CA . LEU B 1 183 ? -15.438 23.219 -5.109 1 75.81 183 LEU B CA 1
ATOM 3139 C C . LEU B 1 183 ? -16.766 23.25 -5.852 1 75.81 183 LEU B C 1
ATOM 3141 O O . LEU B 1 183 ? -16.797 23.312 -7.082 1 75.81 183 LEU B O 1
ATOM 3145 N N . GLU B 1 184 ? -17.781 23.141 -5.098 1 79.94 184 GLU B N 1
ATOM 3146 C CA . GLU B 1 184 ? -19.125 23.234 -5.695 1 79.94 184 GLU B CA 1
ATOM 3147 C C . GLU B 1 184 ? -19.344 24.609 -6.324 1 79.94 184 GLU B C 1
ATOM 3149 O O . GLU B 1 184 ? -19.875 24.703 -7.434 1 79.94 184 GLU B O 1
ATOM 3154 N N . GLN B 1 185 ? -18.938 25.594 -5.629 1 74.56 185 GLN B N 1
ATOM 3155 C CA . GLN B 1 185 ? -19.078 26.953 -6.121 1 74.56 185 GLN B CA 1
ATOM 3156 C C . GLN B 1 185 ? -18.297 27.156 -7.414 1 74.56 185 GLN B C 1
ATOM 3158 O O . GLN B 1 185 ? -18.734 27.891 -8.305 1 74.56 185 GLN B O 1
ATOM 3163 N N . LYS B 1 186 ? -17.281 26.438 -7.438 1 72.38 186 LYS B N 1
ATOM 3164 C CA . LYS B 1 186 ? -16.453 26.547 -8.625 1 72.38 186 LYS B CA 1
ATOM 3165 C C . LYS B 1 186 ? -16.922 25.578 -9.719 1 72.38 186 LYS B C 1
ATOM 3167 O O . LYS B 1 186 ? -16.219 25.375 -10.711 1 72.38 186 LYS B O 1
ATOM 3172 N N . LYS B 1 187 ? -17.938 24.922 -9.461 1 72.56 187 LYS B N 1
ATOM 3173 C CA . LYS B 1 187 ? -18.578 23.984 -10.375 1 72.56 187 LYS B CA 1
ATOM 3174 C C . LYS B 1 187 ? -17.656 22.781 -10.648 1 72.56 187 LYS B C 1
ATOM 3176 O O . LYS B 1 187 ? -17.688 22.219 -11.742 1 72.56 187 LYS B O 1
ATOM 3181 N N . ALA B 1 188 ? -16.797 22.594 -9.711 1 72.06 188 ALA B N 1
ATOM 3182 C CA . ALA B 1 188 ? -15.898 21.453 -9.859 1 72.06 188 ALA B CA 1
ATOM 3183 C C . ALA B 1 188 ? -16.562 20.156 -9.398 1 72.06 188 ALA B C 1
ATOM 3185 O O . ALA B 1 188 ? -16.109 19.062 -9.75 1 72.06 188 ALA B O 1
ATOM 3186 N N . LEU B 1 189 ? -17.484 20.25 -8.516 1 72.94 189 LEU B N 1
ATOM 3187 C CA . LEU B 1 189 ? -18.312 19.125 -8.094 1 72.94 189 LEU B CA 1
ATOM 3188 C C . LEU B 1 189 ? -19.75 19.562 -7.883 1 72.94 189 LEU B C 1
ATOM 3190 O O . LEU B 1 189 ? -20.062 20.766 -7.938 1 72.94 189 LEU B O 1
ATOM 3194 N N . LYS B 1 190 ? -20.688 18.641 -7.879 1 75 190 LYS B N 1
ATOM 3195 C CA . LYS B 1 190 ? -22.109 18.922 -7.648 1 75 190 LYS B CA 1
ATOM 3196 C C . LYS B 1 190 ? -22.594 18.281 -6.352 1 75 190 LYS B C 1
ATOM 3198 O O . LYS B 1 190 ? -22.125 17.203 -5.98 1 75 190 LYS B O 1
ATOM 3203 N N . ILE B 1 191 ? -23.375 19.031 -5.719 1 77.19 191 ILE B N 1
ATOM 3204 C CA . ILE B 1 191 ? -24.031 18.484 -4.535 1 77.19 191 ILE B CA 1
ATOM 3205 C C . ILE B 1 191 ? -25.516 18.297 -4.805 1 77.19 191 ILE B C 1
ATOM 3207 O O . ILE B 1 191 ? -26.234 19.266 -5.094 1 77.19 191 ILE B O 1
ATOM 3211 N N . ILE B 1 192 ? -25.938 17.078 -4.859 1 74.94 192 ILE B N 1
ATOM 3212 C CA . ILE B 1 192 ? -27.328 16.75 -5.062 1 74.94 192 ILE B CA 1
ATOM 3213 C C . ILE B 1 192 ? -27.859 15.977 -3.854 1 74.94 192 ILE B C 1
ATOM 3215 O O . ILE B 1 192 ? -27.344 14.922 -3.5 1 74.94 192 ILE B O 1
ATOM 3219 N N . ASN B 1 193 ? -28.875 16.469 -3.191 1 70.94 193 ASN B N 1
ATOM 3220 C CA . ASN B 1 193 ? -29.438 15.844 -2.002 1 70.94 193 ASN B CA 1
ATOM 3221 C C . ASN B 1 193 ? -28.359 15.57 -0.954 1 70.94 193 ASN B C 1
ATOM 3223 O O . ASN B 1 193 ? -28.25 14.445 -0.465 1 70.94 193 ASN B O 1
ATOM 3227 N N . ARG B 1 194 ? -27.484 16.438 -0.79 1 74.56 194 ARG B N 1
ATOM 3228 C CA . ARG B 1 194 ? -26.438 16.453 0.226 1 74.56 194 ARG B CA 1
ATOM 3229 C C . ARG B 1 194 ? -25.328 15.453 -0.117 1 74.56 194 ARG B C 1
ATOM 3231 O O . ARG B 1 194 ? -24.469 15.164 0.714 1 74.56 194 ARG B O 1
ATOM 3238 N N . LYS B 1 195 ? -25.391 14.914 -1.36 1 72.25 195 LYS B N 1
ATOM 3239 C CA . LYS B 1 195 ? -24.375 13.977 -1.815 1 72.25 195 LYS B CA 1
ATOM 3240 C C . LYS B 1 195 ? -23.422 14.625 -2.82 1 72.25 195 LYS B C 1
ATOM 3242 O O . LYS B 1 195 ? -23.859 15.43 -3.65 1 72.25 195 LYS B O 1
ATOM 3247 N N . VAL B 1 196 ? -22.156 14.227 -2.719 1 74.62 196 VAL B N 1
ATOM 3248 C CA . VAL B 1 196 ? -21.125 14.82 -3.576 1 74.62 196 VAL B CA 1
ATOM 3249 C C . VAL B 1 196 ? -21.016 14.016 -4.871 1 74.62 196 VAL B C 1
ATOM 3251 O O . VAL B 1 196 ? -20.922 12.781 -4.836 1 74.62 196 VAL B O 1
ATOM 3254 N N . PHE B 1 197 ? -21.25 14.703 -5.938 1 71 197 PHE B N 1
ATOM 3255 C CA . PHE B 1 197 ? -21.047 14.125 -7.258 1 71 197 PHE B CA 1
ATOM 3256 C C . PHE B 1 197 ? -19.828 14.727 -7.934 1 71 197 PHE B C 1
ATOM 3258 O O . PHE B 1 197 ? -19.719 15.945 -8.078 1 71 197 PHE B O 1
ATOM 3265 N N . TRP B 1 198 ? -18.938 13.852 -8.102 1 71.19 198 TRP B N 1
ATOM 3266 C CA . TRP B 1 198 ? -17.672 14.242 -8.711 1 71.19 198 TRP B CA 1
ATOM 3267 C C . TRP B 1 198 ? -17.609 13.797 -10.172 1 71.19 198 TRP B C 1
ATOM 3269 O O . TRP B 1 198 ? -18.125 12.734 -10.523 1 71.19 198 TRP B O 1
#